Protein AF-A0AAU9ISC3-F1 (afdb_monomer_lite)

Sequence (437 aa):
MNGVTPTNCNSCTNGCVRNTSCNVCDDPLCSICSGFLVGLCTQCILNASGTPCICNLGYYWDLTSNKCLPCDHSCETCTSSTSGDCIVCASGFYMYLEWCVDKCPDGFIESGSLCVENDPFIFYLSFDTLVGVVFDKQSKIPALTGNSTAFYPNYDEFDPIAALYRGFYFNGVSSVMHLPVYTGYSSPVLSFGDSFTFSIWVNIENGFGTIVSKQDLLYNPIFSLQLAGGAVIVSLNFKTSRLNSFLYLQSLESYEWSHIAFKAEYSNLKQTKISLYLNGNLDHESNIGSDYFEDSKTDITFTLGAEKGSSGYKNHFQGFIYDIKGYKSVKSILALVMPAAQCTENCKACLTNGVCIPNCLISQYWIGPEYNKCSKCSSGCLSCRDSNEFCNLCANPKCVSCYDFTVQSCLECASGASNTTNCQCDHSLAGNIFFTI

Radius of gyration: 32.85 Å; chains: 1; bounding box: 79×47×110 Å

Secondary structure (DSSP, 8-state):
------SSGGG-TT--SBTTBS---SSTTEEEESSSSTT-EEEEPTTEETTTTEEPTTEEEETTTTEEEEPPTTEEEESSSSTTSEEEEPTT-EEETTEEESSPPTTEEEETTEEEE---EEEEEE--B-SSEEE-TTT--EEEETTSS--SSS--TTSPEEETTTEEEEESSS--EEESSBTTB--S-----SSEEEEEEEEESSS-EEEEEEEETT--EEEEEEEETTEEEEEE-BTTT-SPEEEEEPPPPBTSEEEEEEEEEE-TTS-EEEEEEETTEEEEEEEEET--B----SSEEEEESSEEETTEEESB-EEEEEEEEEESS---GGGT-EEGGGSSSS-SEE-TTSPPPP---TTEEE-SSSTT-EEEPPTT-SS-SSS-TT---SSSTTEEEESBSSGGGEEEEPTTEE-TTT-EE-TTGGG------

Structure (mmCIF, N/CA/C/O backbone):
data_AF-A0AAU9ISC3-F1
#
_entry.id   AF-A0AAU9ISC3-F1
#
loop_
_atom_site.group_PDB
_atom_site.id
_atom_site.type_symbol
_atom_site.label_atom_id
_atom_site.label_alt_id
_atom_site.label_comp_id
_atom_site.label_asym_id
_atom_site.label_entity_id
_atom_site.label_seq_id
_atom_site.pdbx_PDB_ins_code
_atom_site.Cartn_x
_atom_site.Cartn_y
_atom_site.Cartn_z
_atom_site.occupancy
_atom_site.B_iso_or_equiv
_atom_site.auth_seq_id
_atom_site.auth_comp_id
_atom_site.auth_asym_id
_atom_site.auth_atom_id
_atom_site.pdbx_PDB_model_num
ATOM 1 N N . MET A 1 1 ? 27.958 -15.464 -66.096 1.00 28.39 1 MET A N 1
ATOM 2 C CA . MET A 1 1 ? 28.260 -14.069 -66.479 1.00 28.39 1 MET A CA 1
ATOM 3 C C . MET A 1 1 ? 27.032 -13.229 -66.189 1.00 28.39 1 MET A C 1
ATOM 5 O O . MET A 1 1 ? 25.925 -13.712 -66.382 1.00 28.39 1 MET A O 1
ATOM 9 N N . ASN A 1 2 ? 27.274 -12.051 -65.628 1.00 29.44 2 ASN A N 1
ATOM 10 C CA . ASN A 1 2 ? 26.351 -11.156 -64.934 1.00 29.44 2 ASN A CA 1
ATOM 11 C C . ASN A 1 2 ? 25.015 -10.916 -65.656 1.00 29.44 2 ASN A C 1
ATOM 13 O O . ASN A 1 2 ? 24.992 -10.394 -66.769 1.00 29.44 2 ASN A O 1
ATOM 17 N N . GLY A 1 3 ? 23.915 -11.266 -64.983 1.00 35.09 3 GLY A N 1
ATOM 18 C CA . GLY A 1 3 ? 22.566 -10.863 -65.366 1.00 35.09 3 GLY A CA 1
ATOM 19 C C . GLY A 1 3 ? 22.402 -9.370 -65.115 1.00 35.09 3 GLY A C 1
ATOM 20 O O . GLY A 1 3 ? 22.415 -8.925 -63.971 1.00 35.09 3 GLY A O 1
ATOM 21 N N . VAL A 1 4 ? 22.306 -8.605 -66.197 1.00 42.78 4 VAL A N 1
ATOM 22 C CA . VAL A 1 4 ? 22.055 -7.166 -66.157 1.00 42.78 4 VAL A CA 1
ATOM 23 C C . VAL A 1 4 ? 20.628 -6.964 -65.656 1.00 42.78 4 VAL A C 1
ATOM 25 O O . VAL A 1 4 ? 19.671 -7.352 -66.324 1.00 42.78 4 VAL A O 1
ATOM 28 N N . THR A 1 5 ? 20.478 -6.386 -64.467 1.00 46.97 5 THR A N 1
ATOM 29 C CA . THR A 1 5 ? 19.199 -5.836 -64.021 1.00 46.97 5 THR A CA 1
ATOM 30 C C . THR A 1 5 ? 18.807 -4.709 -64.986 1.00 46.97 5 THR A C 1
ATOM 32 O O . THR A 1 5 ? 19.621 -3.810 -65.217 1.00 46.97 5 THR A O 1
ATOM 35 N N . PRO A 1 6 ? 17.613 -4.742 -65.611 1.00 50.41 6 PRO A N 1
ATOM 36 C CA . PRO A 1 6 ? 17.208 -3.698 -66.543 1.00 50.41 6 PRO A CA 1
ATOM 37 C C . PRO A 1 6 ? 17.036 -2.391 -65.770 1.00 50.41 6 PRO A C 1
ATOM 39 O O . PRO A 1 6 ? 16.153 -2.270 -64.928 1.00 50.41 6 PRO A O 1
ATOM 42 N N . THR A 1 7 ? 17.895 -1.414 -66.038 1.00 53.59 7 THR A N 1
ATOM 43 C CA . THR A 1 7 ? 17.814 -0.068 -65.454 1.00 53.59 7 THR A CA 1
ATOM 44 C C . THR A 1 7 ? 16.898 0.866 -66.249 1.00 53.59 7 THR A C 1
ATOM 46 O O . THR A 1 7 ? 16.782 2.041 -65.906 1.00 53.59 7 THR A O 1
ATOM 49 N N . ASN A 1 8 ? 16.263 0.380 -67.324 1.00 61.12 8 ASN A N 1
ATOM 50 C CA . ASN A 1 8 ? 15.352 1.179 -68.138 1.00 61.12 8 ASN A CA 1
ATOM 51 C C . ASN A 1 8 ? 14.390 0.296 -68.952 1.00 61.12 8 ASN A C 1
ATOM 53 O O . ASN A 1 8 ? 14.842 -0.620 -69.638 1.00 61.12 8 ASN A O 1
ATOM 57 N N . CYS A 1 9 ? 13.089 0.610 -68.959 1.00 66.31 9 CYS A N 1
ATOM 58 C CA . CYS A 1 9 ? 12.063 -0.122 -69.731 1.00 66.31 9 CYS A CA 1
ATOM 59 C C . CYS A 1 9 ? 12.384 -0.241 -71.234 1.00 66.31 9 CYS A C 1
ATOM 61 O O . CYS A 1 9 ? 11.969 -1.178 -71.915 1.00 66.31 9 CYS A O 1
ATOM 63 N N . ASN A 1 10 ? 13.164 0.713 -71.747 1.00 67.81 10 ASN A N 1
ATOM 64 C CA . ASN A 1 10 ? 13.528 0.840 -73.157 1.00 67.81 10 ASN A CA 1
ATOM 65 C C . ASN A 1 10 ? 14.380 -0.323 -73.702 1.00 67.81 10 ASN A C 1
ATOM 67 O O . ASN A 1 10 ? 14.542 -0.423 -74.914 1.00 67.81 10 ASN A O 1
ATOM 71 N N . SER A 1 11 ? 14.940 -1.185 -72.846 1.00 72.69 11 SER A N 1
ATOM 72 C CA . SER A 1 11 ? 15.728 -2.358 -73.261 1.00 72.69 11 SER A CA 1
ATOM 73 C C . SER A 1 11 ? 14.955 -3.683 -73.206 1.00 72.69 11 SER A C 1
ATOM 75 O O . SER A 1 11 ? 15.526 -4.735 -73.492 1.00 72.69 11 SER A O 1
ATOM 77 N N . CYS A 1 12 ? 13.664 -3.657 -72.861 1.00 76.00 12 CYS A N 1
ATOM 78 C CA . CYS A 1 12 ? 12.844 -4.855 -72.701 1.00 76.00 12 CYS A CA 1
ATOM 79 C C . CYS A 1 12 ? 12.196 -5.298 -74.023 1.00 76.00 12 CYS A C 1
ATOM 81 O O . CYS A 1 12 ? 11.343 -4.601 -74.566 1.00 76.00 12 CYS A O 1
ATOM 83 N N . THR A 1 13 ? 12.518 -6.505 -74.502 1.00 78.06 13 THR A N 1
ATOM 84 C CA . THR A 1 13 ? 11.984 -7.061 -75.764 1.00 78.06 13 THR A CA 1
ATOM 85 C C . THR A 1 13 ? 10.460 -7.232 -75.768 1.00 78.06 13 THR A C 1
ATOM 87 O O . THR A 1 13 ? 9.833 -7.101 -76.813 1.00 78.06 13 THR A O 1
ATOM 90 N N . ASN A 1 14 ? 9.860 -7.503 -74.604 1.00 73.69 14 ASN A N 1
ATOM 91 C CA . ASN A 1 14 ? 8.430 -7.808 -74.459 1.00 73.69 14 ASN A CA 1
ATOM 92 C C . ASN A 1 14 ? 7.623 -6.671 -73.802 1.00 73.69 14 ASN A C 1
ATOM 94 O O . ASN A 1 14 ? 6.470 -6.880 -73.435 1.00 73.69 14 ASN A O 1
ATOM 98 N N . GLY A 1 15 ? 8.214 -5.481 -73.649 1.00 75.94 15 GLY A N 1
ATOM 99 C CA . GLY A 1 15 ? 7.599 -4.345 -72.957 1.00 75.94 15 GLY A CA 1
ATOM 100 C C . GLY A 1 15 ? 7.668 -4.433 -71.429 1.00 75.94 15 GLY A C 1
ATOM 101 O O . GLY A 1 15 ? 8.126 -5.425 -70.856 1.00 75.94 15 GLY A O 1
ATOM 102 N N . CYS A 1 16 ? 7.244 -3.360 -70.761 1.00 79.69 16 CYS A N 1
ATOM 103 C CA . CYS A 1 16 ? 7.160 -3.304 -69.307 1.00 79.69 16 CYS A CA 1
ATOM 104 C C . CYS A 1 16 ? 6.072 -2.331 -68.828 1.00 79.69 16 CYS A C 1
ATOM 106 O O . CYS A 1 16 ? 5.702 -1.408 -69.553 1.00 79.69 16 CYS A O 1
ATOM 108 N N . VAL A 1 17 ? 5.613 -2.505 -67.585 1.00 78.25 17 VAL A N 1
ATOM 109 C CA . VAL A 1 17 ? 4.772 -1.519 -66.872 1.00 78.25 17 VAL A CA 1
ATOM 110 C C . VAL A 1 17 ? 5.579 -0.727 -65.828 1.00 78.25 17 VAL A C 1
ATOM 112 O O . VAL A 1 17 ? 5.192 0.370 -65.434 1.00 78.25 17 VAL A O 1
ATOM 115 N N . ARG A 1 18 ? 6.743 -1.239 -65.404 1.00 75.06 18 ARG A N 1
ATOM 116 C CA . ARG A 1 18 ? 7.621 -0.628 -64.391 1.00 75.06 18 ARG A CA 1
ATOM 117 C C . ARG A 1 18 ? 9.040 -0.458 -64.911 1.00 75.06 18 ARG A C 1
ATOM 119 O O . ARG A 1 18 ? 9.594 -1.361 -65.522 1.00 75.06 18 ARG A O 1
ATOM 126 N N . ASN A 1 19 ? 9.680 0.657 -64.570 1.00 71.94 19 ASN A N 1
ATOM 127 C CA . ASN A 1 19 ? 11.020 0.976 -65.074 1.00 71.94 19 ASN A CA 1
ATOM 128 C C . ASN A 1 19 ? 12.141 0.036 -64.571 1.00 71.94 19 ASN A C 1
ATOM 130 O O . ASN A 1 19 ? 13.255 0.076 -65.083 1.00 71.94 19 ASN A O 1
ATOM 134 N N . THR A 1 20 ? 11.854 -0.791 -63.562 1.00 67.25 20 THR A N 1
ATOM 135 C CA . THR A 1 20 ? 12.813 -1.677 -62.885 1.00 67.25 20 THR A CA 1
ATOM 136 C C . THR A 1 20 ? 12.654 -3.159 -63.251 1.00 67.25 20 THR A C 1
ATOM 138 O O . THR A 1 20 ? 13.394 -3.996 -62.732 1.00 67.25 20 THR A O 1
ATOM 141 N N . SER A 1 21 ? 11.704 -3.524 -64.123 1.00 73.38 21 SER A N 1
ATOM 142 C CA . SER A 1 21 ? 11.483 -4.921 -64.523 1.00 73.38 21 SER A CA 1
ATOM 143 C C . SER A 1 21 ? 10.926 -5.047 -65.943 1.00 73.38 21 SER A C 1
ATOM 145 O O . SER A 1 21 ? 10.039 -4.302 -66.333 1.00 73.38 21 SER A O 1
ATOM 147 N N . CYS A 1 22 ? 11.397 -6.025 -66.725 1.00 78.00 22 CYS A N 1
ATOM 148 C CA . CYS A 1 22 ? 10.840 -6.347 -68.050 1.00 78.00 22 CYS A CA 1
ATOM 149 C C . CYS A 1 22 ? 9.592 -7.237 -67.936 1.00 78.00 22 CYS A C 1
ATOM 151 O O . CYS A 1 22 ? 9.561 -8.348 -68.466 1.00 78.00 22 CYS A O 1
ATOM 153 N N . ASN A 1 23 ? 8.601 -6.768 -67.178 1.00 79.19 23 ASN A N 1
ATOM 154 C CA . ASN A 1 23 ? 7.341 -7.458 -66.938 1.00 79.19 23 ASN A CA 1
ATOM 155 C C . ASN A 1 23 ? 6.163 -6.527 -67.255 1.00 79.19 23 ASN A C 1
ATOM 157 O O . ASN A 1 23 ? 6.123 -5.380 -66.800 1.00 79.19 23 ASN A O 1
ATOM 161 N N . VAL A 1 24 ? 5.217 -7.026 -68.051 1.00 84.12 24 VAL A N 1
ATOM 162 C CA . VAL A 1 24 ? 4.016 -6.294 -68.481 1.00 84.12 24 VAL A CA 1
ATOM 163 C C . VAL A 1 24 ? 2.821 -6.476 -67.544 1.00 84.12 24 VAL A C 1
ATOM 165 O O . VAL A 1 24 ? 1.800 -5.821 -67.726 1.00 84.12 24 VAL A O 1
ATOM 168 N N . CYS A 1 25 ? 2.924 -7.362 -66.555 1.00 85.69 25 CYS A N 1
ATOM 169 C CA . CYS A 1 25 ? 1.880 -7.539 -65.558 1.00 85.69 25 CYS A CA 1
ATOM 170 C C . CYS A 1 25 ? 1.859 -6.359 -64.579 1.00 85.69 25 CYS A C 1
ATOM 172 O O . CYS A 1 25 ? 2.909 -5.900 -64.120 1.00 85.69 25 CYS A O 1
ATOM 174 N N . ASP A 1 26 ? 0.653 -5.888 -64.252 1.00 82.56 26 ASP A N 1
ATOM 175 C CA . ASP A 1 26 ? 0.431 -4.761 -63.336 1.00 82.56 26 ASP A CA 1
ATOM 176 C C . ASP A 1 26 ? 0.749 -5.119 -61.872 1.00 82.56 26 ASP A C 1
ATOM 178 O O . ASP A 1 26 ? 1.369 -4.342 -61.143 1.00 82.56 26 ASP A O 1
ATOM 182 N N . ASP A 1 27 ? 0.473 -6.357 -61.458 1.00 85.19 27 ASP A N 1
ATOM 183 C CA . ASP A 1 27 ? 0.851 -6.871 -60.137 1.00 85.19 27 ASP A CA 1
ATOM 184 C C . ASP A 1 27 ? 2.368 -7.183 -60.092 1.00 85.19 27 ASP A C 1
ATOM 186 O O . ASP A 1 27 ? 2.854 -7.974 -60.908 1.00 85.19 27 ASP A O 1
ATOM 190 N N . PRO A 1 28 ? 3.148 -6.550 -59.189 1.00 84.06 28 PRO A N 1
ATOM 191 C CA . PRO A 1 28 ? 4.601 -6.749 -59.102 1.00 84.06 28 PRO A CA 1
ATOM 192 C C . PRO A 1 28 ? 5.001 -8.168 -58.704 1.00 84.06 28 PRO A C 1
ATOM 194 O O . PRO A 1 28 ? 6.103 -8.609 -59.033 1.00 84.06 28 PRO A O 1
ATOM 197 N N . LEU A 1 29 ? 4.103 -8.882 -58.031 1.00 89.81 29 LEU A N 1
ATOM 198 C CA . LEU A 1 29 ? 4.289 -10.253 -57.581 1.00 89.81 29 LEU A CA 1
ATOM 199 C C . LEU A 1 29 ? 3.831 -11.273 -58.629 1.00 89.81 29 LEU A C 1
ATOM 201 O O . LEU A 1 29 ? 3.870 -12.476 -58.373 1.00 89.81 29 LEU A O 1
ATOM 205 N N . CYS A 1 30 ? 3.431 -10.821 -59.818 1.00 89.56 30 CYS A N 1
ATOM 206 C CA . CYS A 1 30 ? 2.948 -11.677 -60.887 1.00 89.56 30 CYS A CA 1
ATOM 207 C C . CYS A 1 30 ? 4.022 -11.942 -61.943 1.00 89.56 30 CYS A C 1
ATOM 209 O O . CYS A 1 30 ? 4.520 -11.010 -62.566 1.00 89.56 30 CYS A O 1
ATOM 211 N N . SER A 1 31 ? 4.355 -13.210 -62.191 1.00 88.62 31 SER A N 1
ATOM 212 C CA . SER A 1 31 ? 5.285 -13.601 -63.259 1.00 88.62 31 SER A CA 1
ATOM 213 C C . SER A 1 31 ? 4.593 -13.797 -64.611 1.00 88.62 31 SER A C 1
ATOM 215 O O . SER A 1 31 ? 5.192 -13.494 -65.641 1.00 88.62 31 SER A O 1
ATOM 217 N N . ILE A 1 32 ? 3.340 -14.273 -64.617 1.00 87.81 32 ILE A N 1
ATOM 218 C CA . ILE A 1 32 ? 2.525 -14.466 -65.827 1.00 87.81 32 ILE A CA 1
ATOM 219 C C . ILE A 1 32 ? 1.091 -14.013 -65.558 1.00 87.81 32 ILE A C 1
ATOM 221 O O . ILE A 1 32 ? 0.458 -14.481 -64.609 1.00 87.81 32 ILE A O 1
ATOM 225 N N . CYS A 1 33 ? 0.557 -13.162 -66.431 1.00 88.75 33 CYS A N 1
ATOM 226 C CA . CYS A 1 33 ? -0.811 -12.655 -66.380 1.00 88.75 33 CYS A CA 1
ATOM 227 C C . CYS A 1 33 ? -1.542 -12.876 -67.711 1.00 88.75 33 CYS A C 1
ATOM 229 O O . CYS A 1 33 ? -0.936 -12.864 -68.782 1.00 88.75 33 CYS A O 1
ATOM 231 N N . SER A 1 34 ? -2.866 -13.036 -67.647 1.00 87.12 34 SER A N 1
ATOM 232 C CA . SER A 1 34 ? -3.740 -13.177 -68.819 1.00 87.12 34 SER A CA 1
ATOM 233 C C . SER A 1 34 ? -4.173 -11.834 -69.427 1.00 87.12 34 SER A C 1
ATOM 235 O O . SER A 1 34 ? -4.921 -11.813 -70.402 1.00 87.12 34 SER A O 1
ATOM 237 N N . GLY A 1 35 ? -3.728 -10.711 -68.857 1.00 79.88 35 GLY A N 1
ATOM 238 C CA . GLY A 1 35 ? -3.950 -9.357 -69.364 1.00 79.88 35 GLY A CA 1
ATOM 239 C C . GLY A 1 35 ? -3.311 -8.290 -68.469 1.00 79.88 35 GLY A C 1
ATOM 240 O O . GLY A 1 35 ? -2.783 -8.598 -67.404 1.00 79.88 35 GLY A O 1
ATOM 241 N N . PHE A 1 36 ? -3.370 -7.029 -68.903 1.00 74.25 36 PHE A N 1
ATOM 242 C CA . PHE A 1 36 ? -2.664 -5.898 -68.275 1.00 74.25 36 PHE A CA 1
ATOM 243 C C . PHE A 1 36 ? -3.403 -5.254 -67.087 1.00 74.25 36 PHE A C 1
ATOM 245 O O . PHE A 1 36 ? -2.934 -4.259 -66.548 1.00 74.25 36 PHE A O 1
ATOM 252 N N . LEU A 1 37 ? -4.578 -5.766 -66.713 1.00 71.75 37 LEU A N 1
ATOM 253 C CA . LEU A 1 37 ? -5.409 -5.211 -65.640 1.00 71.75 37 LEU A CA 1
ATOM 254 C C . LEU A 1 37 ? -5.211 -5.977 -64.324 1.00 71.75 37 LEU A C 1
ATOM 256 O O . LEU A 1 37 ? -4.850 -7.157 -64.322 1.00 71.75 37 LEU A O 1
ATOM 260 N N . VAL A 1 38 ? -5.501 -5.303 -63.208 1.00 72.06 38 VAL A N 1
ATOM 261 C CA . VAL A 1 38 ? -5.481 -5.869 -61.850 1.00 72.06 38 VAL A CA 1
ATOM 262 C C . VAL A 1 38 ? -6.316 -7.157 -61.786 1.00 72.06 38 VAL A C 1
ATOM 264 O O . VAL A 1 38 ? -7.414 -7.224 -62.336 1.00 72.06 38 VAL A O 1
ATOM 267 N N . GLY A 1 39 ? -5.809 -8.180 -61.093 1.00 74.38 39 GLY A N 1
ATOM 268 C CA . GLY A 1 39 ? -6.535 -9.435 -60.847 1.00 74.38 39 GLY A CA 1
ATOM 269 C C . GLY A 1 39 ? -6.445 -10.483 -61.963 1.00 74.38 39 GLY A C 1
ATOM 270 O O . GLY A 1 39 ? -7.023 -11.555 -61.825 1.00 74.38 39 GLY A O 1
ATOM 271 N N . LEU A 1 40 ? -5.695 -10.221 -63.038 1.00 84.75 40 LEU A N 1
ATOM 272 C CA . LEU A 1 40 ? -5.463 -11.171 -64.136 1.00 84.75 40 LEU A CA 1
ATOM 273 C C . LEU A 1 40 ? -4.177 -11.996 -63.968 1.00 84.75 40 LEU A C 1
ATOM 275 O O . LEU A 1 40 ? -3.649 -12.527 -64.946 1.00 84.75 40 LEU A O 1
ATOM 279 N N . CYS A 1 41 ? -3.633 -12.083 -62.751 1.00 88.38 41 CYS A N 1
ATOM 280 C CA . CYS A 1 41 ? -2.441 -12.884 -62.515 1.00 88.38 41 CYS A CA 1
ATOM 281 C C . CYS A 1 41 ? -2.764 -14.379 -62.556 1.00 88.38 41 CYS A C 1
ATOM 283 O O . CYS A 1 41 ? -3.630 -14.856 -61.828 1.00 88.38 41 CYS A O 1
ATOM 285 N N . THR A 1 42 ? -2.040 -15.121 -63.392 1.00 89.25 42 THR A N 1
ATOM 286 C CA . THR A 1 42 ? -2.179 -16.578 -63.524 1.00 89.25 42 THR A CA 1
ATOM 287 C C . THR A 1 42 ? -1.037 -17.339 -62.858 1.00 89.25 42 THR A C 1
ATOM 289 O O . THR A 1 42 ? -1.197 -18.511 -62.533 1.00 89.25 42 THR A O 1
ATOM 292 N N . GLN A 1 43 ? 0.112 -16.690 -62.646 1.00 90.56 43 GLN A N 1
ATOM 293 C CA . GLN A 1 43 ? 1.257 -17.287 -61.969 1.00 90.56 43 GLN A CA 1
ATOM 294 C C . GLN A 1 43 ? 2.025 -16.225 -61.180 1.00 90.56 43 GLN A C 1
ATOM 296 O O . GLN A 1 43 ? 2.499 -15.244 -61.755 1.00 90.56 43 GLN A O 1
ATOM 301 N N . CYS A 1 44 ? 2.187 -16.436 -59.874 1.00 92.50 44 CYS A N 1
ATOM 302 C CA . CYS A 1 44 ? 2.993 -15.562 -59.024 1.00 92.50 44 CYS A CA 1
ATOM 303 C C . CYS A 1 44 ? 4.499 -15.763 -59.268 1.00 92.50 44 CYS A C 1
ATOM 305 O O . CYS A 1 44 ? 4.930 -16.723 -59.918 1.00 92.50 44 CYS A O 1
ATOM 307 N N . ILE A 1 45 ? 5.320 -14.837 -58.782 1.00 90.81 45 ILE A N 1
ATOM 308 C CA . ILE A 1 45 ? 6.776 -14.999 -58.724 1.00 90.81 45 ILE A CA 1
ATOM 309 C C . ILE A 1 45 ? 7.174 -16.050 -57.673 1.00 90.81 45 ILE A C 1
ATOM 311 O O . ILE A 1 45 ? 6.351 -16.522 -56.888 1.00 90.81 45 ILE A O 1
ATOM 315 N N . LEU A 1 46 ? 8.457 -16.425 -57.647 1.00 92.75 46 LEU A N 1
ATOM 316 C CA . LEU A 1 46 ? 8.986 -17.340 -56.635 1.00 92.75 46 LEU A CA 1
ATOM 317 C C . LEU A 1 46 ? 8.715 -16.804 -55.218 1.00 92.75 46 LEU A C 1
ATOM 319 O O . LEU A 1 46 ? 8.928 -15.623 -54.952 1.00 92.75 46 LEU A O 1
ATOM 323 N N . ASN A 1 47 ? 8.295 -17.702 -54.322 1.00 94.19 47 ASN A N 1
ATOM 324 C CA . ASN A 1 47 ? 7.922 -17.411 -52.934 1.00 94.19 47 ASN A CA 1
ATOM 325 C C . ASN A 1 47 ? 6.711 -16.476 -52.775 1.00 94.19 47 ASN A C 1
ATOM 327 O O . ASN A 1 47 ? 6.577 -15.835 -51.738 1.00 94.19 47 ASN A O 1
ATOM 331 N N . ALA A 1 48 ? 5.818 -16.424 -53.766 1.00 93.88 48 ALA A N 1
ATOM 332 C CA . ALA A 1 48 ? 4.509 -15.787 -53.662 1.00 93.88 48 ALA A CA 1
ATOM 333 C C . ALA A 1 48 ? 3.389 -16.751 -54.081 1.00 93.88 48 ALA A C 1
ATOM 335 O O . ALA A 1 48 ? 3.603 -17.658 -54.891 1.00 93.88 48 ALA A O 1
ATOM 336 N N . SER A 1 49 ? 2.191 -16.555 -53.536 1.00 92.81 49 SER A N 1
ATOM 337 C CA . SER A 1 49 ? 0.996 -17.339 -53.862 1.00 92.81 49 SER A CA 1
ATOM 338 C C . SER A 1 49 ? -0.292 -16.535 -53.635 1.00 92.81 49 SER A C 1
ATOM 340 O O . SER A 1 49 ? -0.258 -15.427 -53.102 1.00 92.81 49 SER A O 1
ATOM 342 N N . GLY A 1 50 ? -1.433 -17.080 -54.070 1.00 87.00 50 GLY A N 1
ATOM 343 C CA . GLY A 1 50 ? -2.753 -16.453 -53.925 1.00 87.00 50 GLY A CA 1
ATOM 344 C C . GLY A 1 50 ? -3.224 -15.659 -55.149 1.00 87.00 50 GLY A C 1
ATOM 345 O O . GLY A 1 50 ? -2.546 -15.586 -56.172 1.00 87.00 50 GLY A O 1
ATOM 346 N N . THR A 1 51 ? -4.431 -15.096 -55.044 1.00 83.44 51 THR A N 1
ATOM 347 C CA . THR A 1 51 ? -5.058 -14.222 -56.052 1.00 83.44 51 THR A CA 1
ATOM 348 C C . THR A 1 51 ? -5.799 -13.078 -55.338 1.00 83.44 51 THR A C 1
ATOM 350 O O . THR A 1 51 ? -6.905 -13.314 -54.842 1.00 83.44 51 THR A O 1
ATOM 353 N N . PRO A 1 52 ? -5.247 -11.852 -55.251 1.00 84.69 52 PRO A N 1
ATOM 354 C CA . PRO A 1 52 ? -3.970 -11.381 -55.812 1.00 84.69 52 PRO A CA 1
ATOM 355 C C . PRO A 1 52 ? -2.742 -12.056 -55.179 1.00 84.69 52 PRO A C 1
ATOM 357 O O . PRO A 1 52 ? -2.848 -12.648 -54.106 1.00 84.69 52 PRO A O 1
ATOM 360 N N . CYS A 1 53 ? -1.591 -11.992 -55.855 1.00 89.69 53 CYS A N 1
ATOM 361 C CA . CYS A 1 53 ? -0.363 -12.610 -55.357 1.00 89.69 53 CYS A CA 1
ATOM 362 C C . CYS A 1 53 ? 0.154 -11.863 -54.123 1.00 89.69 53 CYS A C 1
ATOM 364 O O . CYS A 1 53 ? 0.227 -10.637 -54.119 1.00 89.69 53 CYS A O 1
ATOM 366 N N . ILE A 1 54 ? 0.552 -12.605 -53.091 1.00 91.19 54 ILE A N 1
ATOM 367 C CA . ILE A 1 54 ? 1.197 -12.086 -51.878 1.00 91.19 54 ILE A CA 1
ATOM 368 C C . ILE A 1 54 ? 2.433 -12.952 -51.611 1.00 91.19 54 ILE A C 1
ATOM 370 O O . ILE A 1 54 ? 2.423 -14.147 -51.914 1.00 91.19 54 ILE A O 1
ATOM 374 N N . CYS A 1 55 ? 3.515 -12.370 -51.083 1.00 94.31 55 CYS A N 1
ATOM 375 C CA . CYS A 1 55 ? 4.650 -13.173 -50.627 1.00 94.31 55 CYS A CA 1
ATOM 376 C C . CYS A 1 55 ? 4.184 -14.208 -49.588 1.00 94.31 55 CYS A C 1
ATOM 378 O O . CYS A 1 55 ? 3.332 -13.928 -48.746 1.00 94.31 55 CYS A O 1
ATOM 380 N N . ASN A 1 56 ? 4.724 -15.421 -49.680 1.00 94.88 56 ASN A N 1
ATOM 381 C CA . ASN A 1 56 ? 4.424 -16.510 -48.758 1.00 94.88 56 ASN A CA 1
ATOM 382 C C . ASN A 1 56 ? 4.899 -16.158 -47.340 1.00 94.88 56 ASN A C 1
ATOM 384 O O . ASN A 1 56 ? 5.815 -15.354 -47.178 1.00 94.88 56 ASN A O 1
ATOM 388 N N . LEU A 1 57 ? 4.332 -16.818 -46.323 1.00 91.75 57 LEU A N 1
ATOM 389 C CA . LEU A 1 57 ? 4.820 -16.705 -44.943 1.00 91.75 57 LEU A CA 1
ATOM 390 C C . LEU A 1 57 ? 6.336 -16.954 -44.878 1.00 91.75 57 LEU A C 1
ATOM 392 O O . LEU A 1 57 ? 6.860 -17.843 -45.556 1.00 91.75 57 LEU A O 1
ATOM 396 N N . GLY A 1 58 ? 7.029 -16.136 -44.088 1.00 91.62 58 GLY A N 1
ATOM 397 C CA . GLY A 1 58 ? 8.486 -16.087 -44.012 1.00 91.62 58 GLY A CA 1
ATOM 398 C C . GLY A 1 58 ? 9.161 -15.285 -45.129 1.00 91.62 58 GLY A C 1
ATOM 399 O O . GLY A 1 58 ? 10.386 -15.313 -45.211 1.00 91.62 58 GLY A O 1
ATOM 400 N N . TYR A 1 59 ? 8.411 -14.582 -45.989 1.00 94.25 59 TYR A N 1
ATOM 401 C CA . TYR A 1 59 ? 8.957 -13.722 -47.042 1.00 94.25 59 TYR A CA 1
ATOM 402 C C . TYR A 1 59 ? 8.272 -12.350 -47.096 1.00 94.25 59 TYR A C 1
ATOM 404 O O . TYR A 1 59 ? 7.059 -12.244 -46.934 1.00 94.25 59 TYR A O 1
ATOM 412 N N . TYR A 1 60 ? 9.037 -11.306 -47.423 1.00 93.19 60 TYR A N 1
ATOM 413 C CA . TYR A 1 60 ? 8.542 -9.947 -47.658 1.00 93.19 60 TYR A CA 1
ATOM 414 C C . TYR A 1 60 ? 8.886 -9.458 -49.066 1.00 93.19 60 TYR A C 1
ATOM 416 O O . TYR A 1 60 ? 9.842 -9.920 -49.692 1.00 93.19 60 TYR A O 1
ATOM 424 N N . TRP A 1 61 ? 8.106 -8.504 -49.572 1.00 92.31 61 TRP A N 1
ATOM 425 C CA . TRP A 1 61 ? 8.345 -7.895 -50.877 1.00 92.31 61 TRP A CA 1
ATOM 426 C C . TRP A 1 61 ? 9.423 -6.810 -50.797 1.00 92.31 61 TRP A C 1
ATOM 428 O O . TRP A 1 61 ? 9.205 -5.755 -50.203 1.00 92.31 61 TRP A O 1
ATOM 438 N N . ASP A 1 62 ? 10.564 -7.038 -51.448 1.00 89.81 62 ASP A N 1
ATOM 439 C CA . ASP A 1 62 ? 11.611 -6.031 -51.592 1.00 89.81 62 ASP A CA 1
ATOM 440 C C . ASP A 1 62 ? 11.464 -5.266 -52.915 1.00 89.81 62 ASP A C 1
ATOM 442 O O . ASP A 1 62 ? 11.666 -5.807 -54.007 1.00 89.81 62 ASP A O 1
ATOM 446 N N . LEU A 1 63 ? 11.157 -3.972 -52.809 1.00 83.56 63 LEU A N 1
ATOM 447 C CA . LEU A 1 63 ? 10.962 -3.070 -53.949 1.00 83.56 63 LEU A CA 1
ATOM 448 C C . LEU A 1 63 ? 12.238 -2.856 -54.778 1.00 83.56 63 LEU A C 1
ATOM 450 O O . LEU A 1 63 ? 12.150 -2.503 -55.953 1.00 83.56 63 LEU A O 1
ATOM 454 N N . THR A 1 64 ? 13.419 -3.055 -54.186 1.00 84.25 64 THR A N 1
ATOM 455 C CA . THR A 1 64 ? 14.700 -2.810 -54.866 1.00 84.25 64 THR A CA 1
ATOM 456 C C . THR A 1 64 ? 15.050 -3.950 -55.815 1.00 84.25 64 THR A C 1
ATOM 458 O O . THR A 1 64 ? 15.430 -3.726 -56.965 1.00 84.25 64 THR A O 1
ATOM 461 N N . SER A 1 65 ? 14.918 -5.189 -55.342 1.00 84.56 65 SER A N 1
ATOM 462 C CA . SER A 1 65 ? 15.202 -6.396 -56.116 1.00 84.56 65 SER A CA 1
ATOM 463 C C . SER A 1 65 ? 13.993 -6.927 -56.886 1.00 84.56 65 SER A C 1
ATOM 465 O O . SER A 1 65 ? 14.173 -7.803 -57.736 1.00 84.56 65 SER A O 1
ATOM 467 N N . ASN A 1 66 ? 12.794 -6.393 -56.622 1.00 84.00 66 ASN A N 1
ATOM 468 C CA . ASN A 1 66 ? 11.518 -6.885 -57.137 1.00 84.00 66 ASN A CA 1
ATOM 469 C C . ASN A 1 66 ? 11.332 -8.393 -56.866 1.00 84.00 66 ASN A C 1
ATOM 471 O O . ASN A 1 66 ? 10.993 -9.163 -57.772 1.00 84.00 66 ASN A O 1
ATOM 475 N N . LYS A 1 67 ? 11.600 -8.838 -55.631 1.00 90.00 67 LYS A N 1
ATOM 476 C CA . LYS A 1 67 ? 11.484 -10.246 -55.215 1.00 90.00 67 LYS A CA 1
ATOM 477 C C . LYS A 1 67 ? 10.881 -10.378 -53.822 1.00 90.00 67 LYS A C 1
ATOM 479 O O . LYS A 1 67 ? 11.026 -9.491 -52.989 1.00 90.00 67 LYS A O 1
ATOM 484 N N . CYS A 1 68 ? 10.277 -11.537 -53.563 1.00 94.25 68 CYS A N 1
ATOM 485 C CA . CYS A 1 68 ? 9.988 -11.982 -52.206 1.00 94.25 68 CYS A CA 1
ATOM 486 C C . CYS A 1 68 ? 11.281 -12.511 -51.566 1.00 94.25 68 CYS A C 1
ATOM 488 O O . CYS A 1 68 ? 11.782 -13.571 -51.960 1.00 94.25 68 CYS A O 1
ATOM 490 N N . LEU A 1 69 ? 11.842 -11.754 -50.626 1.00 94.38 69 LEU A N 1
ATOM 491 C CA . LEU A 1 69 ? 13.054 -12.100 -49.882 1.00 94.38 69 LEU A CA 1
ATOM 492 C C . LEU A 1 69 ? 12.692 -12.676 -48.509 1.00 94.38 69 LEU A C 1
ATOM 494 O O . LEU A 1 69 ? 11.636 -12.331 -47.984 1.00 94.38 69 LEU A O 1
ATOM 498 N N . PRO A 1 70 ? 13.512 -13.579 -47.944 1.00 93.75 70 PRO A N 1
ATOM 499 C CA . PRO A 1 70 ? 13.198 -14.197 -46.663 1.00 93.75 70 PRO A CA 1
ATOM 500 C C . PRO A 1 70 ? 13.214 -13.167 -45.526 1.00 93.75 70 PRO A C 1
ATOM 502 O O . PRO A 1 70 ? 14.060 -12.269 -45.502 1.00 93.75 70 PRO A O 1
ATOM 505 N N . CYS A 1 71 ? 12.289 -13.330 -44.585 1.00 92.56 71 CYS A N 1
ATOM 506 C CA . CYS A 1 71 ? 12.320 -12.681 -43.280 1.00 92.56 71 CYS A CA 1
ATOM 507 C C . CYS A 1 71 ? 13.505 -13.184 -42.443 1.00 92.56 71 CYS A C 1
ATOM 509 O O . CYS A 1 71 ? 14.147 -14.187 -42.778 1.00 92.56 71 CYS A O 1
ATOM 511 N N . ASP A 1 72 ? 13.768 -12.518 -41.317 1.00 91.50 72 ASP A N 1
ATOM 512 C CA . ASP A 1 72 ? 14.585 -13.121 -40.266 1.00 91.50 72 ASP A CA 1
ATOM 513 C C . ASP A 1 72 ? 13.963 -14.452 -39.807 1.00 91.50 72 ASP A C 1
ATOM 515 O O . ASP A 1 72 ? 12.743 -14.593 -39.748 1.00 91.50 72 ASP A O 1
ATOM 519 N N . HIS A 1 73 ? 14.800 -15.432 -39.466 1.00 91.44 73 HIS A N 1
ATOM 520 C CA . HIS A 1 73 ? 14.359 -16.767 -39.054 1.00 91.44 73 HIS A CA 1
ATOM 521 C C . HIS A 1 73 ? 13.433 -16.785 -37.823 1.00 91.44 73 HIS A C 1
ATOM 523 O O . HIS A 1 73 ? 12.665 -17.731 -37.656 1.00 91.44 73 HIS A O 1
ATOM 529 N N . SER A 1 74 ? 13.505 -15.757 -36.973 1.00 91.50 74 SER A N 1
ATOM 530 C CA . SER A 1 74 ? 12.643 -15.578 -35.802 1.00 91.50 74 SER A CA 1
ATOM 531 C C . SER A 1 74 ? 11.246 -15.047 -36.157 1.00 91.50 74 SER A C 1
ATOM 533 O O . SER A 1 74 ? 10.356 -15.020 -35.305 1.00 91.50 74 SER A O 1
ATOM 535 N N . CYS A 1 75 ? 11.025 -14.649 -37.415 1.00 90.81 75 CYS A N 1
ATOM 536 C CA . CYS A 1 75 ? 9.843 -13.932 -37.865 1.00 90.81 75 CYS A CA 1
ATOM 537 C C . CYS A 1 75 ? 9.051 -14.687 -38.945 1.00 90.81 75 CYS A C 1
ATOM 539 O O . CYS A 1 75 ? 9.579 -15.073 -39.986 1.00 90.81 75 CYS A O 1
ATOM 541 N N . GLU A 1 76 ? 7.746 -14.844 -38.730 1.00 89.81 76 GLU A N 1
ATOM 542 C CA . GLU A 1 76 ? 6.818 -15.464 -39.680 1.00 89.81 76 GLU A CA 1
ATOM 543 C C . GLU A 1 76 ? 6.248 -14.453 -40.685 1.00 89.81 76 GLU A C 1
ATOM 545 O O . GLU A 1 76 ? 6.035 -14.788 -41.849 1.00 89.81 76 GLU A O 1
ATOM 550 N N . THR A 1 77 ? 6.010 -13.207 -40.263 1.00 88.38 77 THR A N 1
ATOM 551 C CA . THR A 1 77 ? 5.539 -12.120 -41.141 1.00 88.38 77 THR A CA 1
ATOM 552 C C . THR A 1 77 ? 6.326 -10.847 -40.862 1.00 88.38 77 THR A C 1
ATOM 554 O O . THR A 1 77 ? 6.260 -10.335 -39.748 1.00 88.38 77 THR A O 1
ATOM 557 N N . CYS A 1 78 ? 7.029 -10.310 -41.862 1.00 89.25 78 CYS A N 1
ATOM 558 C CA . CYS A 1 78 ? 7.900 -9.139 -41.727 1.00 89.25 78 CYS A CA 1
ATOM 559 C C . CYS A 1 78 ? 7.675 -8.108 -42.845 1.00 89.25 78 CYS A C 1
ATOM 561 O O . CYS A 1 78 ? 7.130 -8.430 -43.904 1.00 89.25 78 CYS A O 1
ATOM 563 N N . THR A 1 79 ? 8.124 -6.869 -42.630 1.00 86.56 79 THR A N 1
ATOM 564 C CA . THR A 1 79 ? 8.169 -5.823 -43.675 1.00 86.56 79 THR A CA 1
ATOM 565 C C . THR A 1 79 ? 9.564 -5.633 -44.272 1.00 86.56 79 THR A C 1
ATOM 567 O O . THR A 1 79 ? 9.691 -5.031 -45.340 1.00 86.56 79 THR A O 1
ATOM 570 N N . SER A 1 80 ? 10.602 -6.170 -43.626 1.00 86.25 80 SER A N 1
ATOM 571 C CA . SER A 1 80 ? 11.979 -6.186 -44.119 1.00 86.25 80 SER A CA 1
ATOM 572 C C . SER A 1 80 ? 12.743 -7.416 -43.612 1.00 86.25 80 SER A C 1
ATOM 574 O O . SER A 1 80 ? 12.242 -8.187 -42.796 1.00 86.25 80 SER A O 1
ATOM 576 N N . SER A 1 81 ? 13.984 -7.600 -44.070 1.00 84.75 81 SER A N 1
ATOM 577 C CA . SER A 1 81 ? 14.857 -8.684 -43.608 1.00 84.75 81 SER A CA 1
ATOM 578 C C . SER A 1 81 ? 15.429 -8.466 -42.200 1.00 84.75 81 SER A C 1
ATOM 580 O O . SER A 1 81 ? 16.222 -9.289 -41.749 1.00 84.75 81 SER A O 1
ATOM 582 N N . THR A 1 82 ? 15.146 -7.338 -41.538 1.00 81.12 82 THR A N 1
ATOM 583 C CA . THR A 1 82 ? 15.691 -7.052 -40.204 1.00 81.12 82 THR A CA 1
ATOM 584 C C . THR A 1 82 ? 14.816 -7.649 -39.102 1.00 81.12 82 THR A C 1
ATOM 586 O O . THR A 1 82 ? 13.595 -7.719 -39.222 1.00 81.12 82 THR A O 1
ATOM 589 N N . SER A 1 83 ? 15.441 -8.063 -37.998 1.00 69.81 83 SER A N 1
ATOM 590 C CA . SER A 1 83 ? 14.746 -8.671 -36.856 1.00 69.81 83 SER A CA 1
ATOM 591 C C . SER A 1 83 ? 13.777 -7.725 -36.133 1.00 69.81 83 SER A C 1
ATOM 593 O O . SER A 1 83 ? 12.919 -8.209 -35.404 1.00 69.81 83 SER A O 1
ATOM 595 N N . GLY A 1 84 ? 13.920 -6.406 -36.312 1.00 71.75 84 GLY A N 1
ATOM 596 C CA . GLY A 1 84 ? 13.062 -5.383 -35.698 1.00 71.75 84 GLY A CA 1
ATOM 597 C C . GLY A 1 84 ? 11.840 -4.990 -36.535 1.00 71.75 84 GLY A C 1
ATOM 598 O O . GLY A 1 84 ? 11.021 -4.210 -36.077 1.00 71.75 84 GLY A O 1
ATOM 599 N N . ASP A 1 85 ? 11.709 -5.519 -37.753 1.00 80.19 85 ASP A N 1
ATOM 600 C CA . ASP A 1 85 ? 10.590 -5.240 -38.664 1.00 80.19 85 ASP A CA 1
ATOM 601 C C . ASP A 1 85 ? 9.594 -6.417 -38.709 1.00 80.19 85 ASP A C 1
ATOM 603 O O . ASP A 1 85 ? 8.946 -6.691 -39.730 1.00 80.19 85 ASP A O 1
ATOM 607 N N . CYS A 1 86 ? 9.508 -7.164 -37.604 1.00 84.12 86 CYS A N 1
ATOM 608 C CA . CYS A 1 86 ? 8.655 -8.334 -37.492 1.00 84.12 86 CYS A CA 1
ATOM 609 C C . CYS A 1 86 ? 7.251 -7.981 -36.989 1.00 84.12 86 CYS A C 1
ATOM 611 O O . CYS A 1 86 ? 7.083 -7.329 -35.964 1.00 84.12 86 CYS A O 1
ATOM 613 N N . ILE A 1 87 ? 6.227 -8.469 -37.689 1.00 85.38 87 ILE A N 1
ATOM 614 C CA . ILE A 1 87 ? 4.815 -8.307 -37.320 1.00 85.38 87 ILE A CA 1
ATOM 615 C C . ILE A 1 87 ? 4.328 -9.520 -36.516 1.00 85.38 87 ILE A C 1
ATOM 617 O O . ILE A 1 87 ? 3.584 -9.365 -35.549 1.00 85.38 87 ILE A O 1
ATOM 621 N N . VAL A 1 88 ? 4.734 -10.731 -36.914 1.00 88.19 88 VAL A N 1
ATOM 622 C CA . VAL A 1 88 ? 4.327 -11.994 -36.274 1.00 88.19 88 VAL A CA 1
ATOM 623 C C . VAL A 1 88 ? 5.544 -12.891 -36.101 1.00 88.19 88 VAL A C 1
ATOM 625 O O . VAL A 1 88 ? 6.216 -13.202 -37.085 1.00 88.19 88 VAL A O 1
ATOM 628 N N . CYS A 1 89 ? 5.817 -13.318 -34.868 1.00 90.38 89 CYS A N 1
ATOM 629 C CA . CYS A 1 89 ? 6.925 -14.221 -34.570 1.00 90.38 89 CYS A CA 1
ATOM 630 C C . CYS A 1 89 ? 6.655 -15.644 -35.049 1.00 90.38 89 CYS A C 1
ATOM 632 O O . CYS A 1 89 ? 5.530 -16.136 -34.973 1.00 90.38 89 CYS A O 1
ATOM 634 N N . ALA A 1 90 ? 7.712 -16.312 -35.505 1.00 91.69 90 ALA A N 1
ATOM 635 C CA . ALA A 1 90 ? 7.654 -17.722 -35.849 1.00 91.69 90 ALA A CA 1
ATOM 636 C C . ALA A 1 90 ? 7.382 -18.590 -34.611 1.00 91.69 90 ALA A C 1
ATOM 638 O O . ALA A 1 90 ? 7.682 -18.216 -33.477 1.00 91.69 90 ALA A O 1
ATOM 639 N N . SER A 1 91 ? 6.832 -19.786 -34.833 1.00 91.50 91 SER A N 1
ATOM 640 C CA . SER A 1 91 ? 6.584 -20.752 -33.759 1.00 91.50 91 SER A CA 1
ATOM 641 C C . SER A 1 91 ? 7.860 -21.031 -32.953 1.00 91.50 91 SER A C 1
ATOM 643 O O . SER A 1 91 ? 8.879 -21.420 -33.521 1.00 91.50 91 SER A O 1
ATOM 645 N N . GLY A 1 92 ? 7.776 -20.897 -31.626 1.00 88.38 92 GLY A N 1
ATOM 646 C CA . GLY A 1 92 ? 8.915 -21.045 -30.711 1.00 88.38 92 GLY A CA 1
ATOM 647 C C . GLY A 1 92 ? 9.663 -19.742 -30.403 1.00 88.38 92 GLY A C 1
ATOM 648 O O . GLY A 1 92 ? 10.613 -19.777 -29.631 1.00 88.38 92 GLY A O 1
ATOM 649 N N . PHE A 1 93 ? 9.227 -18.613 -30.969 1.00 92.06 93 PHE A N 1
ATOM 650 C CA . PHE A 1 93 ? 9.701 -17.272 -30.634 1.00 92.06 93 PHE A CA 1
ATOM 651 C C . PHE A 1 93 ? 8.567 -16.426 -30.042 1.00 92.06 93 PHE A C 1
ATOM 653 O O . PHE A 1 93 ? 7.385 -16.653 -30.309 1.00 92.06 93 PHE A O 1
ATOM 660 N N . TYR A 1 94 ? 8.943 -15.416 -29.266 1.00 88.94 94 TYR A N 1
ATOM 661 C CA . TYR A 1 94 ? 8.041 -14.533 -28.538 1.00 88.94 94 TYR A CA 1
ATOM 662 C C . TYR A 1 94 ? 8.301 -13.080 -28.924 1.00 88.94 94 TYR A C 1
ATOM 664 O O . TYR A 1 94 ? 9.453 -12.655 -29.014 1.00 88.94 94 TYR A O 1
ATOM 672 N N . MET A 1 95 ? 7.235 -12.305 -29.127 1.00 85.94 95 MET A N 1
ATOM 673 C CA . MET A 1 95 ? 7.352 -10.879 -29.426 1.00 85.94 95 MET A CA 1
ATOM 674 C C . MET A 1 95 ? 7.754 -10.116 -28.164 1.00 85.94 95 MET A C 1
ATOM 676 O O . MET A 1 95 ? 7.039 -10.130 -27.158 1.00 85.94 95 MET A O 1
ATOM 680 N N . TYR A 1 96 ? 8.878 -9.418 -28.241 1.00 83.31 96 TYR A N 1
ATOM 681 C CA . TYR A 1 96 ? 9.375 -8.489 -27.243 1.00 83.31 96 TYR A CA 1
ATOM 682 C C . TYR A 1 96 ? 9.630 -7.139 -27.915 1.00 83.31 96 TYR A C 1
ATOM 684 O O . TYR A 1 96 ? 10.553 -6.993 -28.717 1.00 83.31 96 TYR A O 1
ATOM 692 N N . LEU A 1 97 ? 8.799 -6.146 -27.584 1.00 81.00 97 LEU A N 1
ATOM 693 C CA . LEU A 1 97 ? 8.726 -4.873 -28.310 1.00 81.00 97 LEU A CA 1
ATOM 694 C C . LEU A 1 97 ? 8.399 -5.114 -29.798 1.00 81.00 97 LEU A C 1
ATOM 696 O O . LEU A 1 97 ? 7.270 -5.484 -30.100 1.00 81.00 97 LEU A O 1
ATOM 700 N N . GLU A 1 98 ? 9.369 -4.936 -30.695 1.00 75.31 98 GLU A N 1
ATOM 701 C CA . GLU A 1 98 ? 9.249 -5.150 -32.154 1.00 75.31 98 GLU A CA 1
ATOM 702 C C . GLU A 1 98 ? 10.134 -6.317 -32.649 1.00 75.31 98 GLU A C 1
ATOM 704 O O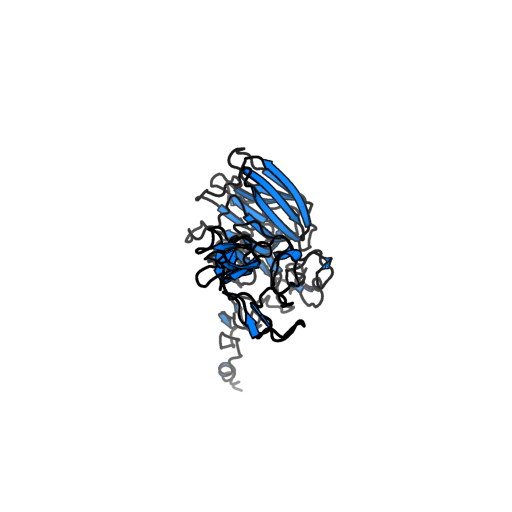 . GLU A 1 98 ? 10.401 -6.458 -33.839 1.00 75.31 98 GLU A O 1
ATOM 709 N N . TRP A 1 99 ? 10.654 -7.130 -31.723 1.00 82.44 99 TRP A N 1
ATOM 710 C CA . TRP A 1 99 ? 11.661 -8.157 -31.986 1.00 82.44 99 TRP A CA 1
ATOM 711 C C . TRP A 1 99 ? 11.141 -9.520 -31.547 1.00 82.44 99 TRP A C 1
ATOM 713 O O . TRP A 1 99 ? 10.476 -9.638 -30.520 1.00 82.44 99 TRP A O 1
ATOM 723 N N . CYS A 1 100 ? 11.506 -10.569 -32.276 1.00 89.56 100 CYS A N 1
ATOM 724 C CA . CYS A 1 100 ? 11.196 -11.940 -31.888 1.00 89.56 100 CYS A CA 1
ATOM 725 C C . CYS A 1 100 ? 12.396 -12.581 -31.194 1.00 89.56 100 CYS A C 1
ATOM 727 O O . CYS A 1 100 ? 13.497 -12.621 -31.741 1.00 89.56 100 CYS A O 1
ATOM 729 N N . VAL A 1 101 ? 12.181 -13.080 -29.978 1.00 89.88 101 VAL A N 1
ATOM 730 C CA . VAL A 1 101 ? 13.217 -13.702 -29.143 1.00 89.88 101 VAL A CA 1
ATOM 731 C C . VAL A 1 101 ? 12.846 -15.144 -28.819 1.00 89.88 101 VAL A C 1
ATOM 733 O O . VAL A 1 101 ? 11.675 -15.465 -28.647 1.00 89.88 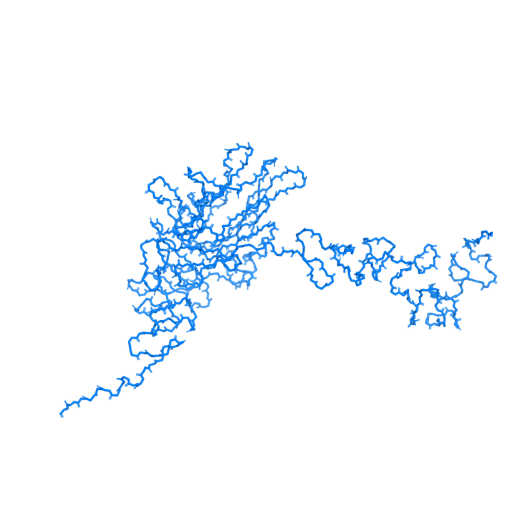101 VAL A O 1
ATOM 736 N N . ASP A 1 102 ? 13.835 -16.027 -28.749 1.00 92.62 102 ASP A N 1
ATOM 737 C CA . ASP A 1 102 ? 13.659 -17.447 -28.407 1.00 92.62 102 ASP A CA 1
ATOM 738 C C . ASP A 1 102 ? 13.428 -17.666 -26.903 1.00 92.62 102 ASP A C 1
ATOM 740 O O . ASP A 1 102 ? 12.884 -18.684 -26.481 1.00 92.62 102 ASP A O 1
ATOM 744 N N . LYS A 1 103 ? 13.813 -16.681 -26.090 1.00 91.06 103 LYS A N 1
ATOM 745 C CA . LYS A 1 103 ? 13.553 -16.617 -24.657 1.00 91.06 103 LYS A CA 1
ATOM 746 C C . LYS A 1 103 ? 13.210 -15.186 -24.260 1.00 91.06 103 LYS A C 1
ATOM 748 O O . LYS A 1 103 ? 13.926 -14.252 -24.624 1.00 91.06 103 LYS A O 1
ATOM 753 N N . CYS A 1 104 ? 12.161 -15.011 -23.457 1.00 83.62 104 CYS A N 1
ATOM 754 C CA . CYS A 1 104 ? 11.842 -13.692 -22.921 1.00 83.62 104 CYS A CA 1
ATOM 755 C C . CYS A 1 104 ? 12.993 -13.139 -22.061 1.00 83.62 104 CYS A C 1
ATOM 757 O O . CYS A 1 104 ? 13.574 -13.890 -21.267 1.00 83.62 104 CYS A O 1
ATOM 759 N N . PRO A 1 105 ? 13.333 -11.841 -22.203 1.00 81.56 105 PRO A N 1
ATOM 760 C CA . PRO A 1 105 ? 14.332 -11.201 -21.359 1.00 81.56 105 PRO A CA 1
ATOM 761 C C . PRO A 1 105 ? 13.960 -11.304 -19.881 1.00 81.56 105 PRO A C 1
ATOM 763 O O . PRO A 1 105 ? 12.782 -11.389 -19.524 1.00 81.56 105 PRO A O 1
ATOM 766 N N . ASP A 1 106 ? 14.964 -11.252 -19.009 1.00 65.06 106 ASP A N 1
ATOM 767 C CA . ASP A 1 106 ? 14.731 -11.280 -17.567 1.00 65.06 106 ASP A CA 1
ATOM 768 C C . ASP A 1 106 ? 13.777 -10.140 -17.152 1.00 65.06 106 ASP A C 1
ATOM 770 O O . ASP A 1 106 ? 13.921 -8.995 -17.583 1.00 65.06 106 ASP A O 1
ATOM 774 N N . GLY A 1 107 ? 12.775 -10.462 -16.328 1.00 60.03 107 GLY A N 1
ATOM 775 C CA . GLY A 1 107 ? 11.692 -9.535 -15.966 1.00 60.03 107 GLY A CA 1
ATOM 776 C C . GLY A 1 107 ? 10.427 -9.663 -16.821 1.00 60.03 107 GLY A C 1
ATOM 777 O O . GLY A 1 107 ? 9.434 -9.005 -16.524 1.00 60.03 107 GLY A O 1
ATOM 778 N N . PHE A 1 108 ? 10.421 -10.545 -17.821 1.00 75.88 108 PHE A N 1
ATOM 779 C CA . PHE A 1 108 ? 9.252 -10.894 -18.628 1.00 75.88 108 PHE A CA 1
ATOM 780 C C . PHE A 1 108 ? 8.974 -12.401 -18.532 1.00 75.88 108 PHE A C 1
ATOM 782 O O . PHE A 1 108 ? 9.884 -13.199 -18.307 1.00 75.88 108 PHE A O 1
ATOM 789 N N . ILE A 1 109 ? 7.710 -12.795 -18.677 1.00 83.19 109 ILE A N 1
ATOM 790 C CA . ILE A 1 109 ? 7.268 -14.191 -18.769 1.00 83.19 109 ILE A CA 1
ATOM 791 C C . ILE A 1 109 ? 6.574 -14.441 -20.109 1.00 83.19 109 ILE A C 1
ATOM 793 O O . ILE A 1 109 ? 6.041 -13.527 -20.741 1.00 83.19 109 ILE A O 1
ATOM 797 N N . GLU A 1 110 ? 6.577 -15.699 -20.536 1.00 86.31 110 GLU A N 1
ATOM 798 C CA . GLU A 1 110 ? 5.917 -16.149 -21.759 1.00 86.31 110 GLU A CA 1
ATOM 799 C C . GLU A 1 110 ? 4.395 -16.185 -21.555 1.00 86.31 110 GLU A C 1
ATOM 801 O O . GLU A 1 110 ? 3.892 -16.834 -20.635 1.00 86.31 110 GLU A O 1
ATOM 806 N N . SER A 1 111 ? 3.647 -15.496 -22.419 1.00 81.06 111 SER A N 1
ATOM 807 C CA . SER A 1 111 ? 2.183 -15.552 -22.450 1.00 81.06 111 SER A CA 1
ATOM 808 C C . SER A 1 111 ? 1.697 -15.621 -23.896 1.00 81.06 111 SER A C 1
ATOM 810 O O . SER A 1 111 ? 1.684 -14.627 -24.624 1.00 81.06 111 SER A O 1
ATOM 812 N N . GLY A 1 112 ? 1.333 -16.826 -24.342 1.00 85.81 112 GLY A N 1
ATOM 813 C CA . GLY A 1 112 ? 1.050 -17.082 -25.755 1.00 85.81 112 GLY A CA 1
ATOM 814 C C . GLY A 1 112 ? 2.298 -16.857 -26.614 1.00 85.81 112 GLY A C 1
ATOM 815 O O . GLY A 1 112 ? 3.328 -17.469 -26.362 1.00 85.81 112 GLY A O 1
ATOM 816 N N . SER A 1 113 ? 2.207 -15.975 -27.614 1.00 85.62 113 SER A N 1
ATOM 817 C CA . SER A 1 113 ? 3.317 -15.587 -28.503 1.00 85.62 113 SER A CA 1
ATOM 818 C C . SER A 1 113 ? 3.995 -14.267 -28.103 1.00 85.62 113 SER A C 1
ATOM 820 O O . SER A 1 113 ? 4.693 -13.663 -28.917 1.00 85.62 113 SER A O 1
ATOM 822 N N . LEU A 1 114 ? 3.751 -13.767 -26.886 1.00 83.12 114 LEU A N 1
ATOM 823 C CA . LEU A 1 114 ? 4.257 -12.481 -26.396 1.00 83.12 114 LEU A CA 1
ATOM 824 C C . LEU A 1 114 ? 5.128 -12.671 -25.148 1.00 83.12 114 LEU A C 1
ATOM 826 O O . LEU A 1 114 ? 4.837 -13.518 -24.300 1.00 83.12 114 LEU A O 1
ATOM 830 N N . CYS A 1 115 ? 6.133 -11.811 -24.997 1.00 81.69 115 CYS A N 1
ATOM 831 C CA . CYS A 1 115 ? 6.788 -11.568 -23.718 1.00 81.69 115 CYS A CA 1
ATOM 832 C C . CYS A 1 115 ? 6.015 -10.496 -22.954 1.00 81.69 115 CYS A C 1
ATOM 834 O O . CYS A 1 115 ? 6.017 -9.324 -23.334 1.00 81.69 115 CYS A O 1
ATOM 836 N N . VAL A 1 116 ? 5.355 -10.890 -21.868 1.00 80.00 116 VAL A N 1
ATOM 837 C CA . VAL A 1 116 ? 4.627 -9.967 -20.988 1.00 80.00 116 VAL A CA 1
ATOM 838 C C . VAL A 1 116 ? 5.455 -9.685 -19.745 1.00 80.00 116 VAL A C 1
ATOM 840 O O . VAL A 1 116 ? 6.188 -10.553 -19.285 1.00 80.00 116 VAL A O 1
ATOM 843 N N . GLU A 1 117 ? 5.381 -8.466 -19.212 1.00 72.31 117 GLU A N 1
ATOM 844 C CA . GLU A 1 117 ? 6.097 -8.108 -17.982 1.00 72.31 117 GLU A CA 1
ATOM 845 C C . GLU A 1 117 ? 5.709 -9.107 -16.877 1.00 72.31 117 GLU A C 1
ATOM 847 O O . GLU A 1 117 ? 4.525 -9.371 -16.655 1.00 72.31 117 GLU A O 1
ATOM 852 N N . ASN A 1 118 ? 6.701 -9.699 -16.211 1.00 70.56 118 ASN A N 1
ATOM 853 C CA . ASN A 1 118 ? 6.475 -10.518 -15.027 1.00 70.56 118 ASN A CA 1
ATOM 854 C C . ASN A 1 118 ? 5.861 -9.594 -13.976 1.00 70.56 118 ASN A C 1
ATOM 856 O O . ASN A 1 118 ? 6.542 -8.654 -13.566 1.00 70.56 118 ASN A O 1
ATOM 860 N N . ASP A 1 119 ? 4.589 -9.792 -13.607 1.00 64.81 119 ASP A N 1
ATOM 861 C CA . ASP A 1 119 ? 3.866 -8.826 -12.777 1.00 64.81 119 ASP A CA 1
ATOM 862 C C . ASP A 1 119 ? 4.685 -8.508 -11.510 1.00 64.81 119 ASP A C 1
ATOM 864 O O . ASP A 1 119 ? 4.866 -9.365 -10.641 1.00 64.81 119 ASP A O 1
ATOM 868 N N . PRO A 1 120 ? 5.226 -7.284 -11.389 1.00 72.50 120 PRO A N 1
ATOM 869 C CA . PRO A 1 120 ? 6.115 -6.906 -10.303 1.00 72.50 120 PRO A CA 1
ATOM 870 C C . PRO A 1 120 ? 5.319 -6.608 -9.032 1.00 72.50 120 PRO A C 1
ATOM 872 O O . PRO A 1 120 ? 5.893 -6.106 -8.065 1.00 72.50 120 PRO A O 1
ATOM 875 N N . PHE A 1 121 ? 4.007 -6.857 -9.018 1.00 86.38 121 PHE A N 1
ATOM 876 C CA . PHE A 1 121 ? 3.192 -6.774 -7.824 1.00 86.38 121 PHE A CA 1
ATOM 877 C C . PHE A 1 121 ? 3.646 -7.803 -6.791 1.00 86.38 121 PHE A C 1
ATOM 879 O O . PHE A 1 121 ? 3.659 -9.009 -7.038 1.00 86.38 121 PHE A O 1
ATOM 886 N N . ILE A 1 122 ? 4.049 -7.317 -5.618 1.00 90.12 122 ILE A N 1
ATOM 887 C CA . ILE A 1 122 ? 4.653 -8.156 -4.573 1.00 90.12 122 ILE A CA 1
ATOM 888 C C . ILE A 1 122 ? 3.980 -8.054 -3.223 1.00 90.12 122 ILE A C 1
ATOM 890 O O . ILE A 1 122 ? 4.263 -8.865 -2.348 1.00 90.12 122 ILE A O 1
ATOM 894 N N . PHE A 1 123 ? 3.119 -7.069 -3.026 1.00 95.00 123 PHE A N 1
ATOM 895 C CA . PHE A 1 123 ? 2.511 -6.852 -1.732 1.00 95.00 123 PHE A CA 1
ATOM 896 C C . PHE A 1 123 ? 1.147 -6.214 -1.900 1.00 95.00 123 PHE A C 1
ATOM 898 O O . PHE A 1 123 ? 1.041 -5.153 -2.517 1.00 95.00 123 PHE A O 1
ATOM 905 N N . TYR A 1 124 ? 0.126 -6.849 -1.327 1.00 96.44 124 TYR A N 1
ATOM 906 C CA . TYR A 1 124 ? -1.215 -6.283 -1.257 1.00 96.44 124 TYR A CA 1
ATOM 907 C C . TYR A 1 124 ? -1.857 -6.549 0.095 1.00 96.44 124 TYR A C 1
ATOM 909 O O . TYR A 1 124 ? -2.490 -7.586 0.299 1.00 96.44 124 TYR A O 1
ATOM 917 N N . LEU A 1 125 ? -1.728 -5.599 1.010 1.00 97.75 125 LEU A N 1
ATOM 918 C CA . LEU A 1 125 ? -2.421 -5.667 2.285 1.00 97.75 125 LEU A CA 1
ATOM 919 C C . LEU A 1 125 ? -3.749 -4.915 2.175 1.00 97.75 125 LEU A C 1
ATOM 921 O O . LEU A 1 125 ? -3.768 -3.703 1.992 1.00 97.75 125 LEU A O 1
ATOM 925 N N . SER A 1 126 ? -4.851 -5.656 2.242 1.00 96.94 126 SER A N 1
ATOM 926 C CA . SER A 1 126 ? -6.221 -5.147 2.185 1.00 96.94 126 SER A CA 1
ATOM 927 C C . SER A 1 126 ? -6.869 -5.365 3.547 1.00 96.94 126 SER A C 1
ATOM 929 O O . SER A 1 126 ? -6.793 -6.471 4.079 1.00 96.94 126 SER A O 1
ATOM 931 N N . PHE A 1 127 ? -7.501 -4.335 4.107 1.00 97.50 127 PHE A N 1
ATOM 932 C CA . PHE A 1 127 ? -8.117 -4.388 5.437 1.00 97.50 127 PHE A CA 1
ATOM 933 C C . PHE A 1 127 ? -9.623 -4.690 5.349 1.00 97.50 127 PHE A C 1
ATOM 935 O O . PHE A 1 127 ? -10.464 -3.969 5.877 1.00 97.50 127 PHE A O 1
ATOM 942 N N . ASP A 1 128 ? -9.974 -5.757 4.629 1.00 95.06 128 ASP A N 1
ATOM 943 C CA . ASP A 1 128 ? -11.350 -6.204 4.357 1.00 95.06 128 ASP A CA 1
ATOM 944 C C . ASP A 1 128 ? -11.760 -7.455 5.158 1.00 95.06 128 ASP A C 1
ATOM 946 O O . ASP A 1 128 ? -12.718 -8.141 4.803 1.00 95.06 128 ASP A O 1
ATOM 950 N N . THR A 1 129 ? -11.054 -7.744 6.253 1.00 95.38 129 THR A N 1
ATOM 951 C CA . THR A 1 129 ? -11.234 -8.946 7.080 1.00 95.38 129 THR A CA 1
ATOM 952 C C . THR A 1 129 ? -11.479 -8.605 8.553 1.00 95.38 129 THR A C 1
ATOM 954 O O . THR A 1 129 ? -11.348 -7.461 8.981 1.00 95.38 129 THR A O 1
ATOM 957 N N . LEU A 1 130 ? -11.858 -9.613 9.337 1.00 96.62 130 LEU A N 1
ATOM 958 C CA . LEU A 1 130 ? -12.124 -9.531 10.776 1.00 96.62 130 LEU A CA 1
ATOM 959 C C . LEU A 1 130 ? -11.233 -10.514 11.557 1.00 96.62 130 LEU A C 1
ATOM 961 O O . LEU A 1 130 ? -11.663 -11.141 12.523 1.00 96.62 130 LEU A O 1
ATOM 965 N N . VAL A 1 131 ? -9.977 -10.661 11.128 1.00 95.69 131 VAL A N 1
ATO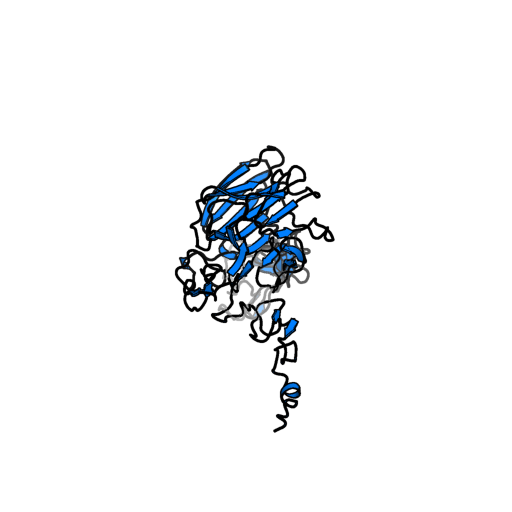M 966 C CA . VAL A 1 131 ? -8.992 -11.576 11.728 1.00 95.69 131 VAL A CA 1
ATOM 967 C C . VAL A 1 131 ? -7.762 -10.822 12.224 1.00 95.69 131 VAL A C 1
ATOM 969 O O . VAL A 1 131 ? -7.344 -9.852 11.600 1.00 95.69 131 VAL A O 1
ATOM 972 N N . GLY A 1 132 ? -7.137 -11.318 13.297 1.00 95.12 132 GLY A N 1
ATOM 973 C CA . GLY A 1 132 ? -5.950 -10.681 13.882 1.00 95.12 132 GLY A CA 1
ATOM 974 C C . GLY A 1 132 ? -4.642 -10.918 13.121 1.00 95.12 132 GLY A C 1
ATOM 975 O O . GLY A 1 132 ? -3.604 -10.365 13.464 1.00 95.12 132 GLY A O 1
ATOM 976 N N . VAL A 1 133 ? -4.659 -11.747 12.071 1.00 96.56 133 VAL A N 1
ATOM 977 C CA . VAL A 1 133 ? -3.527 -11.903 11.146 1.00 96.56 133 VAL A CA 1
ATOM 978 C C . VAL A 1 133 ? -4.022 -11.696 9.725 1.00 96.56 133 VAL A C 1
ATOM 980 O O . VAL A 1 133 ? -4.678 -12.563 9.146 1.00 96.56 133 VAL A O 1
ATOM 983 N N . VAL A 1 134 ? -3.692 -10.543 9.154 1.00 97.25 134 VAL A N 1
ATOM 984 C CA . VAL A 1 134 ? -4.055 -10.184 7.785 1.00 97.25 134 VAL A CA 1
ATOM 985 C C . VAL A 1 134 ? -2.926 -10.617 6.861 1.00 97.25 134 VAL A C 1
ATOM 987 O O . VAL A 1 134 ? -1.834 -10.055 6.883 1.00 97.25 134 VAL A O 1
ATOM 990 N N . PHE A 1 135 ? -3.178 -11.632 6.042 1.00 96.31 135 PHE A N 1
ATOM 991 C CA . PHE A 1 135 ? -2.222 -12.053 5.024 1.00 96.31 135 PHE A CA 1
ATOM 992 C C . PHE A 1 135 ? -2.315 -11.133 3.816 1.00 96.31 135 PHE A C 1
ATOM 994 O O . PHE A 1 135 ? -3.398 -10.941 3.257 1.00 96.31 135 PHE A O 1
ATOM 1001 N N . ASP A 1 136 ? -1.174 -10.618 3.368 1.00 96.12 136 ASP A N 1
ATOM 1002 C CA . ASP A 1 136 ? -1.124 -9.926 2.090 1.00 96.12 136 ASP A CA 1
ATOM 1003 C C . ASP A 1 136 ? -1.565 -10.881 0.960 1.00 96.12 136 ASP A C 1
ATOM 1005 O O . ASP A 1 136 ? -1.240 -12.076 0.942 1.00 96.12 136 ASP A O 1
ATOM 1009 N N . LYS A 1 137 ? -2.354 -10.366 0.017 1.00 94.38 137 LYS A N 1
ATOM 1010 C CA . LYS A 1 137 ? -3.020 -11.178 -1.007 1.00 94.38 137 LYS A CA 1
ATOM 1011 C C . LYS A 1 137 ? -2.033 -11.747 -2.036 1.00 94.38 137 LYS A C 1
ATOM 1013 O O . LYS A 1 137 ? -2.362 -12.774 -2.634 1.00 94.38 137 LYS A O 1
ATOM 1018 N N . GLN A 1 138 ? -0.837 -11.168 -2.163 1.00 92.25 138 GLN A N 1
ATOM 1019 C CA . GLN A 1 138 ? 0.166 -11.504 -3.171 1.00 92.25 138 GLN A CA 1
ATOM 1020 C C . GLN A 1 138 ? 1.238 -12.468 -2.641 1.00 92.25 138 GLN A C 1
ATOM 1022 O O . GLN A 1 138 ? 1.329 -13.600 -3.112 1.00 92.25 138 GLN A O 1
ATOM 1027 N N . SER A 1 139 ? 2.016 -12.056 -1.638 1.00 91.06 139 SER A N 1
ATOM 1028 C CA . SER A 1 139 ? 3.176 -12.810 -1.133 1.00 91.06 139 SER A CA 1
ATOM 1029 C C . SER A 1 139 ? 2.891 -13.628 0.129 1.00 91.06 139 SER A C 1
ATOM 1031 O O . SER A 1 139 ? 3.774 -14.340 0.605 1.00 91.06 139 SER A O 1
ATOM 1033 N N . LYS A 1 140 ? 1.663 -13.566 0.662 1.00 94.12 140 LYS A N 1
ATOM 1034 C CA . LYS A 1 140 ? 1.243 -14.238 1.905 1.00 94.12 140 LYS A CA 1
ATOM 1035 C C . LYS A 1 140 ? 2.080 -13.838 3.129 1.00 94.12 140 LYS A C 1
ATOM 1037 O O . LYS A 1 140 ? 2.278 -14.637 4.039 1.00 94.12 140 LYS A O 1
ATOM 1042 N N . ILE A 1 141 ? 2.544 -12.595 3.161 1.00 95.25 141 ILE A N 1
ATOM 1043 C CA . ILE A 1 141 ? 3.179 -11.935 4.298 1.00 95.25 141 ILE A CA 1
ATOM 1044 C C . ILE A 1 141 ? 2.104 -11.705 5.371 1.00 95.25 141 ILE A C 1
ATOM 1046 O O . ILE A 1 141 ? 1.114 -11.022 5.097 1.00 95.25 141 ILE A O 1
ATOM 1050 N N . PRO A 1 142 ? 2.263 -12.269 6.578 1.00 96.62 142 PRO A N 1
ATOM 1051 C CA . PRO A 1 142 ? 1.295 -12.120 7.657 1.00 96.62 142 PRO A CA 1
ATOM 1052 C C . PRO A 1 142 ? 1.516 -10.806 8.411 1.00 96.62 142 PRO A C 1
ATOM 1054 O O . PRO A 1 142 ? 2.583 -10.589 8.976 1.00 96.62 142 PRO A O 1
ATOM 1057 N N . ALA A 1 143 ? 0.513 -9.933 8.446 1.00 97.44 143 ALA A N 1
ATOM 1058 C CA . ALA A 1 143 ? 0.506 -8.744 9.289 1.00 97.44 143 ALA A CA 1
ATOM 1059 C C . ALA A 1 143 ? -0.341 -9.004 10.543 1.00 97.44 143 ALA A C 1
ATOM 1061 O O . ALA A 1 143 ? -1.553 -9.200 10.445 1.00 97.44 143 ALA A O 1
ATOM 1062 N N . LEU A 1 144 ? 0.296 -9.017 11.711 1.00 97.19 144 LEU A N 1
ATOM 1063 C CA . LEU A 1 144 ? -0.354 -9.181 13.012 1.00 97.19 144 LEU A CA 1
ATOM 1064 C C . LEU A 1 144 ? -0.991 -7.859 13.458 1.00 97.19 144 LEU A C 1
ATOM 1066 O O . LEU A 1 144 ? -0.340 -6.814 13.375 1.00 97.19 144 LEU A O 1
ATOM 1070 N N . THR A 1 145 ? -2.231 -7.900 13.939 1.00 96.56 145 THR A N 1
ATOM 1071 C CA . THR A 1 145 ? -2.876 -6.776 14.626 1.00 96.56 145 THR A CA 1
ATOM 1072 C C . THR A 1 145 ? -2.514 -6.791 16.107 1.00 96.56 145 THR A C 1
ATOM 1074 O O . THR A 1 145 ? -2.473 -7.852 16.723 1.00 96.56 145 THR A O 1
ATOM 1077 N N . GLY A 1 146 ? -2.194 -5.626 16.671 1.00 95.12 146 GLY A N 1
ATOM 1078 C CA . GLY A 1 146 ? -1.910 -5.506 18.095 1.00 95.12 146 GLY A CA 1
ATOM 1079 C C . GLY A 1 146 ? -0.820 -6.469 18.568 1.00 95.12 146 GLY A C 1
ATOM 1080 O O . GLY A 1 146 ? 0.248 -6.575 17.962 1.00 95.12 146 GLY A O 1
ATOM 1081 N N . ASN A 1 147 ? -1.094 -7.179 19.665 1.00 92.44 147 ASN A N 1
ATOM 1082 C CA . ASN A 1 147 ? -0.131 -8.087 20.297 1.00 92.44 147 ASN A CA 1
ATOM 1083 C C . ASN A 1 147 ? -0.514 -9.571 20.189 1.00 92.44 147 ASN A C 1
ATOM 1085 O O . ASN A 1 147 ? 0.226 -10.430 20.681 1.00 92.44 147 ASN A O 1
ATOM 1089 N N . SER A 1 148 ? -1.660 -9.896 19.591 1.00 93.31 148 SER A N 1
ATOM 1090 C CA . SER A 1 148 ? -2.188 -11.258 19.560 1.00 93.31 148 SER A CA 1
ATOM 1091 C C . SER A 1 148 ? -2.971 -11.546 18.281 1.00 93.31 148 SER A C 1
ATOM 1093 O O . SER A 1 148 ? -3.189 -10.678 17.453 1.00 93.31 148 SER A O 1
ATOM 1095 N N . THR A 1 149 ? -3.383 -12.799 18.083 1.00 93.38 149 THR A N 1
ATOM 1096 C CA . THR A 1 149 ? -4.247 -13.162 16.948 1.00 93.38 149 THR A CA 1
ATOM 1097 C C . THR A 1 149 ? -5.738 -12.995 17.257 1.00 93.38 149 THR A C 1
ATOM 1099 O O . THR A 1 149 ? -6.564 -13.256 16.380 1.00 93.38 149 THR A O 1
ATOM 1102 N N . ALA A 1 150 ? -6.096 -12.658 18.503 1.00 94.88 150 ALA A N 1
ATOM 1103 C CA . ALA A 1 150 ? -7.466 -12.315 18.872 1.00 94.88 150 ALA A CA 1
ATOM 1104 C C . ALA A 1 150 ? -7.789 -10.925 18.313 1.00 94.88 150 ALA A C 1
ATOM 1106 O O . ALA A 1 150 ? -6.916 -10.072 18.299 1.00 94.88 150 ALA A O 1
ATOM 1107 N N . PHE A 1 151 ? -9.004 -10.733 17.795 1.00 95.88 151 PHE A N 1
ATOM 1108 C CA . PHE A 1 151 ? -9.364 -9.490 17.110 1.00 95.88 151 PHE A CA 1
ATOM 1109 C C . PHE A 1 151 ? -10.864 -9.201 17.192 1.00 95.88 151 PHE A C 1
ATOM 1111 O O . PHE A 1 151 ? -11.317 -8.482 18.068 1.00 95.88 151 PHE A O 1
ATOM 1118 N N . TYR A 1 152 ? -11.687 -9.806 16.334 1.00 95.38 152 TYR A N 1
ATOM 1119 C CA . TYR A 1 152 ? -13.136 -9.620 16.373 1.00 95.38 152 TYR A CA 1
ATOM 1120 C C . TYR A 1 152 ? -13.831 -10.878 16.920 1.00 95.38 152 TYR A C 1
ATOM 1122 O O . TYR A 1 152 ? -13.503 -11.986 16.489 1.00 95.38 152 TYR A O 1
ATOM 1130 N N . PRO A 1 153 ? -14.799 -10.755 17.848 1.00 93.44 153 PRO A N 1
ATOM 1131 C CA . PRO A 1 153 ? -15.338 -9.521 18.443 1.00 93.44 153 PRO A CA 1
ATOM 1132 C C . PRO A 1 153 ? -14.529 -8.969 19.631 1.00 93.44 153 PRO A C 1
ATOM 1134 O O . PRO A 1 153 ? -14.863 -7.912 20.163 1.00 93.44 153 PRO A O 1
ATOM 1137 N N . ASN A 1 154 ? -13.494 -9.687 20.068 1.00 93.00 154 ASN A N 1
ATOM 1138 C CA . ASN A 1 154 ? -12.749 -9.396 21.291 1.00 93.00 154 ASN A CA 1
ATOM 1139 C C . ASN A 1 154 ? -11.419 -8.701 20.979 1.00 93.00 154 ASN A C 1
ATOM 1141 O O . ASN A 1 154 ? -10.380 -9.361 20.956 1.00 93.00 154 ASN A O 1
ATOM 1145 N N . TYR A 1 155 ? -11.480 -7.392 20.736 1.00 95.06 155 TYR A N 1
ATOM 1146 C CA . TYR A 1 155 ? -10.302 -6.579 20.439 1.00 95.06 155 TYR A CA 1
ATOM 1147 C C . TYR A 1 155 ? -9.408 -6.457 21.674 1.00 95.06 155 TYR A C 1
ATOM 1149 O O . TYR A 1 155 ? -9.907 -6.254 22.787 1.00 95.06 155 TYR A O 1
ATOM 1157 N N . ASP A 1 156 ? -8.096 -6.534 21.479 1.00 94.44 156 ASP A N 1
ATOM 1158 C CA . ASP A 1 156 ? -7.129 -6.081 22.470 1.00 94.44 156 ASP A CA 1
ATOM 1159 C C . ASP A 1 156 ? -6.899 -4.558 22.374 1.00 94.44 156 ASP A C 1
ATOM 1161 O O . ASP A 1 156 ? -7.374 -3.881 21.461 1.00 94.44 156 ASP A O 1
ATOM 1165 N N . GLU A 1 157 ? -6.223 -3.972 23.366 1.00 95.44 157 GLU A N 1
ATOM 1166 C CA . GLU A 1 157 ? -6.031 -2.514 23.419 1.00 95.44 157 GLU A CA 1
ATOM 1167 C C . GLU A 1 157 ? -5.085 -1.971 22.332 1.00 95.44 157 GLU A C 1
ATOM 1169 O O . GLU A 1 157 ? -5.057 -0.762 22.101 1.00 95.44 157 GLU A O 1
ATOM 1174 N N . PHE A 1 158 ? -4.296 -2.833 21.688 1.00 97.44 158 PHE A N 1
ATOM 1175 C CA . PHE A 1 158 ? -3.330 -2.495 20.640 1.00 97.44 158 PHE A CA 1
ATOM 1176 C C . PHE A 1 158 ? -3.872 -2.777 19.237 1.00 97.44 158 PHE A C 1
ATOM 1178 O O . PHE A 1 158 ? -3.230 -2.407 18.249 1.00 97.44 158 PHE A O 1
ATOM 1185 N N . ASP A 1 159 ? -5.042 -3.398 19.127 1.00 98.12 159 ASP A N 1
ATOM 1186 C CA . ASP A 1 159 ? -5.678 -3.629 17.846 1.00 98.12 159 ASP A CA 1
ATOM 1187 C C . ASP A 1 159 ? -6.136 -2.309 17.198 1.00 98.12 159 ASP A C 1
ATOM 1189 O O . ASP A 1 159 ? -6.578 -1.361 17.866 1.00 98.12 159 ASP A O 1
ATOM 1193 N N . PRO A 1 160 ? -6.048 -2.203 15.865 1.00 98.38 160 PRO A N 1
ATOM 1194 C CA . PRO A 1 160 ? -6.887 -1.278 15.129 1.00 98.38 160 PRO A CA 1
ATOM 1195 C C . PRO A 1 160 ? -8.341 -1.781 15.105 1.00 98.38 160 PRO A C 1
ATOM 1197 O O . PRO A 1 160 ? -8.626 -2.964 15.257 1.00 98.38 160 PRO A O 1
ATOM 1200 N N . ILE A 1 161 ? -9.288 -0.881 14.866 1.00 98.12 161 ILE A N 1
ATOM 1201 C CA . ILE A 1 161 ? -10.717 -1.199 14.826 1.00 98.12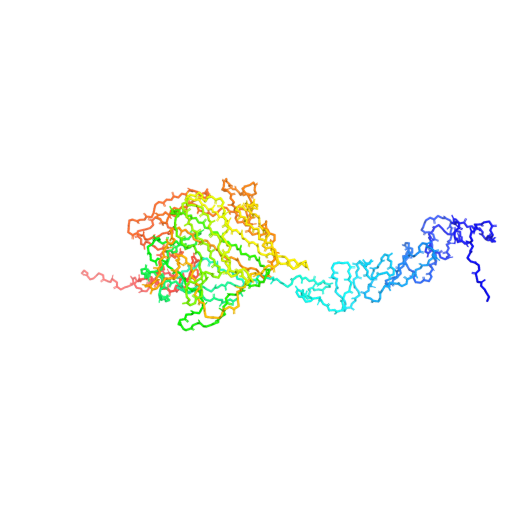 161 ILE A CA 1
ATOM 1202 C C . ILE A 1 161 ? -11.130 -1.434 13.372 1.00 98.12 161 ILE A C 1
ATOM 1204 O O . ILE A 1 161 ? -10.921 -0.570 12.520 1.00 98.12 161 ILE A O 1
ATOM 1208 N N . ALA A 1 162 ? -11.746 -2.576 13.068 1.00 98.00 162 ALA A N 1
ATOM 1209 C CA . ALA A 1 162 ? -12.233 -2.843 11.719 1.00 98.00 162 ALA A CA 1
ATOM 1210 C C . ALA A 1 162 ? -13.485 -2.016 11.390 1.00 98.00 162 ALA A C 1
ATOM 1212 O O . ALA A 1 162 ? -14.429 -1.951 12.179 1.00 98.00 162 ALA A O 1
ATOM 1213 N N . ALA A 1 163 ? -13.517 -1.426 10.194 1.00 97.00 163 ALA A N 1
ATOM 1214 C CA . ALA A 1 163 ? -14.627 -0.620 9.707 1.00 97.00 163 ALA A CA 1
ATOM 1215 C C . ALA A 1 163 ? -15.066 -1.088 8.314 1.00 97.00 163 ALA A C 1
ATOM 1217 O O . ALA A 1 163 ? -14.325 -0.988 7.332 1.00 97.00 163 ALA A O 1
ATOM 1218 N N . LEU A 1 164 ? -16.309 -1.566 8.208 1.00 96.19 164 LEU A N 1
ATOM 1219 C CA . LEU A 1 164 ? -16.866 -2.066 6.950 1.00 96.19 164 LEU A CA 1
ATOM 1220 C C . LEU A 1 164 ? -16.725 -1.023 5.823 1.00 96.19 164 LEU A C 1
ATOM 1222 O O . LEU A 1 164 ? -17.184 0.115 5.962 1.00 96.19 164 LEU A O 1
ATOM 1226 N N . TYR A 1 165 ? -16.114 -1.445 4.710 1.00 95.81 165 TYR A N 1
ATOM 1227 C CA . TYR A 1 165 ? -15.777 -0.649 3.516 1.00 95.81 165 TYR A CA 1
ATOM 1228 C C . TYR A 1 165 ? -14.731 0.459 3.708 1.00 95.81 165 TYR A C 1
ATOM 1230 O O . TYR A 1 165 ? -14.427 1.160 2.747 1.00 95.81 165 TYR A O 1
ATOM 1238 N N . ARG A 1 166 ? -14.176 0.628 4.912 1.00 97.12 166 ARG A N 1
ATOM 1239 C CA . ARG A 1 166 ? -13.250 1.722 5.262 1.00 97.12 166 ARG A CA 1
ATOM 1240 C C . ARG A 1 166 ? -11.900 1.236 5.792 1.00 97.12 166 ARG A C 1
ATOM 1242 O O . ARG A 1 166 ? -11.075 2.053 6.181 1.00 97.12 166 ARG A O 1
ATOM 1249 N N . GLY A 1 167 ? -11.656 -0.070 5.770 1.00 98.00 167 GLY A N 1
ATOM 1250 C CA . GLY A 1 167 ? -10.398 -0.644 6.224 1.00 98.00 167 GLY A CA 1
ATOM 1251 C C . GLY A 1 167 ? -10.298 -0.706 7.744 1.00 98.00 167 GLY A C 1
ATOM 1252 O O . GLY A 1 167 ? -11.289 -0.949 8.436 1.00 98.00 167 GLY A O 1
ATOM 1253 N N . PHE A 1 168 ? -9.093 -0.486 8.261 1.00 98.69 168 PHE A N 1
ATOM 1254 C CA . PHE A 1 168 ? -8.793 -0.508 9.691 1.00 98.69 168 PHE A CA 1
ATOM 1255 C C . PHE A 1 168 ? -8.530 0.904 10.216 1.00 98.69 168 PHE A C 1
ATOM 1257 O O . PHE A 1 168 ? -7.830 1.693 9.582 1.00 98.69 168 PHE A O 1
ATOM 1264 N N . TYR A 1 169 ? -9.084 1.209 11.387 1.00 98.69 169 TYR A N 1
ATOM 1265 C CA . TYR A 1 169 ? -8.933 2.478 12.087 1.00 98.69 169 TYR A CA 1
ATOM 1266 C C . TYR A 1 169 ? -7.936 2.362 13.241 1.00 98.69 169 TYR A C 1
ATOM 1268 O O . TYR A 1 169 ? -8.096 1.530 14.131 1.00 98.69 169 TYR A O 1
ATOM 1276 N N . PHE A 1 170 ? -6.934 3.231 13.256 1.00 98.75 170 PHE A N 1
ATOM 1277 C CA . PHE A 1 170 ? -5.936 3.340 14.312 1.00 98.75 170 PHE A CA 1
ATOM 1278 C C . PHE A 1 170 ? -6.334 4.455 15.279 1.00 98.75 170 PHE A C 1
ATOM 1280 O O . PHE A 1 170 ? -6.736 5.541 14.861 1.00 98.75 170 PHE A O 1
ATOM 1287 N N . ASN A 1 171 ? -6.234 4.188 16.581 1.00 97.81 171 ASN A N 1
ATOM 1288 C CA . ASN A 1 171 ? -6.821 5.043 17.614 1.00 97.81 171 ASN A CA 1
ATOM 1289 C C . ASN A 1 171 ? -5.972 6.260 18.033 1.00 97.81 171 ASN A C 1
ATOM 1291 O O . ASN A 1 171 ? -6.434 7.054 18.849 1.00 97.81 171 ASN A O 1
ATOM 1295 N N . GLY A 1 172 ? -4.746 6.419 17.521 1.00 97.88 172 GLY A N 1
ATOM 1296 C CA . GLY A 1 172 ? -3.836 7.503 17.916 1.00 97.88 172 GLY A CA 1
ATOM 1297 C C . GLY A 1 172 ? -3.186 7.357 19.294 1.00 97.88 172 GLY A C 1
ATOM 1298 O O . GLY A 1 172 ? -2.482 8.266 19.728 1.00 97.88 172 GLY A O 1
ATOM 1299 N N . VAL A 1 173 ? -3.403 6.237 19.988 1.00 97.44 173 VAL A N 1
ATOM 1300 C CA . VAL A 1 173 ? -2.949 6.013 21.371 1.00 97.44 173 VAL A CA 1
ATOM 1301 C C . VAL A 1 173 ? -2.063 4.777 21.487 1.00 97.44 173 VAL A C 1
ATOM 1303 O O . VAL A 1 173 ? -0.981 4.862 22.058 1.00 97.44 173 VAL A O 1
ATOM 1306 N N . SER A 1 174 ? -2.522 3.644 20.962 1.00 97.44 174 SER A N 1
ATOM 1307 C CA . SER A 1 174 ? -1.914 2.322 21.166 1.00 97.44 174 SER A CA 1
ATOM 1308 C C . SER A 1 174 ? -1.969 1.434 19.927 1.00 97.44 174 SER A C 1
ATOM 1310 O O . SER A 1 174 ? -1.124 0.547 19.807 1.00 97.44 174 SER A O 1
ATOM 1312 N N . SER A 1 175 ? -2.914 1.674 19.003 1.00 98.38 175 SER A N 1
ATOM 1313 C CA . SER A 1 175 ? -3.110 0.809 17.840 1.00 98.38 175 SER A CA 1
ATOM 1314 C C . SER A 1 175 ? -1.824 0.662 17.031 1.00 98.38 175 SER A C 1
ATOM 1316 O O . SER A 1 175 ? -1.172 1.658 16.696 1.00 98.38 175 SER A O 1
ATOM 1318 N N . VAL A 1 176 ? -1.471 -0.578 16.705 1.00 98.12 176 VAL A N 1
ATOM 1319 C CA . VAL A 1 176 ? -0.294 -0.903 15.901 1.00 98.12 176 VAL A CA 1
ATOM 1320 C C . VAL A 1 176 ? -0.506 -2.233 15.179 1.00 98.12 176 VAL A C 1
ATOM 1322 O O . VAL A 1 176 ? -1.210 -3.116 15.659 1.00 98.12 176 VAL A O 1
ATOM 1325 N N . MET A 1 177 ? 0.099 -2.382 14.006 1.00 97.94 177 MET A N 1
ATOM 1326 C CA . MET A 1 177 ? 0.241 -3.683 13.352 1.00 97.94 177 MET A CA 1
ATOM 1327 C C . MET A 1 177 ? 1.707 -3.978 13.082 1.00 97.94 177 MET A C 1
ATOM 1329 O O . MET A 1 177 ? 2.505 -3.054 12.905 1.00 97.94 177 MET A O 1
ATOM 1333 N N . HIS A 1 178 ? 2.056 -5.259 13.009 1.00 94.94 178 HIS A N 1
ATOM 1334 C CA . HIS A 1 178 ? 3.423 -5.727 12.806 1.00 94.94 178 HIS A CA 1
ATOM 1335 C C . HIS A 1 178 ? 3.501 -6.657 11.603 1.00 94.94 178 HIS A C 1
ATOM 1337 O O . HIS A 1 178 ? 2.805 -7.667 11.540 1.00 94.94 178 HIS A O 1
ATOM 1343 N N . LEU A 1 179 ? 4.375 -6.328 10.658 1.00 95.62 179 LEU A N 1
ATOM 1344 C CA . LEU A 1 179 ? 4.818 -7.253 9.622 1.00 95.62 179 LEU A CA 1
ATOM 1345 C C . LEU A 1 179 ? 6.073 -7.996 10.119 1.00 95.62 179 LEU A C 1
ATOM 1347 O O . LEU A 1 179 ? 6.739 -7.510 11.039 1.00 95.62 179 LEU A O 1
ATOM 1351 N N . PRO A 1 180 ? 6.426 -9.157 9.534 1.00 93.12 180 PRO A N 1
ATOM 1352 C CA . PRO A 1 180 ? 7.593 -9.925 9.951 1.00 93.12 180 PRO A CA 1
ATOM 1353 C C . PRO A 1 180 ? 8.877 -9.078 9.902 1.00 93.12 180 PRO A C 1
ATOM 1355 O O . PRO A 1 180 ? 9.031 -8.220 9.031 1.00 93.12 180 PRO A O 1
ATOM 1358 N N . VAL A 1 181 ? 9.835 -9.292 10.807 1.00 91.00 181 VAL A N 1
ATOM 1359 C CA . VAL A 1 181 ? 9.997 -10.472 11.681 1.00 91.00 181 VAL A CA 1
ATOM 1360 C C . VAL A 1 181 ? 9.410 -10.265 13.085 1.00 91.00 181 VAL A C 1
ATOM 1362 O O . VAL A 1 181 ? 9.741 -9.300 13.769 1.00 91.00 181 VAL A O 1
ATOM 1365 N N . TYR A 1 182 ? 8.589 -11.210 13.551 1.00 89.38 182 TYR A N 1
ATOM 1366 C CA . TYR A 1 182 ? 8.066 -11.255 14.924 1.00 89.38 182 TYR A CA 1
ATOM 1367 C C . TYR A 1 182 ? 7.884 -12.706 15.402 1.00 89.38 182 TYR A C 1
ATOM 1369 O O . TYR A 1 182 ? 8.126 -13.658 14.659 1.00 89.38 182 TYR A O 1
ATOM 1377 N N . THR A 1 183 ? 7.509 -12.904 16.669 1.00 86.00 183 THR A N 1
ATOM 1378 C CA . THR A 1 183 ? 7.409 -14.237 17.286 1.00 86.00 183 THR A CA 1
ATOM 1379 C C . THR A 1 183 ? 6.544 -15.187 16.452 1.00 86.00 183 THR A C 1
ATOM 1381 O O . THR A 1 183 ? 5.361 -14.938 16.239 1.00 86.00 183 THR A O 1
ATOM 1384 N N . GLY A 1 184 ? 7.138 -16.292 15.991 1.00 83.88 184 GLY A N 1
ATOM 1385 C CA . GLY A 1 184 ? 6.464 -17.307 15.173 1.00 83.88 184 GLY A CA 1
ATOM 1386 C C . GLY A 1 184 ? 6.495 -17.063 13.659 1.00 83.88 184 GLY A C 1
ATOM 1387 O O . GLY A 1 184 ? 6.166 -17.984 12.917 1.00 83.88 184 GLY A O 1
ATOM 1388 N N . TYR A 1 185 ? 6.943 -15.892 13.188 1.00 86.69 185 TYR A N 1
ATOM 1389 C CA . TYR A 1 185 ? 6.993 -15.545 11.764 1.00 86.69 185 TYR A CA 1
ATOM 1390 C C . TYR A 1 185 ? 8.288 -14.814 11.391 1.00 86.69 185 TYR A C 1
ATOM 1392 O O . TYR A 1 185 ? 8.482 -13.637 11.695 1.00 86.69 185 TYR A O 1
ATOM 1400 N N . SER A 1 186 ? 9.169 -15.517 10.677 1.00 86.88 186 SER A N 1
ATOM 1401 C CA . SER A 1 186 ? 10.438 -14.984 10.158 1.00 86.88 186 SER A CA 1
ATOM 1402 C C . SER A 1 186 ? 10.458 -14.776 8.641 1.00 86.88 186 SER A C 1
ATOM 1404 O O . SER A 1 186 ? 11.418 -14.221 8.114 1.00 86.88 186 SER A O 1
ATOM 1406 N N . SER A 1 187 ? 9.425 -15.231 7.929 1.00 85.19 187 SER A N 1
ATOM 1407 C CA . SER A 1 187 ? 9.307 -15.175 6.469 1.00 85.19 187 SER A CA 1
ATOM 1408 C C . SER A 1 187 ? 7.836 -15.360 6.057 1.00 85.19 187 SER A C 1
ATOM 1410 O O . SER A 1 187 ? 7.114 -16.054 6.783 1.00 85.19 187 SER A O 1
ATOM 1412 N N . PRO A 1 188 ? 7.378 -14.800 4.920 1.00 88.44 188 PRO A N 1
ATOM 1413 C CA . PRO A 1 188 ? 8.104 -13.896 4.022 1.00 88.44 188 PRO A CA 1
ATOM 1414 C C . PRO A 1 188 ? 8.248 -12.480 4.597 1.00 88.44 188 PRO A C 1
ATOM 1416 O O . PRO A 1 188 ? 7.385 -12.005 5.329 1.00 88.44 188 PRO A O 1
ATOM 1419 N N . VAL A 1 189 ? 9.355 -11.806 4.267 1.00 87.75 189 VAL A N 1
ATOM 1420 C CA . VAL A 1 189 ? 9.638 -10.415 4.668 1.00 87.75 189 VAL A CA 1
ATOM 1421 C C . VAL A 1 189 ? 9.545 -9.522 3.435 1.00 87.75 189 VAL A C 1
ATOM 1423 O O . VAL A 1 189 ? 10.129 -9.836 2.397 1.00 87.75 189 VAL A O 1
ATOM 1426 N N . LEU A 1 190 ? 8.826 -8.404 3.543 1.00 90.12 190 LEU A N 1
ATOM 1427 C CA . LEU A 1 190 ? 8.731 -7.426 2.462 1.00 90.12 190 LEU A CA 1
ATOM 1428 C C . LEU A 1 190 ? 10.043 -6.650 2.352 1.00 90.12 190 LEU A C 1
ATOM 1430 O O . LEU A 1 190 ? 10.418 -5.960 3.300 1.00 90.12 190 LEU A O 1
ATOM 1434 N N . SER A 1 191 ? 10.700 -6.716 1.197 1.00 88.56 191 SER A N 1
ATOM 1435 C CA . SER A 1 191 ? 11.841 -5.869 0.850 1.00 88.56 191 SER A CA 1
ATOM 1436 C C . SER A 1 191 ? 11.665 -5.240 -0.528 1.00 88.56 191 SER A C 1
ATOM 1438 O O . SER A 1 191 ? 11.111 -5.858 -1.445 1.00 88.56 191 SER A O 1
ATOM 1440 N N . PHE A 1 192 ? 12.129 -4.000 -0.665 1.00 87.44 192 PHE A N 1
ATOM 1441 C CA . PHE A 1 192 ? 12.122 -3.274 -1.933 1.00 87.44 192 PHE A CA 1
ATOM 1442 C C . PHE A 1 192 ? 13.527 -3.203 -2.543 1.00 87.44 192 PHE A C 1
ATOM 1444 O O . PHE A 1 192 ? 14.533 -3.179 -1.836 1.00 87.44 192 PHE A O 1
ATOM 1451 N N . GLY A 1 193 ? 13.586 -3.212 -3.876 1.00 83.25 193 GLY A N 1
ATOM 1452 C CA . GLY A 1 193 ? 14.822 -2.998 -4.627 1.00 83.25 193 GLY A CA 1
ATOM 1453 C C . GLY A 1 193 ? 15.166 -1.516 -4.769 1.00 83.25 193 GLY A C 1
ATOM 1454 O O . GLY A 1 193 ? 14.542 -0.651 -4.162 1.00 83.25 193 GLY A O 1
ATOM 1455 N N . ASP A 1 194 ? 16.141 -1.224 -5.622 1.00 80.50 194 ASP A N 1
ATOM 1456 C CA . ASP A 1 194 ? 16.544 0.135 -6.002 1.00 80.50 194 ASP A CA 1
ATOM 1457 C C . ASP A 1 194 ? 15.497 0.861 -6.867 1.00 80.50 194 ASP A C 1
ATOM 1459 O O . ASP A 1 194 ? 15.432 2.091 -6.855 1.00 80.50 194 ASP A O 1
ATOM 1463 N N . SER A 1 195 ? 14.649 0.106 -7.568 1.00 87.06 195 SER A N 1
ATOM 1464 C CA . SER A 1 195 ? 13.465 0.607 -8.265 1.00 87.06 195 SER A CA 1
ATOM 1465 C C . SER A 1 195 ? 12.198 -0.046 -7.725 1.00 87.06 195 SER A C 1
ATOM 1467 O O . SER A 1 195 ? 12.098 -1.271 -7.675 1.00 87.06 195 SER A O 1
ATOM 1469 N N . PHE A 1 196 ? 11.213 0.754 -7.316 1.00 91.56 196 PHE A N 1
ATOM 1470 C CA . PHE A 1 196 ? 9.956 0.244 -6.765 1.00 91.56 196 PHE A CA 1
ATOM 1471 C C . PHE A 1 196 ? 8.848 1.301 -6.745 1.00 91.56 196 PHE A C 1
ATOM 1473 O O . PHE A 1 196 ? 9.093 2.502 -6.872 1.00 91.56 196 PHE A O 1
ATOM 1480 N N . THR A 1 197 ? 7.615 0.838 -6.535 1.00 93.94 197 THR A N 1
ATOM 1481 C CA . THR A 1 197 ? 6.455 1.697 -6.263 1.00 93.94 197 THR A CA 1
ATOM 1482 C C . THR A 1 197 ? 5.757 1.240 -4.994 1.00 93.94 197 THR A C 1
ATOM 1484 O O . THR A 1 197 ? 5.478 0.052 -4.830 1.00 93.94 197 THR A O 1
ATOM 1487 N N . PHE A 1 198 ? 5.422 2.187 -4.126 1.00 95.56 198 PHE A N 1
ATOM 1488 C CA . PHE A 1 198 ? 4.594 1.967 -2.946 1.00 95.56 198 PHE A CA 1
ATOM 1489 C C . PHE A 1 198 ? 3.368 2.877 -3.007 1.00 95.56 198 PHE A C 1
ATOM 1491 O O . PHE A 1 198 ? 3.461 4.026 -3.442 1.00 95.56 198 PHE A O 1
ATOM 1498 N N . SER A 1 199 ? 2.219 2.362 -2.581 1.00 96.75 199 SER A N 1
ATOM 1499 C CA . SER A 1 199 ? 0.933 3.057 -2.599 1.00 96.75 199 SER A CA 1
ATOM 1500 C C . SER A 1 199 ? 0.130 2.703 -1.352 1.00 96.75 199 SER A C 1
ATOM 1502 O O . SER A 1 199 ? 0.162 1.563 -0.888 1.00 96.75 199 SER A O 1
ATOM 1504 N N . ILE A 1 200 ? -0.562 3.695 -0.799 1.00 98.38 200 ILE A N 1
ATOM 1505 C CA . ILE A 1 200 ? -1.387 3.558 0.397 1.00 98.38 200 ILE A CA 1
ATOM 1506 C C . ILE A 1 200 ? -2.577 4.515 0.334 1.00 98.38 200 ILE A C 1
ATOM 1508 O O . ILE A 1 200 ? -2.448 5.666 -0.094 1.00 98.38 200 ILE A O 1
ATOM 1512 N N . TRP A 1 201 ? -3.730 4.044 0.799 1.00 98.62 201 TRP A N 1
ATOM 1513 C CA . TRP A 1 201 ? -4.913 4.868 1.034 1.00 98.62 201 TRP A CA 1
ATOM 1514 C C . TRP A 1 201 ? -5.092 5.137 2.523 1.00 98.62 201 TRP A C 1
ATOM 1516 O O . TRP A 1 201 ? -5.204 4.196 3.313 1.00 98.62 201 TRP A O 1
ATOM 1526 N N . VAL A 1 202 ? -5.165 6.416 2.895 1.00 98.38 202 VAL A N 1
ATOM 1527 C CA . VAL A 1 202 ? -5.351 6.852 4.285 1.00 98.38 202 VAL A CA 1
ATOM 1528 C C . VAL A 1 202 ? -6.443 7.901 4.419 1.00 98.38 202 VAL A C 1
ATOM 1530 O O . VAL A 1 202 ? -6.672 8.688 3.505 1.00 98.38 202 VAL A O 1
ATOM 1533 N N . ASN A 1 203 ? -7.075 7.948 5.584 1.00 98.06 203 ASN A N 1
ATOM 1534 C CA . ASN A 1 203 ? -7.914 9.061 6.015 1.00 98.06 203 ASN A CA 1
ATOM 1535 C C . ASN A 1 203 ? -7.435 9.483 7.400 1.00 98.06 203 ASN A C 1
ATOM 1537 O O . ASN A 1 203 ? -7.467 8.672 8.323 1.00 98.06 203 ASN A O 1
ATOM 1541 N N . ILE A 1 204 ? -6.912 10.700 7.530 1.00 97.19 204 ILE A N 1
ATOM 1542 C CA . ILE A 1 204 ? -6.248 11.135 8.763 1.00 97.19 204 ILE A CA 1
ATOM 1543 C C . ILE A 1 204 ? -7.226 11.907 9.650 1.00 97.19 204 ILE A C 1
ATOM 1545 O O . ILE A 1 204 ? -7.924 12.792 9.169 1.00 97.19 204 ILE A O 1
ATOM 1549 N N . GLU A 1 205 ? -7.249 11.639 10.952 1.00 96.75 205 GLU A N 1
ATOM 1550 C CA . GLU A 1 205 ? -7.999 12.473 11.910 1.00 96.75 205 GLU A CA 1
ATOM 1551 C C . GLU A 1 205 ? -7.075 13.419 12.683 1.00 96.75 205 GLU A C 1
ATOM 1553 O O . GLU A 1 205 ? -7.474 14.512 13.087 1.00 96.75 205 GLU A O 1
ATOM 1558 N N . ASN A 1 206 ? -5.813 13.016 12.849 1.00 94.69 206 ASN A N 1
ATOM 1559 C CA . ASN A 1 206 ? -4.771 13.795 13.498 1.00 94.69 206 ASN A CA 1
ATOM 1560 C C . ASN A 1 206 ? -3.625 14.062 12.512 1.00 94.69 206 ASN A C 1
ATOM 1562 O O . ASN A 1 206 ? -3.174 13.167 11.801 1.00 94.69 206 ASN A O 1
ATOM 1566 N N . GLY A 1 207 ? -3.136 15.304 12.483 1.00 94.56 207 GLY A N 1
ATOM 1567 C CA . GLY A 1 207 ? -2.012 15.722 11.642 1.00 94.56 207 GLY A CA 1
ATOM 1568 C C . GLY A 1 207 ? -0.636 15.256 12.133 1.00 94.56 207 GLY A C 1
ATOM 1569 O O . GLY A 1 207 ? 0.372 15.699 11.585 1.00 94.56 207 GLY A O 1
ATOM 1570 N N . PHE A 1 208 ? -0.570 14.418 13.166 1.00 96.31 208 PHE A N 1
ATOM 1571 C CA . PHE A 1 208 ? 0.660 13.866 13.726 1.00 96.31 208 PHE A CA 1
ATOM 1572 C C . PHE A 1 208 ? 0.568 12.345 13.858 1.00 96.31 208 PHE A C 1
ATOM 1574 O O . PHE A 1 208 ? -0.505 11.799 14.109 1.00 96.31 208 PHE A O 1
ATOM 1581 N N . GLY A 1 209 ? 1.710 11.671 13.726 1.00 97.06 209 GLY A N 1
ATOM 1582 C CA . GLY A 1 209 ? 1.837 10.229 13.946 1.00 97.06 209 GLY A CA 1
ATOM 1583 C C . GLY A 1 209 ? 2.560 9.512 12.810 1.00 97.06 209 GLY A C 1
ATOM 1584 O O . GLY A 1 209 ? 2.894 10.105 11.787 1.00 97.06 209 GLY A O 1
ATOM 1585 N N . THR A 1 210 ? 2.811 8.222 12.993 1.00 98.00 210 THR A N 1
ATOM 1586 C CA . THR A 1 210 ? 3.516 7.380 12.025 1.00 98.00 210 THR A CA 1
ATOM 1587 C C . THR A 1 210 ? 2.547 6.406 11.375 1.00 98.00 210 THR A C 1
ATOM 1589 O O . THR A 1 210 ? 2.036 5.505 12.033 1.00 98.00 210 THR A O 1
ATOM 1592 N N . ILE A 1 211 ? 2.319 6.558 10.071 1.00 98.31 211 ILE A N 1
ATOM 1593 C CA . ILE A 1 211 ? 1.433 5.674 9.304 1.00 98.31 211 ILE A CA 1
ATOM 1594 C C . ILE A 1 211 ? 2.153 4.352 9.018 1.00 98.31 211 ILE A C 1
ATOM 1596 O O . ILE A 1 211 ? 1.605 3.276 9.245 1.00 98.31 211 ILE A O 1
ATOM 1600 N N . VAL A 1 212 ? 3.400 4.437 8.546 1.00 98.00 212 VAL A N 1
ATOM 1601 C CA . VAL A 1 212 ? 4.235 3.285 8.184 1.00 98.00 212 VAL A CA 1
ATOM 1602 C C . VAL A 1 212 ? 5.645 3.497 8.716 1.00 98.00 212 VAL A C 1
ATOM 1604 O O . VAL A 1 212 ? 6.216 4.572 8.532 1.00 98.00 212 VAL A O 1
ATOM 1607 N N . SER A 1 213 ? 6.228 2.476 9.341 1.00 97.19 213 SER A N 1
ATOM 1608 C CA . SER A 1 213 ? 7.612 2.509 9.811 1.00 97.19 213 SER A CA 1
ATOM 1609 C C . SER A 1 213 ? 8.305 1.183 9.554 1.00 97.19 213 SER A C 1
ATOM 1611 O O . SER A 1 213 ? 7.884 0.148 10.058 1.00 97.19 213 SER A O 1
ATOM 1613 N N . LYS A 1 214 ? 9.408 1.214 8.815 1.00 95.31 214 LYS A N 1
ATOM 1614 C CA . LYS A 1 214 ? 10.371 0.125 8.705 1.00 95.31 214 LYS A CA 1
ATOM 1615 C C . LYS A 1 214 ? 11.701 0.622 9.251 1.00 95.31 214 LYS A C 1
ATOM 1617 O O . LYS A 1 214 ? 12.296 1.541 8.689 1.00 95.31 214 LYS A O 1
ATOM 1622 N N . GLN A 1 215 ? 12.152 0.040 10.354 1.00 94.00 215 GLN A N 1
ATOM 1623 C CA . GLN A 1 215 ? 13.328 0.474 11.106 1.00 94.00 215 GLN A CA 1
ATOM 1624 C C . GLN A 1 215 ? 14.332 -0.662 11.276 1.00 94.00 215 GLN A C 1
ATOM 1626 O O . GLN A 1 215 ? 13.960 -1.835 11.292 1.00 94.00 215 GLN A O 1
ATOM 1631 N N . ASP A 1 216 ? 15.604 -0.308 11.442 1.00 90.00 216 ASP A N 1
ATOM 1632 C CA . ASP A 1 216 ? 16.614 -1.247 11.930 1.00 90.00 216 ASP A CA 1
ATOM 1633 C C . ASP A 1 216 ? 16.554 -1.421 13.462 1.00 90.00 216 ASP A C 1
ATOM 1635 O O . ASP A 1 216 ? 15.782 -0.757 14.157 1.00 90.00 216 ASP A O 1
ATOM 1639 N N . LEU A 1 217 ? 17.393 -2.308 14.006 1.00 85.69 217 LEU A N 1
ATOM 1640 C CA . LEU A 1 217 ? 17.483 -2.573 15.452 1.00 85.69 217 LEU A CA 1
ATOM 1641 C C . LEU A 1 217 ? 17.889 -1.360 16.307 1.00 85.69 217 LEU A C 1
ATOM 1643 O O . LEU A 1 217 ? 17.736 -1.391 17.526 1.00 85.69 217 LEU A O 1
ATOM 1647 N N . LEU A 1 218 ? 18.428 -0.307 15.690 1.00 89.31 218 LEU A N 1
ATOM 1648 C CA . LEU A 1 218 ? 18.790 0.944 16.355 1.00 89.31 218 LEU A CA 1
ATOM 1649 C C . LEU A 1 218 ? 17.700 2.013 16.191 1.00 89.31 218 LEU A C 1
ATOM 1651 O O . LEU A 1 218 ? 17.927 3.175 16.523 1.00 89.31 218 LEU A O 1
ATOM 1655 N N . TYR A 1 219 ? 16.519 1.623 15.702 1.00 90.81 219 TYR A N 1
ATOM 1656 C CA . TYR A 1 219 ? 15.365 2.484 15.452 1.00 90.81 219 TYR A CA 1
ATOM 1657 C C . TYR A 1 219 ? 15.581 3.524 14.343 1.00 90.81 219 TYR A C 1
ATOM 1659 O O . TYR A 1 219 ? 14.775 4.449 14.215 1.00 90.81 219 TYR A O 1
ATOM 1667 N N . ASN A 1 220 ? 16.619 3.380 13.511 1.00 88.25 220 ASN A N 1
ATOM 1668 C CA . ASN A 1 220 ? 16.799 4.262 12.361 1.00 88.25 220 ASN A CA 1
ATOM 1669 C C . ASN A 1 220 ? 15.801 3.878 11.264 1.00 88.25 220 ASN A C 1
ATOM 1671 O O . ASN A 1 220 ? 15.680 2.686 10.959 1.00 88.25 220 ASN A O 1
ATOM 1675 N N . PRO A 1 221 ? 15.113 4.847 10.635 1.00 89.88 221 PRO A N 1
ATOM 1676 C CA . PRO A 1 221 ? 14.201 4.545 9.546 1.00 89.88 221 PRO A CA 1
ATOM 1677 C C . PRO A 1 221 ? 14.986 4.043 8.326 1.00 89.88 221 PRO A C 1
ATOM 1679 O O . PRO A 1 221 ? 15.979 4.635 7.902 1.00 89.88 221 PRO A O 1
ATOM 1682 N N . ILE A 1 222 ? 14.529 2.923 7.778 1.00 89.81 222 ILE A N 1
ATOM 1683 C CA . ILE A 1 222 ? 14.885 2.418 6.448 1.00 89.81 222 ILE A CA 1
ATOM 1684 C C . ILE A 1 222 ? 13.894 3.007 5.442 1.00 89.81 222 ILE A C 1
ATOM 1686 O O . ILE A 1 222 ? 14.277 3.590 4.431 1.00 89.81 222 ILE A O 1
ATOM 1690 N N . PHE A 1 223 ? 12.610 2.902 5.781 1.00 90.75 223 PHE A N 1
ATOM 1691 C CA . PHE A 1 223 ? 11.486 3.468 5.055 1.00 90.75 223 PHE A CA 1
ATOM 1692 C C . PHE A 1 223 ? 10.427 3.901 6.073 1.00 90.75 223 PHE A C 1
ATOM 1694 O O . PHE A 1 223 ? 10.036 3.102 6.922 1.00 90.75 223 PHE A O 1
ATOM 1701 N N . SER A 1 224 ? 9.951 5.143 6.020 1.00 94.19 224 SER A N 1
ATOM 1702 C CA . SER A 1 224 ? 8.817 5.564 6.846 1.00 94.19 224 SER A CA 1
ATOM 1703 C C . SER A 1 224 ? 7.936 6.607 6.172 1.00 94.19 224 SER A C 1
ATOM 1705 O O . SER A 1 224 ? 8.380 7.369 5.309 1.00 94.19 224 SER A O 1
ATOM 1707 N N . LEU A 1 225 ? 6.677 6.628 6.606 1.00 96.12 225 LEU A N 1
ATOM 1708 C CA . LEU A 1 225 ? 5.659 7.606 6.256 1.00 96.12 225 LEU A CA 1
ATOM 1709 C C . LEU A 1 225 ? 5.100 8.203 7.552 1.00 96.12 225 LEU A C 1
ATOM 1711 O O . LEU A 1 225 ? 4.402 7.516 8.305 1.00 96.12 225 LEU A O 1
ATOM 1715 N N . GLN A 1 226 ? 5.425 9.464 7.823 1.00 96.12 226 GLN A N 1
ATOM 1716 C CA . GLN A 1 226 ? 5.060 10.164 9.057 1.00 96.12 226 GLN A CA 1
ATOM 1717 C C . GLN A 1 226 ? 4.269 11.437 8.763 1.00 96.12 226 GLN A C 1
ATOM 1719 O O . GLN A 1 226 ? 4.397 12.021 7.692 1.00 96.12 226 GLN A O 1
ATOM 1724 N N . LEU A 1 227 ? 3.465 11.875 9.724 1.00 95.62 227 LEU A N 1
ATOM 1725 C CA . LEU A 1 227 ? 2.705 13.117 9.683 1.00 95.62 227 LEU A CA 1
ATOM 1726 C C . LEU A 1 227 ? 3.285 14.116 10.687 1.00 95.62 227 LEU A C 1
ATOM 1728 O O . LEU A 1 227 ? 3.522 13.774 11.849 1.00 95.62 227 LEU A O 1
ATOM 1732 N N . ALA A 1 228 ? 3.472 15.358 10.245 1.00 93.88 228 ALA A N 1
ATOM 1733 C CA . ALA A 1 228 ? 3.862 16.477 11.096 1.00 93.88 228 ALA A CA 1
ATOM 1734 C C . ALA A 1 228 ? 3.060 17.731 10.723 1.00 93.88 228 ALA A C 1
ATOM 1736 O O . ALA A 1 228 ? 3.324 18.375 9.709 1.00 93.88 228 ALA A O 1
ATOM 1737 N N . GLY A 1 229 ? 2.054 18.078 11.529 1.00 90.12 229 GLY A N 1
ATOM 1738 C CA . GLY A 1 229 ? 1.148 19.192 11.225 1.00 90.12 229 GLY A CA 1
ATOM 1739 C C . GLY A 1 229 ? 0.340 18.982 9.935 1.00 90.12 229 GLY A C 1
ATOM 1740 O O . GLY A 1 229 ? 0.053 19.940 9.223 1.00 90.12 229 GLY A O 1
ATOM 1741 N N . GLY A 1 230 ? 0.026 17.726 9.603 1.00 86.81 230 GLY A N 1
ATOM 1742 C CA . GLY A 1 230 ? -0.686 17.318 8.389 1.00 86.81 230 GLY A CA 1
ATOM 1743 C C . GLY A 1 230 ? 0.210 17.109 7.166 1.00 86.81 230 GLY A C 1
ATOM 1744 O O . GLY A 1 230 ? -0.197 16.391 6.255 1.00 86.81 230 GLY A O 1
ATOM 1745 N N . ALA A 1 231 ? 1.424 17.670 7.145 1.00 90.50 231 ALA A N 1
ATOM 1746 C CA . ALA A 1 231 ? 2.405 17.405 6.094 1.00 90.50 231 ALA A CA 1
ATOM 1747 C C . ALA A 1 231 ? 2.910 15.963 6.191 1.00 90.50 231 ALA A C 1
ATOM 1749 O O . ALA A 1 231 ? 3.191 15.477 7.291 1.00 90.50 231 ALA A O 1
ATOM 1750 N N . VAL A 1 232 ? 3.047 15.294 5.045 1.00 92.44 232 VAL A N 1
ATOM 1751 C CA . VAL A 1 232 ? 3.563 13.924 5.006 1.00 92.44 232 VAL A CA 1
ATOM 1752 C C . VAL A 1 232 ? 5.066 13.951 4.777 1.00 92.44 232 VAL A C 1
ATOM 1754 O O . VAL A 1 232 ? 5.548 14.517 3.797 1.00 92.44 232 VAL A O 1
ATOM 1757 N N . ILE A 1 233 ? 5.796 13.314 5.682 1.00 92.19 233 ILE A N 1
ATOM 1758 C CA . ILE A 1 233 ? 7.242 13.152 5.640 1.00 92.19 233 ILE A CA 1
ATOM 1759 C C . ILE A 1 233 ? 7.538 11.718 5.215 1.00 92.19 233 ILE A C 1
ATOM 1761 O O . ILE A 1 233 ? 7.241 10.766 5.941 1.00 92.19 233 ILE A O 1
ATOM 1765 N N . VAL A 1 234 ? 8.144 11.573 4.040 1.00 92.00 234 VAL A N 1
ATOM 1766 C CA . VAL A 1 234 ? 8.679 10.301 3.553 1.00 92.00 234 VAL A CA 1
ATOM 1767 C C . VAL A 1 234 ? 10.162 10.260 3.896 1.00 92.00 234 VAL A C 1
ATOM 1769 O O . VAL A 1 234 ? 10.923 11.112 3.432 1.00 92.00 234 VAL A O 1
ATOM 1772 N N . SER A 1 235 ? 10.572 9.282 4.705 1.00 90.12 235 SER A N 1
ATOM 1773 C CA . SER A 1 235 ? 11.987 9.050 5.014 1.00 90.12 235 SER A CA 1
ATOM 1774 C C . SER A 1 235 ? 12.471 7.798 4.303 1.00 90.12 235 SER A C 1
ATOM 1776 O O . SER A 1 235 ? 11.888 6.726 4.469 1.00 90.12 235 SER A O 1
ATOM 1778 N N . LEU A 1 236 ? 13.546 7.934 3.531 1.00 87.62 236 LEU A N 1
ATOM 1779 C CA . LEU A 1 236 ? 14.174 6.831 2.806 1.00 87.62 236 LEU A CA 1
ATOM 1780 C C . LEU A 1 236 ? 15.666 6.786 3.124 1.00 87.62 236 LEU A C 1
ATOM 1782 O O . LEU A 1 236 ? 16.341 7.821 3.132 1.00 87.62 236 LEU A O 1
ATOM 1786 N N . ASN A 1 237 ? 16.161 5.581 3.395 1.00 83.38 237 ASN A N 1
ATOM 1787 C CA . ASN A 1 237 ? 17.564 5.337 3.687 1.00 83.38 237 ASN A CA 1
ATOM 1788 C C . ASN A 1 237 ? 18.350 5.074 2.400 1.00 83.38 237 ASN A C 1
ATOM 1790 O O . ASN A 1 237 ? 17.977 4.238 1.574 1.00 83.38 237 ASN A O 1
ATOM 1794 N N . PHE A 1 238 ? 19.444 5.813 2.258 1.00 78.31 238 PHE A N 1
ATOM 1795 C CA . PHE A 1 238 ? 20.296 5.828 1.086 1.00 78.31 238 PHE A CA 1
ATOM 1796 C C . PHE A 1 238 ? 21.733 5.457 1.460 1.00 78.31 238 PHE A C 1
ATOM 1798 O O . PHE A 1 238 ? 22.302 5.965 2.433 1.00 78.31 238 PHE A O 1
ATOM 1805 N N . LYS A 1 239 ? 22.331 4.545 0.690 1.00 72.00 239 LYS A N 1
ATOM 1806 C CA . LYS A 1 239 ? 23.552 3.842 1.102 1.00 72.00 239 LYS A CA 1
ATOM 1807 C C . LYS A 1 239 ? 24.800 4.722 1.174 1.00 72.00 239 LYS A C 1
ATOM 1809 O O . LYS A 1 239 ? 25.617 4.562 2.083 1.00 72.00 239 LYS A O 1
ATOM 1814 N N . THR A 1 240 ? 25.008 5.602 0.196 1.00 64.62 240 THR A N 1
ATOM 1815 C CA . THR A 1 240 ? 26.269 6.352 0.053 1.00 64.62 240 THR A CA 1
ATOM 1816 C C . THR A 1 240 ? 26.284 7.645 0.860 1.00 64.62 240 THR A C 1
ATOM 1818 O O . THR A 1 240 ? 27.300 7.948 1.485 1.00 64.62 240 THR A O 1
ATOM 1821 N N . SER A 1 241 ? 25.164 8.365 0.931 1.00 60.28 241 SER A N 1
ATOM 1822 C CA . SER A 1 241 ? 25.020 9.569 1.755 1.00 60.28 241 SER A CA 1
ATOM 1823 C C . SER A 1 241 ? 24.928 9.268 3.254 1.00 60.28 241 SER A C 1
ATOM 1825 O O . SER A 1 241 ? 25.224 10.155 4.053 1.00 60.28 241 SER A O 1
ATOM 1827 N N . ARG A 1 242 ? 24.559 8.036 3.656 1.00 53.97 242 ARG A N 1
ATOM 1828 C CA . ARG A 1 242 ? 24.307 7.623 5.058 1.00 53.97 242 ARG A CA 1
ATOM 1829 C C . ARG A 1 242 ? 23.376 8.577 5.828 1.00 53.97 242 ARG A C 1
ATOM 1831 O O . ARG A 1 242 ? 23.364 8.570 7.059 1.00 53.97 242 ARG A O 1
ATOM 1838 N N . LEU A 1 243 ? 22.612 9.401 5.116 1.00 52.53 243 LEU A N 1
ATOM 1839 C CA . LEU A 1 243 ? 21.679 10.378 5.657 1.00 52.53 243 LEU A CA 1
ATOM 1840 C C . LEU A 1 243 ? 20.287 10.031 5.136 1.00 52.53 243 LEU A C 1
ATOM 1842 O O . LEU A 1 243 ? 20.106 9.758 3.950 1.00 52.53 243 LEU A O 1
ATOM 1846 N N . ASN A 1 244 ? 19.297 10.049 6.027 1.00 58.12 244 ASN A N 1
ATOM 1847 C CA . ASN A 1 244 ? 17.904 9.893 5.628 1.00 58.12 244 ASN A CA 1
ATOM 1848 C C . ASN A 1 244 ? 17.509 11.102 4.782 1.00 58.12 244 ASN A C 1
ATOM 1850 O O . ASN A 1 244 ? 17.626 12.244 5.235 1.00 58.12 244 ASN A O 1
ATOM 1854 N N . SER A 1 245 ? 17.046 10.854 3.560 1.00 68.38 245 SER A N 1
ATOM 1855 C CA . SER A 1 245 ? 16.439 11.912 2.760 1.00 68.38 245 SER A CA 1
ATOM 1856 C C . SER A 1 245 ? 15.000 12.084 3.223 1.00 68.38 245 SER A C 1
ATOM 1858 O O . SER A 1 245 ? 14.221 11.131 3.182 1.00 68.38 245 SER A O 1
ATOM 1860 N N . PHE A 1 246 ? 14.671 13.289 3.685 1.00 76.00 246 PHE A N 1
ATOM 1861 C CA . PHE A 1 246 ? 13.312 13.673 4.046 1.00 76.00 246 PHE A CA 1
ATOM 1862 C C . PHE A 1 246 ? 12.672 14.372 2.857 1.00 76.00 246 PHE A C 1
ATOM 1864 O O . PHE A 1 246 ? 13.151 15.419 2.414 1.00 76.00 246 PHE A O 1
ATOM 1871 N N . LEU A 1 247 ? 11.595 13.792 2.347 1.00 79.56 247 LEU A N 1
ATOM 1872 C CA . LEU A 1 247 ? 10.782 14.400 1.308 1.00 79.56 247 LEU A CA 1
ATOM 1873 C C . LEU A 1 247 ? 9.433 14.790 1.904 1.00 79.56 247 LEU A C 1
ATOM 1875 O O . LEU A 1 247 ? 8.859 14.038 2.692 1.00 79.56 247 LEU A O 1
ATOM 1879 N N . TYR A 1 248 ? 8.948 15.967 1.526 1.00 84.19 248 TYR A N 1
ATOM 1880 C CA . TYR A 1 248 ? 7.736 16.558 2.078 1.00 84.19 248 TYR A CA 1
ATOM 1881 C C . TYR A 1 248 ? 6.669 16.606 0.993 1.00 84.19 248 TYR A C 1
ATOM 1883 O O . TYR A 1 248 ? 6.897 17.192 -0.066 1.00 84.19 248 TYR A O 1
ATOM 1891 N N . LEU A 1 249 ? 5.522 15.996 1.269 1.00 82.12 249 LEU A N 1
ATOM 1892 C CA . LEU A 1 249 ? 4.301 16.195 0.492 1.00 82.12 249 LEU A CA 1
ATOM 1893 C C . LEU A 1 249 ? 3.498 17.364 1.059 1.00 82.12 249 LEU A C 1
ATOM 1895 O O . LEU A 1 249 ? 3.639 17.726 2.234 1.00 82.12 249 LEU A O 1
ATOM 1899 N N . GLN A 1 250 ? 2.588 17.889 0.241 1.00 86.19 250 GLN A N 1
ATOM 1900 C CA . GLN A 1 250 ? 1.519 18.765 0.716 1.00 86.19 250 GLN A CA 1
ATOM 1901 C C . GLN A 1 250 ? 0.743 18.158 1.895 1.00 86.19 250 GLN A C 1
ATOM 1903 O O . GLN A 1 250 ? 0.607 16.938 2.029 1.00 86.19 250 GLN A O 1
ATOM 1908 N N . SER A 1 251 ? 0.214 19.038 2.750 1.00 90.62 251 SER A N 1
ATOM 1909 C CA . SER A 1 251 ? -0.595 18.627 3.893 1.00 90.62 251 SER A CA 1
ATOM 1910 C C . SER A 1 251 ? -1.864 17.908 3.452 1.00 90.62 251 SER A C 1
ATOM 1912 O O . SER A 1 251 ? -2.588 18.377 2.571 1.00 90.62 251 SER A O 1
ATOM 1914 N N . LEU A 1 252 ? -2.151 16.788 4.108 1.00 93.69 252 LEU A N 1
ATOM 1915 C CA . LEU A 1 252 ? -3.400 16.064 3.920 1.00 93.69 252 LEU A CA 1
ATOM 1916 C C . LEU A 1 252 ? -4.541 16.809 4.616 1.00 93.69 252 LEU A C 1
ATOM 1918 O O . LEU A 1 252 ? -4.361 17.388 5.690 1.00 93.69 252 LEU A O 1
ATOM 1922 N N . GLU A 1 253 ? -5.726 16.766 4.015 1.00 93.06 253 GLU A N 1
ATOM 1923 C CA . GLU A 1 253 ? -6.937 17.249 4.673 1.00 93.06 253 GLU A CA 1
ATOM 1924 C C . GLU A 1 253 ? -7.415 16.210 5.689 1.00 93.06 253 GLU A C 1
ATOM 1926 O O . GLU A 1 253 ? -7.454 15.014 5.399 1.00 93.06 253 GLU A O 1
ATOM 1931 N N . SER A 1 254 ? -7.750 16.669 6.893 1.00 94.62 254 SER A N 1
ATOM 1932 C CA . SER A 1 254 ? -8.291 15.796 7.931 1.00 94.62 254 SER A CA 1
ATOM 1933 C C . SER A 1 254 ? -9.706 15.347 7.588 1.00 94.62 254 SER A C 1
ATOM 1935 O O . SER A 1 254 ? -10.485 16.123 7.040 1.00 94.62 254 SER A O 1
ATOM 1937 N N . TYR A 1 255 ? -10.048 14.123 7.981 1.00 95.31 255 TYR A N 1
ATOM 1938 C CA . TYR A 1 255 ? -11.342 13.488 7.740 1.00 95.31 255 TYR A CA 1
ATOM 1939 C C . TYR A 1 255 ? -11.676 13.321 6.253 1.00 95.31 255 TYR A C 1
ATOM 1941 O O . TYR A 1 255 ? -12.845 13.277 5.891 1.00 95.31 255 TYR A O 1
ATOM 1949 N N . GLU A 1 256 ? -10.668 13.221 5.385 1.00 95.88 256 GLU A N 1
ATOM 1950 C CA . GLU A 1 256 ? -10.832 12.974 3.953 1.00 95.88 256 GLU A CA 1
ATOM 1951 C C . GLU A 1 256 ? -9.875 11.877 3.478 1.00 95.88 256 GLU A C 1
ATOM 1953 O O . GLU A 1 256 ? -8.723 11.781 3.914 1.00 95.88 256 GLU A O 1
ATOM 1958 N N . TRP A 1 257 ? -10.348 11.045 2.548 1.00 97.88 257 TRP A N 1
ATOM 1959 C CA . TRP A 1 257 ? -9.523 10.001 1.947 1.00 97.88 257 TRP A CA 1
ATOM 1960 C C . TRP A 1 257 ? -8.474 10.607 1.018 1.00 97.88 257 TRP A C 1
ATOM 1962 O O . TRP A 1 257 ? -8.776 11.406 0.131 1.00 97.88 257 TRP A O 1
ATOM 1972 N N . SER A 1 258 ? -7.230 10.181 1.208 1.00 97.06 258 SER A N 1
ATOM 1973 C CA . SER A 1 258 ? -6.090 10.554 0.386 1.00 97.06 258 SER A CA 1
ATOM 1974 C C . SER A 1 258 ? -5.322 9.314 -0.049 1.00 97.06 258 SER A C 1
ATOM 1976 O O . SER A 1 258 ? -5.013 8.434 0.757 1.00 97.06 258 SER A O 1
ATOM 1978 N N . HIS A 1 259 ? -4.978 9.266 -1.330 1.00 97.69 259 HIS A N 1
ATOM 1979 C CA . HIS A 1 259 ? -4.060 8.277 -1.869 1.00 97.69 259 HIS A CA 1
ATOM 1980 C C . HIS A 1 259 ? -2.658 8.862 -1.935 1.00 97.69 259 HIS A C 1
ATOM 1982 O O . HIS A 1 259 ? -2.430 9.864 -2.618 1.00 97.69 259 HIS A O 1
ATOM 1988 N N . ILE A 1 260 ? -1.715 8.200 -1.278 1.00 97.19 260 ILE A N 1
ATOM 1989 C CA . ILE A 1 260 ? -0.304 8.565 -1.292 1.00 97.19 260 ILE A CA 1
ATOM 1990 C C . ILE A 1 260 ? 0.439 7.476 -2.047 1.00 97.19 260 ILE A C 1
ATOM 1992 O O . ILE A 1 260 ? 0.294 6.290 -1.754 1.00 97.19 260 ILE A O 1
ATOM 1996 N N . ALA A 1 261 ? 1.261 7.872 -3.010 1.00 95.56 261 ALA A N 1
ATOM 1997 C CA . ALA A 1 261 ? 2.178 6.954 -3.661 1.00 95.56 261 ALA A CA 1
ATOM 1998 C C . ALA A 1 261 ? 3.550 7.583 -3.820 1.00 95.56 261 ALA A C 1
ATOM 2000 O O . ALA A 1 261 ? 3.679 8.790 -4.015 1.00 95.56 261 ALA A O 1
ATOM 2001 N N . PHE A 1 262 ? 4.579 6.752 -3.784 1.00 91.94 262 PHE A N 1
ATOM 2002 C CA . PHE A 1 262 ? 5.920 7.184 -4.120 1.00 91.94 262 PHE A CA 1
ATOM 2003 C C . PHE A 1 262 ? 6.640 6.134 -4.949 1.00 91.94 262 PHE A C 1
ATOM 2005 O O . PHE A 1 262 ? 6.391 4.931 -4.834 1.00 91.94 262 PHE A O 1
ATOM 2012 N N . LYS A 1 263 ? 7.514 6.625 -5.820 1.00 91.62 263 LYS A N 1
ATOM 2013 C CA . LYS A 1 263 ? 8.308 5.822 -6.741 1.00 91.62 263 LYS A CA 1
ATOM 2014 C C . LYS A 1 263 ? 9.770 6.118 -6.506 1.00 91.62 263 LYS A C 1
ATOM 2016 O O . LYS A 1 263 ? 10.135 7.291 -6.491 1.00 91.62 263 LYS A O 1
ATOM 2021 N N . ALA A 1 264 ? 10.576 5.078 -6.374 1.00 89.88 264 ALA A N 1
ATOM 2022 C CA . ALA A 1 264 ? 12.014 5.176 -6.558 1.00 89.88 264 ALA A CA 1
ATOM 2023 C C . ALA A 1 264 ? 12.348 4.569 -7.922 1.00 89.88 264 ALA A C 1
ATOM 2025 O O . ALA A 1 264 ? 11.908 3.463 -8.234 1.00 89.88 264 ALA A O 1
ATOM 2026 N N . GLU A 1 265 ? 13.083 5.309 -8.740 1.00 88.94 265 GLU A N 1
ATOM 2027 C CA . GLU A 1 265 ? 13.509 4.894 -10.072 1.00 88.94 265 GLU A CA 1
ATOM 2028 C C . GLU A 1 265 ? 15.028 5.027 -10.166 1.00 88.94 265 GLU A C 1
ATOM 2030 O O . GLU A 1 265 ? 15.566 6.137 -10.129 1.00 88.94 265 GLU A O 1
ATOM 2035 N N . TYR A 1 266 ? 15.721 3.894 -10.280 1.00 83.88 266 TYR A N 1
ATOM 2036 C CA . TYR A 1 266 ? 17.156 3.858 -10.533 1.00 83.88 266 TYR A CA 1
ATOM 2037 C C . TYR A 1 266 ? 17.410 3.760 -12.037 1.00 83.88 266 TYR A C 1
ATOM 2039 O O . TYR A 1 266 ? 17.087 2.769 -12.687 1.00 83.88 266 TYR A O 1
ATOM 2047 N N . SER A 1 267 ? 17.972 4.820 -12.612 1.00 78.50 267 SER A N 1
ATOM 2048 C CA . SER A 1 267 ? 18.189 4.927 -14.056 1.00 78.50 267 SER A CA 1
ATOM 2049 C C . SER A 1 267 ? 19.476 4.239 -14.526 1.00 78.50 267 SER A C 1
ATOM 2051 O O . SER A 1 267 ? 20.442 4.084 -13.778 1.00 78.50 267 SER A O 1
ATOM 2053 N N . ASN A 1 268 ? 19.554 3.954 -15.832 1.00 74.69 268 ASN A N 1
ATOM 2054 C CA . ASN A 1 268 ? 20.758 3.426 -16.496 1.00 74.69 268 ASN A CA 1
ATOM 2055 C C . ASN A 1 268 ? 21.994 4.336 -16.353 1.00 74.69 268 ASN A C 1
ATOM 2057 O O . ASN A 1 268 ? 23.128 3.876 -16.472 1.00 74.69 268 ASN A O 1
ATOM 2061 N N . LEU A 1 269 ? 21.787 5.627 -16.070 1.00 74.06 269 LEU A N 1
ATOM 2062 C CA . LEU A 1 269 ? 22.852 6.591 -15.775 1.00 74.06 269 LEU A CA 1
ATOM 2063 C C . LEU A 1 269 ? 23.358 6.491 -14.327 1.00 74.06 269 LEU A C 1
ATOM 2065 O O . LEU A 1 269 ? 24.142 7.335 -13.896 1.00 74.06 269 LEU A O 1
ATOM 2069 N N . LYS A 1 270 ? 22.925 5.461 -13.586 1.00 75.94 270 LYS A N 1
ATOM 2070 C CA . LYS A 1 270 ? 23.207 5.247 -12.165 1.00 75.94 270 LYS A CA 1
ATOM 2071 C C . LYS A 1 270 ? 22.740 6.414 -11.311 1.00 75.94 270 LYS A C 1
ATOM 2073 O O . LYS A 1 270 ? 23.477 6.850 -10.436 1.00 75.94 270 LYS A O 1
ATOM 2078 N N . GLN A 1 271 ? 21.555 6.945 -11.598 1.00 81.81 271 GLN A N 1
ATOM 2079 C CA . GLN A 1 271 ? 20.952 8.020 -10.816 1.00 81.81 271 GLN A CA 1
ATOM 2080 C C . GLN A 1 271 ? 19.601 7.587 -10.258 1.00 81.81 271 GLN A C 1
ATOM 2082 O O . GLN A 1 271 ? 18.789 7.068 -11.025 1.00 81.81 271 GLN A O 1
ATOM 2087 N N . THR A 1 272 ? 19.354 7.841 -8.969 1.00 83.75 272 THR A N 1
ATOM 2088 C CA . THR A 1 272 ? 18.044 7.627 -8.341 1.00 83.75 272 THR A CA 1
ATOM 2089 C C . THR A 1 272 ? 17.194 8.881 -8.421 1.00 83.75 272 THR A C 1
ATOM 2091 O O . THR A 1 272 ? 17.599 9.969 -7.996 1.00 83.75 272 THR A O 1
ATOM 2094 N N . LYS A 1 273 ? 15.974 8.691 -8.901 1.00 88.94 273 LYS A N 1
ATOM 2095 C CA . LYS A 1 273 ? 14.913 9.682 -8.924 1.00 88.94 273 LYS A CA 1
ATOM 2096 C C . LYS A 1 273 ? 13.788 9.232 -7.996 1.00 88.94 273 LYS A C 1
ATOM 2098 O O . LYS A 1 273 ? 13.393 8.069 -8.034 1.00 88.94 273 LYS A O 1
ATOM 2103 N N . ILE A 1 274 ? 13.280 10.143 -7.168 1.00 90.31 274 ILE A N 1
ATOM 2104 C CA . ILE A 1 274 ? 12.084 9.906 -6.357 1.00 90.31 274 ILE A CA 1
ATOM 2105 C C . ILE A 1 274 ? 10.975 10.846 -6.782 1.00 90.31 274 ILE A C 1
ATOM 2107 O O . ILE A 1 274 ? 11.172 12.059 -6.818 1.00 90.31 274 ILE A O 1
ATOM 2111 N N . SER A 1 275 ? 9.796 10.281 -7.014 1.00 92.38 275 SER A N 1
ATOM 2112 C CA . SER A 1 275 ? 8.580 11.026 -7.323 1.00 92.38 275 SER A CA 1
ATOM 2113 C C . SER A 1 275 ? 7.500 10.670 -6.301 1.00 92.38 275 SER A C 1
ATOM 2115 O O . SER A 1 275 ? 7.198 9.491 -6.103 1.00 92.38 275 SER A O 1
ATOM 2117 N N . LEU A 1 276 ? 6.923 11.681 -5.653 1.00 93.62 276 LEU A N 1
ATOM 2118 C CA . LEU A 1 276 ? 5.828 11.556 -4.696 1.00 93.62 276 LEU A CA 1
ATOM 2119 C C . LEU A 1 276 ? 4.527 12.058 -5.319 1.00 93.62 276 LEU A C 1
ATOM 2121 O O . LEU A 1 276 ? 4.507 13.074 -6.015 1.00 93.62 276 LEU A O 1
ATOM 2125 N N . TYR A 1 277 ? 3.438 11.357 -5.037 1.00 94.75 277 TYR A N 1
ATOM 2126 C CA . TYR A 1 277 ? 2.131 11.616 -5.613 1.00 94.75 277 TYR A CA 1
ATOM 2127 C C . TYR A 1 277 ? 1.061 11.674 -4.533 1.00 94.75 277 TYR A C 1
ATOM 2129 O O . TYR A 1 277 ? 1.019 10.823 -3.641 1.00 94.75 277 TYR A O 1
ATOM 2137 N N . LEU A 1 278 ? 0.150 12.629 -4.690 1.00 95.38 278 LEU A N 1
ATOM 2138 C CA . LEU A 1 278 ? -1.040 12.784 -3.868 1.00 95.38 278 LEU A CA 1
ATOM 2139 C C . LEU A 1 278 ? -2.275 12.758 -4.770 1.00 95.38 278 LEU A C 1
ATOM 2141 O O . LEU A 1 278 ? -2.382 13.530 -5.724 1.00 95.38 278 LEU A O 1
ATOM 2145 N N . ASN A 1 279 ? -3.216 11.857 -4.483 1.00 94.94 279 ASN A N 1
ATOM 2146 C CA . ASN A 1 279 ? -4.493 11.744 -5.200 1.00 94.94 279 ASN A CA 1
ATOM 2147 C C . ASN A 1 279 ? -4.331 11.608 -6.725 1.00 94.94 279 ASN A C 1
ATOM 2149 O O . ASN A 1 279 ? -5.110 12.142 -7.510 1.00 94.94 279 ASN A O 1
ATOM 2153 N N . GLY A 1 280 ? -3.274 10.907 -7.142 1.00 91.31 280 GLY A N 1
ATOM 2154 C CA . GLY A 1 280 ? -2.952 10.649 -8.545 1.00 91.31 280 GLY A CA 1
ATOM 2155 C C . GLY A 1 280 ? -2.068 11.703 -9.215 1.00 91.31 280 GLY A C 1
ATOM 2156 O O . GLY A 1 280 ? -1.507 11.437 -10.276 1.00 91.31 280 GLY A O 1
ATOM 2157 N N . ASN A 1 281 ? -1.890 12.865 -8.588 1.00 91.19 281 ASN A N 1
ATOM 2158 C CA . ASN A 1 281 ? -1.117 13.974 -9.137 1.00 91.19 281 ASN A CA 1
ATOM 2159 C C . ASN A 1 281 ? 0.314 13.954 -8.606 1.00 91.19 281 ASN A C 1
ATOM 2161 O O . ASN A 1 281 ? 0.535 13.617 -7.443 1.00 91.19 281 ASN A O 1
ATOM 2165 N N . LEU A 1 282 ? 1.282 14.308 -9.457 1.00 93.31 282 LEU A N 1
ATOM 2166 C CA . LEU A 1 282 ? 2.665 14.505 -9.026 1.00 93.31 282 LEU A CA 1
ATOM 2167 C C . LEU A 1 282 ? 2.714 15.714 -8.091 1.00 93.31 282 LEU A C 1
ATOM 2169 O O . LEU A 1 282 ? 2.290 16.800 -8.478 1.00 93.31 282 LEU A O 1
ATOM 2173 N N . ASP A 1 283 ? 3.232 15.509 -6.888 1.00 92.62 283 ASP A N 1
ATOM 2174 C CA . ASP A 1 283 ? 3.321 16.547 -5.862 1.00 92.62 283 ASP A CA 1
ATOM 2175 C C . ASP A 1 283 ? 4.763 17.022 -5.669 1.00 92.62 283 ASP A C 1
ATOM 2177 O O . ASP A 1 283 ? 5.045 18.219 -5.683 1.00 92.62 283 ASP A O 1
ATOM 2181 N N . HIS A 1 284 ? 5.697 16.075 -5.563 1.00 90.31 284 HIS A N 1
ATOM 2182 C CA . HIS A 1 284 ? 7.110 16.371 -5.376 1.00 90.31 284 HIS A CA 1
ATOM 2183 C C . HIS A 1 284 ? 7.987 15.430 -6.193 1.00 90.31 284 HIS A C 1
ATOM 2185 O O . HIS A 1 284 ? 7.659 14.263 -6.397 1.00 90.31 284 HIS A O 1
ATOM 2191 N N . GLU A 1 285 ? 9.138 15.927 -6.629 1.00 90.69 285 GLU A N 1
ATOM 2192 C CA . GLU A 1 285 ? 10.123 15.140 -7.349 1.00 90.69 285 GLU A CA 1
ATOM 2193 C C . GLU A 1 285 ? 11.533 15.598 -6.987 1.00 90.69 285 GLU A C 1
ATOM 2195 O O . GLU A 1 285 ? 11.814 16.795 -6.943 1.00 90.69 285 GLU A O 1
ATOM 2200 N N . SER A 1 286 ? 12.423 14.641 -6.732 1.00 86.75 286 SER A N 1
ATOM 2201 C CA . SER A 1 286 ? 13.808 14.905 -6.361 1.00 86.75 286 SER A CA 1
ATOM 2202 C C . SER A 1 286 ? 14.758 13.920 -7.034 1.00 86.75 286 SER A C 1
ATOM 2204 O O . SER A 1 286 ? 14.466 12.731 -7.157 1.00 86.75 286 SER A O 1
ATOM 2206 N N . ASN A 1 287 ? 15.920 14.419 -7.455 1.00 85.19 287 ASN A N 1
ATOM 2207 C CA . ASN A 1 287 ? 17.013 13.599 -7.964 1.00 85.19 287 ASN A CA 1
ATOM 2208 C C . ASN A 1 287 ? 18.071 13.462 -6.868 1.00 85.19 287 ASN A C 1
ATOM 2210 O O . ASN A 1 287 ? 18.688 14.449 -6.473 1.00 85.19 287 ASN A O 1
ATOM 2214 N N . ILE A 1 288 ? 18.302 12.234 -6.408 1.00 79.00 288 ILE A N 1
ATOM 2215 C CA . ILE A 1 288 ? 19.251 11.922 -5.326 1.00 79.00 288 ILE A CA 1
ATOM 2216 C C . ILE A 1 288 ? 20.672 11.686 -5.885 1.00 79.00 288 ILE A C 1
ATOM 2218 O O . ILE A 1 288 ? 21.636 11.490 -5.149 1.00 79.00 288 ILE A O 1
ATOM 2222 N N . GLY A 1 289 ? 20.842 11.756 -7.210 1.00 76.62 289 GLY A N 1
ATOM 2223 C CA . GLY A 1 289 ? 22.128 11.530 -7.865 1.00 76.62 289 GLY A CA 1
ATOM 2224 C C . GLY A 1 289 ? 22.517 10.056 -7.808 1.00 76.62 289 GLY A C 1
ATOM 2225 O O . GLY A 1 289 ? 21.655 9.197 -7.952 1.00 76.62 289 GLY A O 1
ATOM 2226 N N . SER A 1 290 ? 23.803 9.754 -7.616 1.00 77.69 290 SER A N 1
ATOM 2227 C CA . SER A 1 290 ? 24.322 8.381 -7.703 1.00 77.69 290 SER A CA 1
ATOM 2228 C C . SER A 1 290 ? 24.027 7.472 -6.513 1.00 77.69 290 SER A C 1
ATOM 2230 O O . SER A 1 290 ? 24.467 6.320 -6.502 1.00 77.69 290 SER A O 1
ATOM 2232 N N . ASP A 1 291 ? 23.340 7.989 -5.498 1.00 76.38 291 ASP A N 1
ATOM 2233 C CA . ASP A 1 291 ? 22.904 7.183 -4.367 1.00 76.38 291 ASP A CA 1
ATOM 2234 C C . ASP A 1 291 ? 21.771 6.235 -4.772 1.00 76.38 291 ASP A C 1
ATOM 2236 O O . ASP A 1 291 ? 21.122 6.454 -5.793 1.00 76.38 291 ASP A O 1
ATOM 2240 N N . TYR A 1 292 ? 21.518 5.193 -3.982 1.00 78.12 292 TYR A N 1
ATOM 2241 C CA . TYR A 1 292 ? 20.406 4.266 -4.206 1.00 78.12 292 TYR A CA 1
ATOM 2242 C C . TYR A 1 292 ? 19.764 3.826 -2.895 1.00 78.12 292 TYR A C 1
ATOM 2244 O O . TYR A 1 292 ? 20.417 3.781 -1.846 1.00 78.12 292 TYR A O 1
ATOM 2252 N N . PHE A 1 293 ? 18.465 3.542 -2.972 1.00 81.00 293 PHE A N 1
ATOM 2253 C CA . PHE A 1 293 ? 17.690 3.065 -1.838 1.00 81.00 293 PHE A CA 1
ATOM 2254 C C . PHE A 1 293 ? 18.173 1.671 -1.428 1.00 81.00 293 PHE A C 1
ATOM 2256 O O . PHE A 1 293 ? 18.344 0.792 -2.274 1.00 81.00 293 PHE A O 1
ATOM 2263 N N . GLU A 1 294 ? 18.405 1.472 -0.131 1.00 80.38 294 GLU A N 1
ATOM 2264 C CA . GLU A 1 294 ? 18.875 0.196 0.403 1.00 80.38 294 GLU A CA 1
ATOM 2265 C C . GLU A 1 294 ? 17.906 -0.363 1.445 1.00 80.38 294 GLU A C 1
ATOM 2267 O O . GLU A 1 294 ? 17.747 0.183 2.536 1.00 80.38 294 GLU A O 1
ATOM 2272 N N . ASP A 1 295 ? 17.334 -1.523 1.127 1.00 83.75 295 ASP A N 1
ATOM 2273 C CA . ASP A 1 295 ? 16.463 -2.296 2.012 1.00 83.75 295 ASP A CA 1
ATOM 2274 C C . ASP A 1 295 ? 16.928 -3.759 2.105 1.00 83.75 295 ASP A C 1
ATOM 2276 O O . ASP A 1 295 ? 16.212 -4.713 1.804 1.00 83.75 295 ASP A O 1
ATOM 2280 N N . SER A 1 296 ? 18.203 -3.920 2.468 1.00 76.56 296 SER A N 1
ATOM 2281 C CA . SER A 1 296 ? 18.904 -5.210 2.537 1.00 76.56 296 SER A CA 1
ATOM 2282 C C . SER A 1 296 ? 19.028 -5.779 3.957 1.00 76.56 296 SER A C 1
ATOM 2284 O O . SER A 1 296 ? 19.508 -6.899 4.132 1.00 76.56 296 SER A O 1
ATOM 2286 N N . LYS A 1 297 ? 18.620 -5.020 4.984 1.00 78.06 297 LYS A N 1
ATOM 2287 C CA . LYS A 1 297 ? 18.725 -5.436 6.390 1.00 78.06 297 LYS A CA 1
ATOM 2288 C C . LYS A 1 297 ? 17.699 -6.528 6.706 1.00 78.06 297 LYS A C 1
ATOM 2290 O O . LYS A 1 297 ? 16.527 -6.400 6.368 1.00 78.06 297 LYS A O 1
ATOM 2295 N N . THR A 1 298 ? 18.143 -7.577 7.396 1.00 72.75 298 THR A N 1
ATOM 2296 C CA . THR A 1 298 ? 17.301 -8.717 7.802 1.00 72.75 298 THR A CA 1
ATOM 2297 C C . THR A 1 298 ? 16.700 -8.544 9.193 1.00 72.75 298 THR A C 1
ATOM 2299 O O . THR A 1 298 ? 15.575 -8.973 9.429 1.00 72.75 298 THR A O 1
ATOM 2302 N N . ASP A 1 299 ? 17.420 -7.879 10.099 1.00 83.12 299 ASP A N 1
ATOM 2303 C CA . ASP A 1 299 ? 16.943 -7.573 11.448 1.00 83.12 299 ASP A CA 1
ATOM 2304 C C . ASP A 1 299 ? 16.231 -6.219 11.450 1.00 83.12 299 ASP A C 1
ATOM 2306 O O . ASP A 1 299 ? 16.832 -5.161 11.671 1.00 83.12 299 ASP A O 1
ATOM 2310 N N . ILE A 1 300 ? 14.940 -6.261 11.128 1.00 91.56 300 ILE A N 1
ATOM 2311 C CA . ILE A 1 300 ? 14.102 -5.077 10.952 1.00 91.56 300 ILE A CA 1
ATOM 2312 C C . ILE A 1 300 ? 12.830 -5.170 11.782 1.00 91.56 300 ILE A C 1
ATOM 2314 O O . ILE A 1 300 ? 12.330 -6.251 12.082 1.00 91.56 300 ILE A O 1
ATOM 2318 N N . THR A 1 301 ? 12.294 -4.010 12.142 1.00 93.88 301 THR A N 1
ATOM 2319 C CA . THR A 1 301 ? 10.942 -3.865 12.680 1.00 93.88 301 THR A CA 1
ATOM 2320 C C . THR A 1 301 ? 10.102 -3.141 11.642 1.00 93.88 301 THR A C 1
ATOM 2322 O O . THR A 1 301 ? 10.440 -2.020 11.270 1.00 93.88 301 THR A O 1
ATOM 2325 N N . PHE A 1 302 ? 9.024 -3.769 11.175 1.00 95.75 302 PHE A N 1
ATOM 2326 C CA . PHE A 1 302 ? 8.083 -3.160 10.240 1.00 95.75 302 PHE A CA 1
ATOM 2327 C C . PHE A 1 302 ? 6.712 -3.049 10.903 1.00 95.75 302 PHE A C 1
ATOM 2329 O O . PHE A 1 302 ? 6.041 -4.050 11.144 1.00 95.75 302 PHE A O 1
ATOM 2336 N N . THR A 1 303 ? 6.301 -1.820 11.200 1.00 97.62 303 THR A N 1
ATOM 2337 C CA . THR A 1 303 ? 5.022 -1.498 11.821 1.00 97.62 303 THR A CA 1
ATOM 2338 C C . THR A 1 303 ? 4.141 -0.596 10.966 1.00 97.62 303 THR A C 1
ATOM 2340 O O . THR A 1 303 ? 4.617 0.229 10.183 1.00 97.62 303 THR A O 1
ATOM 2343 N N . LEU A 1 304 ? 2.832 -0.739 11.161 1.00 98.56 304 LEU A N 1
ATOM 2344 C CA . LEU A 1 304 ? 1.817 0.206 10.704 1.00 98.56 304 LEU A CA 1
ATOM 2345 C C . LEU A 1 304 ? 1.190 0.876 11.925 1.00 98.56 304 LEU A C 1
ATOM 2347 O O . LEU A 1 304 ? 0.978 0.224 12.947 1.00 98.56 304 LEU A O 1
ATOM 2351 N N . GLY A 1 305 ? 0.902 2.168 11.820 1.00 98.19 305 GLY A N 1
ATOM 2352 C CA . GLY A 1 305 ? 0.206 2.936 12.851 1.00 98.19 305 GLY A CA 1
ATOM 2353 C C . GLY A 1 305 ? 1.056 3.436 14.023 1.00 98.19 305 GLY A C 1
ATOM 2354 O O . GLY A 1 305 ? 0.542 4.172 14.860 1.00 98.19 305 GLY A O 1
ATOM 2355 N N . ALA A 1 306 ? 2.340 3.078 14.095 1.00 98.00 306 ALA A N 1
ATOM 2356 C CA . ALA A 1 306 ? 3.300 3.620 15.058 1.00 98.00 306 ALA A CA 1
ATOM 2357 C C . ALA A 1 306 ? 4.742 3.366 14.592 1.00 98.00 306 ALA A C 1
ATOM 2359 O O . ALA A 1 306 ? 4.973 2.580 13.671 1.00 98.00 306 ALA A O 1
ATOM 2360 N N . GLU A 1 307 ? 5.724 3.976 15.260 1.00 96.94 307 GLU A N 1
ATOM 2361 C CA . GLU A 1 307 ? 7.139 3.593 15.142 1.00 96.94 307 GLU A CA 1
ATOM 2362 C C . GLU A 1 307 ? 7.652 2.937 16.429 1.00 96.94 307 GLU A C 1
ATOM 2364 O O . GLU A 1 307 ? 7.158 3.205 17.530 1.00 96.94 307 GLU A O 1
ATOM 2369 N N . LYS A 1 308 ? 8.679 2.092 16.308 1.00 95.62 308 LYS A N 1
ATOM 2370 C CA . LYS A 1 308 ? 9.358 1.496 17.458 1.00 95.62 308 LYS A CA 1
ATOM 2371 C C . LYS A 1 308 ? 10.327 2.504 18.077 1.00 95.62 308 LYS A C 1
ATOM 2373 O O . LYS A 1 308 ? 11.105 3.158 17.380 1.00 95.62 308 LYS A O 1
ATOM 2378 N N . GLY A 1 309 ? 10.289 2.614 19.400 1.00 93.94 309 GLY A N 1
ATOM 2379 C CA . GLY A 1 309 ? 11.263 3.331 20.216 1.00 93.94 309 GLY A CA 1
ATOM 2380 C C . GLY A 1 309 ? 11.868 2.442 21.304 1.00 93.94 309 GLY A C 1
ATOM 2381 O O . GLY A 1 309 ? 11.539 1.264 21.440 1.00 93.94 309 GLY A O 1
ATOM 2382 N N . SER A 1 310 ? 12.732 3.037 22.128 1.00 92.00 310 SER A N 1
ATOM 2383 C CA . SER A 1 310 ? 13.476 2.343 23.190 1.00 92.00 310 SER A CA 1
ATOM 2384 C C . SER A 1 310 ? 12.606 1.713 24.281 1.00 92.00 310 SER A C 1
ATOM 2386 O O . SER A 1 310 ? 13.050 0.789 24.953 1.00 92.00 310 SER A O 1
ATOM 2388 N N . SER A 1 311 ? 11.392 2.229 24.483 1.00 91.50 311 SER A N 1
ATOM 2389 C CA . SER A 1 311 ? 10.511 1.866 25.603 1.00 91.50 311 SER A CA 1
ATOM 2390 C C . SER A 1 311 ? 9.155 1.320 25.151 1.00 91.50 311 SER A C 1
ATOM 2392 O O . SER A 1 311 ? 8.239 1.229 25.958 1.00 91.50 311 SER A O 1
ATOM 2394 N N . GLY A 1 312 ? 9.011 0.976 23.868 1.00 93.75 312 GLY A N 1
ATOM 2395 C CA . GLY A 1 312 ? 7.737 0.564 23.281 1.00 93.75 312 GLY A CA 1
ATOM 2396 C C . GLY A 1 312 ? 7.477 1.247 21.945 1.00 93.75 312 GLY A C 1
ATOM 2397 O O . GLY A 1 312 ? 8.413 1.679 21.271 1.00 93.75 312 GLY A O 1
ATOM 2398 N N . TYR A 1 313 ? 6.210 1.316 21.556 1.00 96.38 313 TYR A N 1
ATOM 2399 C CA . TYR A 1 313 ? 5.775 2.081 20.390 1.00 96.38 313 TYR A CA 1
ATOM 2400 C C . TYR A 1 313 ? 5.520 3.543 20.767 1.00 96.38 313 TYR A C 1
ATOM 2402 O O . TYR A 1 313 ? 5.259 3.861 21.927 1.00 96.38 313 TYR A O 1
ATOM 2410 N N . LYS A 1 314 ? 5.685 4.442 19.799 1.00 96.69 314 LYS A N 1
ATOM 2411 C CA . LYS A 1 314 ? 5.463 5.885 19.950 1.00 96.69 314 LYS A CA 1
ATOM 2412 C C . LYS A 1 314 ? 4.931 6.480 18.649 1.00 96.69 314 LYS A C 1
ATOM 2414 O O . LYS A 1 314 ? 4.982 5.833 17.603 1.00 96.69 314 LYS A O 1
ATOM 2419 N N . ASN A 1 315 ? 4.490 7.739 18.716 1.00 96.81 315 ASN A N 1
ATOM 2420 C CA . ASN A 1 315 ? 3.958 8.491 17.575 1.00 96.81 315 ASN A CA 1
ATOM 2421 C C . ASN A 1 315 ? 2.813 7.735 16.882 1.00 96.81 315 ASN A C 1
ATOM 2423 O O . ASN A 1 315 ? 2.864 7.477 15.682 1.00 96.81 315 ASN A O 1
ATOM 2427 N N . HIS A 1 316 ? 1.804 7.343 17.660 1.00 98.19 316 HIS A N 1
ATOM 2428 C CA . HIS A 1 316 ? 0.671 6.575 17.157 1.00 98.19 316 HIS A CA 1
ATOM 2429 C C . HIS A 1 316 ? -0.165 7.393 16.166 1.00 98.19 316 HIS A C 1
ATOM 2431 O O . HIS A 1 316 ? -0.467 8.563 16.398 1.00 98.19 316 HIS A O 1
ATOM 2437 N N . PHE A 1 317 ? -0.521 6.768 15.049 1.00 98.56 317 PHE A N 1
ATOM 2438 C CA . PHE A 1 317 ? -1.377 7.331 14.013 1.00 98.56 317 PHE A CA 1
ATOM 2439 C C . PHE A 1 317 ? -2.847 7.262 14.428 1.00 98.56 317 PHE A C 1
ATOM 2441 O O . PHE A 1 317 ? -3.298 6.250 14.968 1.00 98.56 317 PHE A O 1
ATOM 2448 N N . GLN A 1 318 ? -3.590 8.331 14.139 1.00 98.50 318 GLN A N 1
ATOM 2449 C CA . GLN A 1 318 ? -5.040 8.370 14.285 1.00 98.50 318 GLN A CA 1
ATOM 2450 C C . GLN A 1 318 ? -5.706 8.550 12.922 1.00 98.50 318 GLN A C 1
ATOM 2452 O O . GLN A 1 318 ? -5.534 9.587 12.270 1.00 98.50 318 GLN A O 1
ATOM 2457 N N . GLY A 1 319 ? -6.486 7.556 12.516 1.00 98.44 319 GLY A N 1
ATOM 2458 C CA . GLY A 1 319 ? -7.169 7.559 11.231 1.00 98.44 319 GLY A CA 1
ATOM 2459 C C . GLY A 1 319 ? -7.282 6.172 10.618 1.00 98.44 319 GLY A C 1
ATOM 2460 O O . GLY A 1 319 ? -6.936 5.164 11.231 1.00 98.44 319 GLY A O 1
ATOM 2461 N N . PHE A 1 320 ? -7.768 6.121 9.387 1.00 98.75 320 PHE A N 1
ATOM 2462 C CA . PHE A 1 320 ? -7.982 4.883 8.655 1.00 98.75 320 PHE A CA 1
ATOM 2463 C C . PHE A 1 320 ? -6.832 4.572 7.705 1.00 98.75 320 PHE A C 1
ATOM 2465 O O . PHE A 1 320 ? -6.258 5.474 7.090 1.00 98.75 320 PHE A O 1
ATOM 2472 N N . ILE A 1 321 ? -6.571 3.280 7.525 1.00 98.75 321 ILE A N 1
ATOM 2473 C CA . ILE A 1 321 ? -5.820 2.739 6.394 1.00 98.75 321 ILE A CA 1
ATOM 2474 C C . ILE A 1 321 ? -6.737 1.761 5.655 1.00 98.75 321 ILE A C 1
ATOM 2476 O O . ILE A 1 321 ? -7.269 0.828 6.257 1.00 98.75 321 ILE A O 1
ATOM 2480 N N . TYR A 1 322 ? -6.930 1.982 4.354 1.00 98.56 322 TYR A N 1
ATOM 2481 C CA . TYR A 1 322 ? -7.820 1.162 3.523 1.00 98.56 322 TYR A CA 1
ATOM 2482 C C . TYR A 1 322 ? -7.092 -0.021 2.878 1.00 98.56 322 TYR A C 1
ATOM 2484 O O . TYR A 1 322 ? -7.495 -1.173 3.050 1.00 98.56 322 TYR A O 1
ATOM 2492 N N . ASP A 1 323 ? -5.998 0.257 2.170 1.00 98.19 323 ASP A N 1
ATOM 2493 C CA . ASP A 1 323 ? -5.099 -0.755 1.632 1.00 98.19 323 ASP A CA 1
ATOM 2494 C C . ASP A 1 323 ? -3.666 -0.225 1.465 1.00 98.19 323 ASP A C 1
ATOM 2496 O O . ASP A 1 323 ? -3.404 0.979 1.549 1.00 98.19 323 ASP A O 1
ATOM 2500 N N . ILE A 1 324 ? -2.732 -1.157 1.263 1.00 98.31 324 ILE A N 1
ATOM 2501 C CA . ILE A 1 324 ? -1.324 -0.897 0.960 1.00 98.31 324 ILE A CA 1
ATOM 2502 C C . ILE A 1 324 ? -0.894 -1.801 -0.195 1.00 98.31 324 ILE A C 1
ATOM 2504 O O . ILE A 1 324 ? -1.133 -3.012 -0.172 1.00 98.31 324 ILE A O 1
ATOM 2508 N N . LYS A 1 325 ? -0.219 -1.224 -1.190 1.00 96.81 325 LYS A N 1
ATOM 2509 C CA . LYS A 1 325 ? 0.288 -1.924 -2.374 1.00 96.81 325 LYS A CA 1
ATOM 2510 C C . LYS A 1 325 ? 1.774 -1.658 -2.581 1.00 96.81 325 LYS A C 1
ATOM 2512 O O . LYS A 1 325 ? 2.230 -0.521 -2.473 1.00 96.81 325 LYS A O 1
ATOM 2517 N N . GLY A 1 326 ? 2.521 -2.706 -2.918 1.00 95.75 326 GLY A N 1
ATOM 2518 C CA . GLY A 1 326 ? 3.952 -2.642 -3.211 1.00 95.75 326 GLY A CA 1
ATOM 2519 C C . GLY A 1 326 ? 4.307 -3.359 -4.512 1.00 95.75 326 GLY A C 1
ATOM 2520 O O . GLY A 1 326 ? 3.825 -4.462 -4.777 1.00 95.75 326 GLY A O 1
ATOM 2521 N N . TYR A 1 327 ? 5.183 -2.739 -5.302 1.00 92.81 327 TYR A N 1
ATOM 2522 C CA . TYR A 1 327 ? 5.638 -3.237 -6.598 1.00 92.81 327 TYR A CA 1
ATOM 2523 C C . TYR A 1 327 ? 7.162 -3.178 -6.693 1.00 92.81 327 TYR A C 1
ATOM 2525 O O . TYR A 1 327 ? 7.757 -2.171 -6.322 1.00 92.81 327 TYR A O 1
ATOM 2533 N N . LYS A 1 328 ? 7.785 -4.212 -7.264 1.00 89.50 328 LYS A N 1
ATOM 2534 C CA . LYS A 1 328 ? 9.230 -4.283 -7.565 1.00 89.50 328 LYS A CA 1
ATOM 2535 C C . LYS A 1 328 ? 9.668 -3.431 -8.758 1.00 89.50 328 LYS A C 1
ATOM 2537 O O . LYS A 1 328 ? 10.825 -3.488 -9.150 1.00 89.50 328 LYS A O 1
ATOM 2542 N N . SER A 1 329 ? 8.753 -2.694 -9.375 1.00 85.38 329 SER A N 1
ATOM 2543 C CA . SER A 1 329 ? 9.070 -1.801 -10.482 1.00 85.38 329 SER A CA 1
ATOM 2544 C C . SER A 1 329 ? 8.282 -0.501 -10.378 1.00 85.38 329 SER A C 1
ATOM 2546 O O . SER A 1 329 ? 7.388 -0.331 -9.539 1.00 85.38 329 SER A O 1
ATOM 2548 N N . VAL A 1 330 ? 8.647 0.443 -11.236 1.00 87.44 330 VAL A N 1
ATOM 2549 C CA . VAL A 1 330 ? 7.962 1.721 -11.392 1.00 87.44 330 VAL A CA 1
ATOM 2550 C C . VAL A 1 330 ? 6.609 1.471 -12.065 1.00 87.44 330 VAL A C 1
ATOM 2552 O O . VAL A 1 330 ? 6.545 1.002 -13.198 1.00 87.44 330 VAL A O 1
ATOM 2555 N N . LYS A 1 331 ? 5.508 1.798 -11.384 1.00 87.56 331 LYS A N 1
ATOM 2556 C CA . LYS A 1 331 ? 4.147 1.654 -11.915 1.00 87.56 331 LYS A CA 1
ATOM 2557 C C . LYS A 1 331 ? 3.535 2.990 -12.291 1.00 87.56 331 LYS A C 1
ATOM 2559 O O . LYS A 1 331 ? 3.842 4.033 -11.712 1.00 87.56 331 LYS A O 1
ATOM 2564 N N . SER A 1 332 ? 2.653 2.970 -13.288 1.00 86.88 332 SER A N 1
ATOM 2565 C CA . SER A 1 332 ? 1.827 4.134 -13.612 1.00 86.88 332 SER A CA 1
ATOM 2566 C C . SER A 1 332 ? 0.910 4.450 -12.431 1.00 86.88 332 SER A C 1
ATOM 2568 O O . SER A 1 332 ? 0.238 3.560 -11.921 1.00 86.88 332 SER A O 1
ATOM 2570 N N . ILE A 1 333 ? 0.860 5.713 -11.999 1.00 88.00 333 ILE A N 1
ATOM 2571 C CA . ILE A 1 333 ? 0.028 6.108 -10.849 1.00 88.00 333 ILE A CA 1
ATOM 2572 C C . ILE A 1 333 ? -1.458 5.995 -11.168 1.00 88.00 333 ILE A C 1
ATOM 2574 O O . ILE A 1 333 ? -2.238 5.616 -10.301 1.00 88.00 333 ILE A O 1
ATOM 2578 N N . LEU A 1 334 ? -1.842 6.232 -12.423 1.00 83.75 334 LEU A N 1
ATOM 2579 C CA . LEU A 1 334 ? -3.228 6.089 -12.870 1.00 83.75 334 LEU A CA 1
ATOM 2580 C C . LEU A 1 334 ? -3.719 4.632 -12.824 1.00 83.75 334 LEU A C 1
ATOM 2582 O O . LEU A 1 334 ? -4.919 4.390 -12.839 1.00 83.75 334 LEU A O 1
ATOM 2586 N N . ALA A 1 335 ? -2.807 3.656 -12.734 1.00 86.31 335 ALA A N 1
ATOM 2587 C CA . ALA A 1 335 ? -3.162 2.257 -12.499 1.00 86.31 335 ALA A CA 1
ATOM 2588 C C . ALA A 1 335 ? -3.420 1.943 -11.010 1.00 86.31 335 ALA A C 1
ATOM 2590 O O . ALA A 1 335 ? -3.848 0.838 -10.689 1.00 86.31 335 ALA A O 1
ATOM 2591 N N . LEU A 1 336 ? -3.140 2.883 -10.100 1.00 91.19 336 LEU A N 1
ATOM 2592 C CA . LEU A 1 336 ? -3.271 2.718 -8.645 1.00 91.19 336 LEU A CA 1
ATOM 2593 C C . LEU A 1 336 ? -4.438 3.5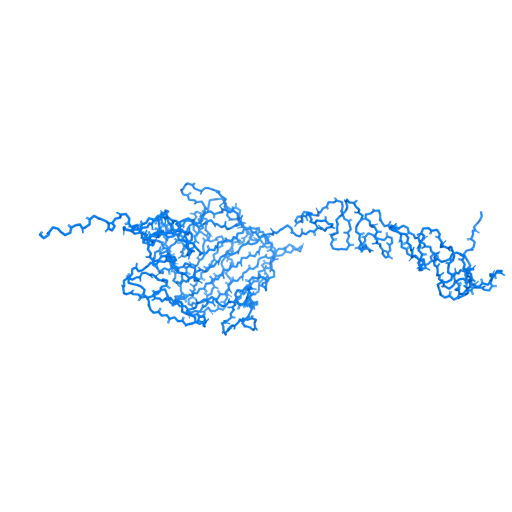28 -8.070 1.00 91.19 336 LEU A C 1
ATOM 2595 O O . LEU A 1 336 ? -5.041 3.122 -7.078 1.00 91.19 336 LEU A O 1
ATOM 2599 N N . VAL A 1 337 ? -4.751 4.662 -8.699 1.00 94.31 337 VAL A N 1
ATOM 2600 C CA . VAL A 1 337 ? -5.758 5.628 -8.254 1.00 94.31 337 VAL A CA 1
ATOM 2601 C C . VAL A 1 337 ? -6.355 6.364 -9.450 1.00 94.31 337 VAL A C 1
ATOM 2603 O O . VAL A 1 337 ? -5.648 6.685 -10.406 1.00 94.31 337 VAL A O 1
ATOM 2606 N N . MET A 1 338 ? -7.646 6.679 -9.370 1.00 91.50 338 MET A N 1
ATOM 2607 C CA . MET A 1 338 ? -8.308 7.592 -10.297 1.00 91.50 338 MET A CA 1
ATOM 2608 C C . MET A 1 338 ? -8.393 9.003 -9.691 1.00 91.50 338 MET A C 1
ATOM 2610 O O . MET A 1 338 ? -8.774 9.145 -8.524 1.00 91.50 338 MET A O 1
ATOM 2614 N N . PRO A 1 339 ? -8.044 10.061 -10.449 1.00 89.19 339 PRO A N 1
ATOM 2615 C CA . PRO A 1 339 ? -8.189 11.440 -9.989 1.00 89.19 339 PRO A CA 1
ATOM 2616 C C . PRO A 1 339 ? -9.671 11.841 -9.910 1.00 89.19 339 PRO A C 1
ATOM 2618 O O . PRO A 1 339 ? -10.494 11.274 -10.626 1.00 89.19 339 PRO A O 1
ATOM 2621 N N . ALA A 1 340 ? -9.996 12.875 -9.120 1.00 90.44 340 ALA A N 1
ATOM 2622 C CA . ALA A 1 340 ? -11.366 13.366 -8.883 1.00 90.44 340 ALA A CA 1
ATOM 2623 C C . ALA A 1 340 ? -12.273 13.416 -10.129 1.00 90.44 340 ALA A C 1
ATOM 2625 O O . ALA A 1 340 ? -13.438 13.040 -10.073 1.00 90.44 340 ALA A O 1
ATOM 2626 N N . ALA A 1 341 ? -11.742 13.858 -11.275 1.00 84.81 341 ALA A N 1
ATOM 2627 C CA . ALA A 1 341 ? -12.505 14.006 -12.518 1.00 84.81 341 ALA A CA 1
ATOM 2628 C C . ALA A 1 341 ? -13.034 12.681 -13.107 1.00 84.81 341 ALA A C 1
ATOM 2630 O O . ALA A 1 341 ? -13.887 12.710 -13.990 1.00 84.81 341 ALA A O 1
ATOM 2631 N N . GLN A 1 342 ? -12.505 11.539 -12.664 1.00 85.56 342 GLN A N 1
ATOM 2632 C CA . GLN A 1 342 ? -12.890 10.198 -13.119 1.00 85.56 342 GLN A CA 1
ATOM 2633 C C . GLN A 1 342 ? -13.696 9.427 -12.064 1.00 85.56 342 GLN A C 1
ATOM 2635 O O . GLN A 1 342 ? -14.030 8.263 -12.279 1.00 85.56 342 GLN A O 1
ATOM 2640 N N . CYS A 1 343 ? -14.007 10.060 -10.934 1.00 90.81 343 CYS A N 1
ATOM 2641 C CA . CYS A 1 343 ? -14.755 9.435 -9.855 1.00 90.81 343 CYS A CA 1
ATOM 2642 C C . CYS A 1 343 ? -16.261 9.489 -10.102 1.00 90.81 343 CYS A C 1
ATOM 2644 O O . CYS A 1 343 ? -16.779 10.417 -10.724 1.00 90.81 343 CYS A O 1
ATOM 2646 N N . THR A 1 344 ? -16.977 8.481 -9.600 1.00 91.69 344 THR A N 1
ATOM 2647 C CA . THR A 1 344 ? -18.444 8.410 -9.695 1.00 91.69 344 THR A CA 1
ATOM 2648 C C . THR A 1 344 ? -19.135 9.490 -8.866 1.00 91.69 344 THR A C 1
ATOM 2650 O O . THR A 1 344 ? -20.296 9.808 -9.109 1.00 91.69 344 THR A O 1
ATOM 2653 N N . GLU A 1 345 ? -18.423 10.046 -7.888 1.00 93.38 345 GLU A N 1
ATOM 2654 C CA . GLU A 1 345 ? -18.878 11.093 -6.979 1.00 93.38 345 GLU A CA 1
ATOM 2655 C C . GLU A 1 345 ? -17.777 12.155 -6.814 1.00 93.38 345 GLU A C 1
ATOM 2657 O O . GLU A 1 345 ? -16.692 12.042 -7.378 1.00 93.38 345 GLU A O 1
ATOM 2662 N N . ASN A 1 346 ? -18.032 13.202 -6.030 1.00 93.31 346 ASN A N 1
ATOM 2663 C CA . ASN A 1 346 ? -17.154 14.370 -5.892 1.00 93.31 346 ASN A CA 1
ATOM 2664 C C . ASN A 1 346 ? -16.004 14.210 -4.873 1.00 93.31 346 ASN A C 1
ATOM 2666 O O . ASN A 1 346 ? -15.508 15.214 -4.359 1.00 93.31 346 ASN A O 1
ATOM 2670 N N . CYS A 1 347 ? -15.568 12.982 -4.580 1.00 94.75 347 CYS A N 1
ATOM 2671 C CA . CYS A 1 347 ? -14.380 12.756 -3.758 1.00 94.75 347 CYS A CA 1
ATOM 2672 C C . CYS A 1 347 ? -13.097 13.204 -4.493 1.00 94.75 347 CYS A C 1
ATOM 2674 O O . CYS A 1 347 ? -13.046 13.288 -5.721 1.00 94.75 347 CYS A O 1
ATOM 2676 N N . LYS A 1 348 ? -12.026 13.499 -3.745 1.00 94.12 348 LYS A N 1
ATOM 2677 C CA . LYS A 1 348 ? -10.765 14.024 -4.316 1.00 94.12 348 LYS A CA 1
ATOM 2678 C C . LYS A 1 348 ? -9.998 13.023 -5.182 1.00 94.12 348 LYS A C 1
ATOM 2680 O O . LYS A 1 348 ? -9.211 13.415 -6.045 1.00 94.12 348 LYS A O 1
ATOM 2685 N N . ALA A 1 349 ? -10.192 11.745 -4.911 1.00 95.81 349 ALA A N 1
ATOM 2686 C CA . ALA A 1 349 ? -9.693 10.626 -5.682 1.00 95.81 349 ALA A CA 1
ATOM 2687 C C . ALA A 1 349 ? -10.504 9.388 -5.304 1.00 95.81 349 ALA A C 1
ATOM 2689 O O . ALA A 1 349 ? -11.088 9.322 -4.222 1.00 95.81 349 ALA A O 1
ATOM 2690 N N . CYS A 1 350 ? -10.486 8.390 -6.173 1.00 95.50 350 CYS A N 1
ATOM 2691 C CA . CYS A 1 350 ? -11.241 7.158 -6.009 1.00 95.50 350 CYS A CA 1
ATOM 2692 C C . CYS A 1 350 ? -10.400 5.944 -6.393 1.00 95.50 350 CYS A C 1
ATOM 2694 O O . CYS A 1 350 ? -9.323 6.040 -6.996 1.00 95.50 350 CYS A O 1
ATOM 2696 N N . LEU A 1 351 ? -10.921 4.777 -6.030 1.00 94.44 351 LEU A N 1
ATOM 2697 C CA . LEU A 1 351 ? -10.381 3.496 -6.453 1.00 94.44 351 LEU A CA 1
ATOM 2698 C C . LEU A 1 351 ? -10.394 3.391 -7.988 1.00 94.44 351 LEU A C 1
ATOM 2700 O O . LEU A 1 351 ? -11.110 4.109 -8.680 1.00 94.44 351 LEU A O 1
ATOM 2704 N N . THR A 1 352 ? -9.628 2.452 -8.542 1.00 91.12 352 THR A N 1
ATOM 2705 C CA . THR A 1 352 ? -9.478 2.262 -10.000 1.00 91.12 352 THR A CA 1
ATOM 2706 C C . THR A 1 352 ? -10.744 1.785 -10.719 1.00 91.12 352 THR A C 1
ATOM 2708 O O . THR A 1 352 ? -10.753 1.658 -11.939 1.00 91.12 352 THR A O 1
ATOM 2711 N N . ASN A 1 353 ? -11.819 1.516 -9.983 1.00 88.12 353 ASN A N 1
ATOM 2712 C CA . ASN A 1 353 ? -13.157 1.256 -10.512 1.00 88.12 353 ASN A CA 1
ATOM 2713 C C . ASN A 1 353 ? -14.066 2.505 -10.474 1.00 88.12 353 ASN A C 1
ATOM 2715 O O . ASN A 1 353 ? -15.263 2.385 -10.719 1.00 88.12 353 ASN A O 1
ATOM 2719 N N . GLY A 1 354 ? -13.521 3.678 -10.135 1.00 89.19 354 GLY A N 1
ATOM 2720 C CA . GLY A 1 354 ? -14.234 4.953 -10.030 1.00 89.19 354 GLY A CA 1
ATOM 2721 C C . GLY A 1 354 ? -14.944 5.187 -8.693 1.00 89.19 354 GLY A C 1
ATOM 2722 O O . GLY A 1 354 ? -15.442 6.288 -8.466 1.00 89.19 354 GLY A O 1
ATOM 2723 N N . VAL A 1 355 ? -14.987 4.194 -7.798 1.00 93.81 355 VAL A N 1
ATOM 2724 C CA . VAL A 1 355 ? -15.761 4.255 -6.549 1.00 93.81 355 VAL A CA 1
ATOM 2725 C C . VAL A 1 355 ? -15.004 5.023 -5.465 1.00 93.81 355 VAL A C 1
ATOM 2727 O O . VAL A 1 355 ? -13.835 4.744 -5.181 1.00 93.81 355 VAL A O 1
ATOM 2730 N N . CYS A 1 356 ? -15.688 5.975 -4.830 1.00 96.94 356 CYS A N 1
ATOM 2731 C CA . CYS A 1 356 ? -15.191 6.686 -3.657 1.00 96.94 356 CYS A CA 1
ATOM 2732 C C . CYS A 1 356 ? -15.256 5.784 -2.416 1.00 96.94 356 CYS A C 1
ATOM 2734 O O . CYS A 1 356 ? -16.263 5.120 -2.165 1.00 96.94 356 CYS A O 1
ATOM 2736 N N . ILE A 1 357 ? -14.192 5.771 -1.610 1.00 98.06 357 ILE A N 1
ATOM 2737 C CA . ILE A 1 357 ? -14.216 5.071 -0.322 1.00 98.06 357 ILE A CA 1
ATOM 2738 C C . ILE A 1 357 ? -15.172 5.839 0.607 1.00 98.06 357 ILE A C 1
ATOM 2740 O O . ILE A 1 357 ? -15.046 7.065 0.703 1.00 98.06 357 ILE A O 1
ATOM 2744 N N . PRO A 1 358 ? -16.119 5.170 1.296 1.00 97.69 358 PRO A N 1
ATOM 2745 C CA . PRO A 1 358 ? -17.035 5.855 2.196 1.00 97.69 358 PRO A CA 1
ATOM 2746 C C . PRO A 1 358 ? -16.302 6.717 3.227 1.00 97.69 358 PRO A C 1
ATOM 2748 O O . PRO A 1 358 ? -15.368 6.253 3.884 1.00 97.69 358 PRO A O 1
ATOM 2751 N N . ASN A 1 359 ? -16.731 7.965 3.390 1.00 97.25 359 ASN A N 1
ATOM 2752 C CA . ASN A 1 359 ? -16.115 8.927 4.294 1.00 97.25 359 ASN A CA 1
ATOM 2753 C C . ASN A 1 359 ? -16.988 9.130 5.540 1.00 97.25 359 ASN A C 1
ATOM 2755 O O . ASN A 1 359 ? -17.707 10.118 5.666 1.00 97.25 359 ASN A O 1
ATOM 2759 N N . CYS A 1 360 ? -16.957 8.138 6.431 1.00 97.38 360 CYS A N 1
ATOM 2760 C CA . CYS A 1 360 ? -17.678 8.137 7.702 1.00 97.38 360 CYS A CA 1
ATOM 2761 C C . CYS A 1 360 ? -16.694 7.969 8.856 1.00 97.38 360 CYS A C 1
ATOM 2763 O O . CYS A 1 360 ? -15.768 7.161 8.756 1.00 97.38 360 CYS A O 1
ATOM 2765 N N . LEU A 1 361 ? -16.944 8.665 9.968 1.00 97.44 361 LEU A N 1
ATOM 2766 C CA . LEU A 1 361 ? -16.166 8.509 11.200 1.00 97.44 361 LEU A CA 1
ATOM 2767 C C . LEU A 1 361 ? -16.223 7.062 11.711 1.00 97.44 361 LEU A C 1
ATOM 2769 O O . LEU A 1 361 ? -17.152 6.320 11.390 1.00 97.44 361 LEU A O 1
ATOM 2773 N N . ILE A 1 362 ? -15.282 6.663 12.572 1.00 97.19 362 ILE A N 1
ATOM 2774 C CA . ILE A 1 362 ? -15.263 5.293 13.123 1.00 97.19 362 ILE A CA 1
ATOM 2775 C C . ILE A 1 362 ? -16.530 4.963 13.933 1.00 97.19 362 ILE A C 1
ATOM 2777 O O . ILE A 1 362 ? -17.023 3.836 13.904 1.00 97.19 362 ILE A O 1
ATOM 2781 N N . SER A 1 363 ? -17.117 5.989 14.558 1.00 96.00 363 SER A N 1
ATOM 2782 C CA . SER A 1 363 ? -18.393 5.950 15.288 1.00 96.00 363 SER A CA 1
ATOM 2783 C C . SER A 1 363 ? -19.636 6.005 14.387 1.00 96.00 363 SER A C 1
ATOM 2785 O O . SER A 1 363 ? -20.760 6.180 14.870 1.00 96.00 363 SER A O 1
ATOM 2787 N N . GLN A 1 364 ? -19.453 5.902 13.072 1.00 96.69 364 GLN A N 1
ATOM 2788 C CA . GLN A 1 364 ? -20.506 5.951 12.071 1.00 96.69 364 GLN A CA 1
ATOM 2789 C C . GLN A 1 364 ? -20.388 4.789 11.082 1.00 96.69 364 GLN A C 1
ATOM 2791 O O . GLN A 1 364 ? -19.315 4.231 10.855 1.00 96.69 364 GLN A O 1
ATOM 2796 N N . TYR A 1 365 ? -21.505 4.473 10.433 1.00 96.31 365 TYR A N 1
ATOM 2797 C CA . TYR A 1 365 ? -21.577 3.537 9.318 1.00 96.31 365 TYR A CA 1
ATOM 2798 C C . TYR A 1 365 ? -22.166 4.213 8.081 1.00 96.31 365 TYR A C 1
ATOM 2800 O O . TYR A 1 365 ? -22.944 5.166 8.174 1.00 96.31 365 TYR A O 1
ATOM 2808 N N . TRP A 1 366 ? -21.766 3.724 6.913 1.00 96.62 366 TRP A N 1
ATOM 2809 C CA . TRP A 1 366 ? -22.205 4.242 5.624 1.00 96.62 366 TRP A CA 1
ATOM 2810 C C . TRP A 1 366 ? -23.587 3.695 5.255 1.00 96.62 366 TRP A C 1
ATOM 2812 O O . TRP A 1 366 ? -23.812 2.489 5.343 1.00 96.62 366 TRP A O 1
ATOM 2822 N N . ILE A 1 367 ? -24.500 4.577 4.832 1.00 95.94 367 ILE A N 1
ATOM 2823 C CA . ILE A 1 367 ? -25.872 4.210 4.422 1.00 95.94 367 ILE A CA 1
ATOM 2824 C C . ILE A 1 367 ? -26.155 4.453 2.936 1.00 95.94 367 ILE A C 1
ATOM 2826 O O . ILE A 1 367 ? -27.174 3.985 2.434 1.00 95.94 367 ILE A O 1
ATOM 2830 N N . GLY A 1 368 ? -25.264 5.165 2.242 1.00 91.44 368 GLY A N 1
ATOM 2831 C CA . GLY A 1 368 ? -25.322 5.386 0.800 1.00 91.44 368 GLY A CA 1
ATOM 2832 C C . GLY A 1 368 ? -26.578 6.108 0.269 1.00 91.44 368 GLY A C 1
ATOM 2833 O O . GLY A 1 368 ? -27.498 6.464 1.019 1.00 91.44 368 GLY A O 1
ATOM 2834 N N . PRO A 1 369 ? -26.642 6.336 -1.054 1.00 92.31 369 PRO A N 1
ATOM 2835 C CA . PRO A 1 369 ? -25.618 5.968 -2.034 1.00 92.31 369 PRO A CA 1
ATOM 2836 C C . PRO A 1 369 ? -24.382 6.876 -2.011 1.00 92.31 369 PRO A C 1
ATOM 2838 O O . PRO A 1 369 ? -23.332 6.427 -2.446 1.00 92.31 369 PRO A O 1
ATOM 2841 N N . GLU A 1 370 ? -24.476 8.099 -1.482 1.00 95.12 370 GLU A N 1
ATOM 2842 C CA . GLU A 1 370 ? -23.345 9.029 -1.470 1.00 95.12 370 GLU A CA 1
ATOM 2843 C C . GLU A 1 370 ? -22.250 8.595 -0.476 1.00 95.12 370 GLU A C 1
ATOM 2845 O O . GLU A 1 370 ? -22.554 8.157 0.639 1.00 95.12 370 GLU A O 1
ATOM 2850 N N . TYR A 1 371 ? -20.972 8.735 -0.838 1.00 95.62 371 TYR A N 1
ATOM 2851 C CA . TYR A 1 371 ? -19.811 8.260 -0.075 1.00 95.62 371 TYR A CA 1
ATOM 2852 C C . TYR A 1 371 ? -19.736 8.853 1.338 1.00 95.62 371 TYR A C 1
ATOM 2854 O O . TYR A 1 371 ? -19.292 8.191 2.272 1.00 95.62 371 TYR A O 1
ATOM 2862 N N . ASN A 1 372 ? -20.207 10.085 1.515 1.00 95.12 372 ASN A N 1
ATOM 2863 C CA . ASN A 1 372 ? -20.210 10.821 2.779 1.00 95.12 372 ASN A CA 1
ATOM 2864 C C . ASN A 1 372 ? -21.546 10.727 3.539 1.00 95.12 372 ASN A C 1
ATOM 2866 O O . ASN A 1 372 ? -21.770 11.456 4.509 1.00 95.12 372 ASN A O 1
ATOM 2870 N N . LYS A 1 373 ? -22.464 9.850 3.115 1.00 97.12 373 LYS A N 1
ATOM 2871 C CA . LYS A 1 373 ? -23.754 9.674 3.779 1.00 97.12 373 LYS A CA 1
ATOM 2872 C C . LYS A 1 373 ? -23.671 8.615 4.871 1.00 97.12 373 LYS A C 1
ATOM 2874 O O . LYS A 1 373 ? -23.640 7.408 4.610 1.00 97.12 373 LYS A O 1
ATOM 2879 N N . CYS A 1 374 ? -23.671 9.095 6.109 1.00 97.44 374 CYS A N 1
ATOM 2880 C CA . CYS A 1 374 ? -23.346 8.308 7.290 1.00 97.44 374 CYS A CA 1
ATOM 2881 C C . CYS A 1 374 ? -24.442 8.384 8.359 1.00 97.44 374 CYS A C 1
ATOM 2883 O O . CYS A 1 374 ? -25.141 9.390 8.490 1.00 97.44 374 CYS A O 1
ATOM 2885 N N . SER A 1 375 ? -24.554 7.332 9.166 1.00 97.00 375 SER A N 1
ATOM 2886 C CA . SER A 1 375 ? -25.409 7.276 10.354 1.00 97.00 375 SER A CA 1
ATOM 2887 C C . SER A 1 375 ? -24.591 6.854 11.575 1.00 97.00 375 SER A C 1
ATOM 2889 O O . SER A 1 375 ? -23.527 6.256 11.435 1.00 97.00 375 SER A O 1
ATOM 2891 N N . LYS A 1 376 ? -25.043 7.210 12.780 1.00 96.00 376 LYS A N 1
ATOM 2892 C CA . LYS A 1 376 ? -24.301 6.949 14.024 1.00 96.00 376 LYS A CA 1
ATOM 2893 C C . LYS A 1 376 ? -24.446 5.495 14.463 1.00 96.00 376 LYS A C 1
ATOM 2895 O O . LYS A 1 376 ? -25.542 4.942 14.409 1.00 96.00 376 LYS A O 1
ATOM 2900 N N . CYS A 1 377 ? -23.355 4.929 14.964 1.00 95.31 377 CYS A N 1
ATOM 2901 C CA . CYS A 1 377 ? -23.386 3.677 15.705 1.00 95.31 377 CYS A CA 1
ATOM 2902 C C . CYS A 1 377 ? -24.128 3.834 17.037 1.00 95.31 377 CYS A C 1
ATOM 2904 O O . CYS A 1 377 ? -24.217 4.932 17.600 1.00 95.31 377 CYS A O 1
ATOM 2906 N N . SER A 1 378 ? -24.620 2.711 17.555 1.00 94.56 378 SER A N 1
ATOM 2907 C CA . SER A 1 378 ? -25.165 2.618 18.909 1.00 94.56 378 SER A CA 1
ATOM 2908 C C . SER A 1 378 ? -24.113 2.989 19.959 1.00 94.56 378 SER A C 1
ATOM 2910 O O . SER A 1 378 ? -22.907 2.826 19.753 1.00 94.56 378 SER A O 1
ATOM 2912 N N . SER A 1 379 ? -24.569 3.525 21.093 1.00 91.06 379 SER A N 1
ATOM 2913 C CA . SER A 1 379 ? -23.673 3.947 22.174 1.00 91.06 379 SER A CA 1
ATOM 2914 C C . SER A 1 379 ? -22.870 2.760 22.714 1.00 91.06 379 SER A C 1
ATOM 2916 O O . SER A 1 379 ? -23.426 1.690 22.937 1.00 91.06 379 SER A O 1
ATOM 2918 N N . GLY A 1 380 ? -21.567 2.955 22.927 1.00 89.31 380 GLY A N 1
ATOM 2919 C CA . GLY A 1 380 ? -20.658 1.917 23.425 1.00 89.31 380 GLY A CA 1
ATOM 2920 C C . GLY A 1 380 ? -20.001 1.055 22.341 1.00 89.31 380 GLY A C 1
ATOM 2921 O O . GLY A 1 380 ? -19.073 0.316 22.656 1.00 89.31 380 GLY A O 1
ATOM 2922 N N . CYS A 1 381 ? -20.410 1.173 21.075 1.00 92.75 381 CYS A N 1
ATOM 2923 C CA . CYS A 1 381 ? -19.758 0.461 19.978 1.00 92.75 381 CYS A CA 1
ATOM 2924 C C . CYS A 1 381 ? -18.446 1.127 19.550 1.00 92.75 381 CYS A C 1
ATOM 2926 O O . CYS A 1 381 ? -18.409 2.335 19.318 1.00 92.75 381 CYS A O 1
ATOM 2928 N N . LEU A 1 382 ? -17.395 0.318 19.368 1.00 93.62 382 LEU A N 1
ATOM 2929 C CA . LEU A 1 382 ? -16.132 0.758 18.760 1.00 93.62 382 LEU A CA 1
ATOM 2930 C C . LEU A 1 382 ? -16.309 1.077 17.269 1.00 93.62 382 LEU A C 1
ATOM 2932 O O . LEU A 1 382 ? -15.832 2.100 16.793 1.00 93.62 382 LEU A O 1
ATOM 2936 N N . SER A 1 383 ? -17.029 0.216 16.550 1.00 94.94 383 SER A N 1
ATOM 2937 C CA . SER A 1 383 ? -17.527 0.440 15.192 1.00 94.94 383 SER A CA 1
ATOM 2938 C C . SER A 1 383 ? -18.819 -0.355 14.990 1.00 94.94 383 SER A C 1
ATOM 2940 O O . SER A 1 383 ? -19.224 -1.129 15.861 1.00 94.94 383 SER A O 1
ATOM 2942 N N . CYS A 1 384 ? -19.491 -0.154 13.862 1.00 94.44 384 CYS A N 1
ATOM 2943 C CA . CYS A 1 384 ? -20.729 -0.847 13.543 1.00 94.44 384 CYS A CA 1
ATOM 2944 C C . CYS A 1 384 ? -20.940 -0.978 12.030 1.00 94.44 384 CYS A C 1
ATOM 2946 O O . CYS A 1 384 ? -20.420 -0.200 11.224 1.00 94.44 384 CYS A O 1
ATOM 2948 N N . ARG A 1 385 ? -21.746 -1.973 11.655 1.00 93.25 385 ARG A N 1
ATOM 2949 C CA . ARG A 1 385 ? -22.247 -2.163 10.290 1.00 93.25 385 ARG A CA 1
ATOM 2950 C C . ARG A 1 385 ? -23.530 -1.373 10.028 1.00 93.25 385 ARG A C 1
ATOM 2952 O O . ARG A 1 385 ? -23.740 -0.915 8.908 1.00 93.25 385 ARG A O 1
ATOM 2959 N N . ASP A 1 386 ? -24.375 -1.254 11.045 1.00 90.44 386 ASP A N 1
ATOM 2960 C CA . ASP A 1 386 ? -25.699 -0.641 10.995 1.00 90.44 386 ASP A CA 1
ATOM 2961 C C . ASP A 1 386 ? -26.102 -0.059 12.369 1.00 90.44 386 ASP A C 1
ATOM 2963 O O . ASP A 1 386 ? -25.289 0.009 13.294 1.00 90.44 386 ASP A O 1
ATOM 2967 N N . SER A 1 387 ? -27.354 0.397 12.512 1.00 84.00 387 SER A N 1
ATOM 2968 C CA . SER A 1 387 ? -27.886 0.970 13.759 1.00 84.00 387 SER A CA 1
ATOM 2969 C C . SER A 1 387 ? -28.225 -0.059 14.843 1.00 84.00 387 SER A C 1
ATOM 2971 O O . SER A 1 387 ? -28.923 0.288 15.793 1.00 84.00 387 SER A O 1
ATOM 2973 N N . ASN A 1 388 ? -27.835 -1.326 14.703 1.00 74.31 388 ASN A N 1
ATOM 2974 C CA . ASN A 1 388 ? -28.149 -2.341 15.701 1.00 74.31 388 ASN A CA 1
ATOM 2975 C C . ASN A 1 388 ? -27.409 -2.068 17.027 1.00 74.31 388 ASN A C 1
ATOM 2977 O O . ASN A 1 388 ? -26.305 -1.520 17.057 1.00 74.31 388 ASN A O 1
ATOM 2981 N N . GLU A 1 389 ? -28.020 -2.444 18.150 1.00 69.88 389 GLU A N 1
ATOM 2982 C CA . GLU A 1 389 ? -27.493 -2.198 19.500 1.00 69.88 389 GLU A CA 1
ATOM 2983 C C . GLU A 1 389 ? -26.334 -3.137 19.879 1.00 69.88 389 GLU A C 1
ATOM 2985 O O . GLU A 1 389 ? -25.632 -2.885 20.850 1.00 69.88 389 GLU A O 1
ATOM 2990 N N . PHE A 1 390 ? -26.088 -4.198 19.101 1.00 80.06 390 PHE A N 1
ATOM 2991 C CA . PHE A 1 390 ? -25.109 -5.242 19.439 1.00 80.06 390 PHE A CA 1
ATOM 2992 C C . PHE A 1 390 ? -23.698 -5.039 18.862 1.00 80.06 390 PHE A C 1
ATOM 2994 O O . PHE A 1 390 ? -22.882 -5.951 18.949 1.00 80.06 390 PHE A O 1
ATOM 3001 N N . CYS A 1 391 ? -23.402 -3.894 18.234 1.00 89.31 391 CYS A N 1
ATOM 3002 C CA . CYS A 1 391 ? -22.084 -3.589 17.641 1.00 89.31 391 CYS A CA 1
ATOM 3003 C C . CYS A 1 391 ? -21.555 -4.649 16.650 1.00 89.31 391 CYS A C 1
ATOM 3005 O O . CYS A 1 391 ? -20.351 -4.755 16.420 1.00 89.31 391 CYS A O 1
ATOM 3007 N N . ASN A 1 392 ? -22.451 -5.452 16.071 1.00 91.62 392 ASN A N 1
ATOM 3008 C CA . ASN A 1 392 ? -22.080 -6.595 15.252 1.00 91.62 392 ASN A CA 1
ATOM 3009 C C . ASN A 1 392 ? -21.607 -6.147 13.858 1.00 91.62 392 ASN A C 1
ATOM 3011 O O . ASN A 1 392 ? -22.306 -5.407 13.163 1.00 91.62 392 ASN A O 1
ATOM 3015 N N . LEU A 1 393 ? -20.428 -6.610 13.441 1.00 94.75 393 LEU A N 1
ATOM 3016 C CA . LEU A 1 393 ? -19.848 -6.361 12.119 1.00 94.75 393 LEU A CA 1
ATOM 3017 C C . LEU A 1 393 ? -20.143 -7.477 11.102 1.00 94.75 393 LEU A C 1
ATOM 3019 O O . LEU A 1 393 ? -20.009 -7.259 9.892 1.00 94.75 393 LEU A O 1
ATOM 3023 N N . CYS A 1 394 ? -20.587 -8.650 11.559 1.00 93.62 394 CYS A N 1
ATOM 3024 C CA . CYS A 1 394 ? -20.921 -9.768 10.683 1.00 93.62 394 CYS A CA 1
ATOM 3025 C C . CYS A 1 394 ? -22.122 -9.447 9.788 1.00 93.62 394 CYS A C 1
ATOM 3027 O O . CYS A 1 394 ? -23.030 -8.707 10.165 1.00 93.62 394 CYS A O 1
ATOM 3029 N N . ALA A 1 395 ? -22.155 -10.022 8.581 1.00 91.56 395 ALA A N 1
ATOM 3030 C CA . ALA A 1 395 ? -23.279 -9.803 7.665 1.00 91.56 395 ALA A CA 1
ATOM 3031 C C . ALA A 1 395 ? -24.594 -10.372 8.180 1.00 91.56 395 ALA A C 1
ATOM 3033 O O . ALA A 1 395 ? -25.657 -9.812 7.919 1.00 91.56 395 ALA A O 1
ATOM 3034 N N . ASN A 1 396 ? -24.520 -11.497 8.886 1.00 88.69 396 ASN A N 1
ATOM 3035 C CA . ASN A 1 396 ? -25.677 -12.082 9.524 1.00 88.69 396 ASN A CA 1
ATOM 3036 C C . ASN A 1 396 ? -25.785 -11.558 10.966 1.00 88.69 396 ASN A C 1
ATOM 3038 O O . ASN A 1 396 ? -24.875 -11.806 11.758 1.00 88.69 396 ASN A O 1
ATOM 3042 N N . PRO A 1 397 ? -26.901 -10.914 11.354 1.00 88.06 397 PRO A N 1
ATOM 3043 C CA . PRO A 1 397 ? -27.064 -10.352 12.695 1.00 88.06 397 PRO A CA 1
ATOM 3044 C C . PRO A 1 397 ? -27.089 -11.408 13.812 1.00 88.06 397 PRO A C 1
ATOM 3046 O O . PRO A 1 397 ? -26.897 -11.063 14.973 1.00 88.06 397 PRO A O 1
ATOM 3049 N N . LYS A 1 398 ? -27.322 -12.686 13.480 1.00 88.94 398 LYS A N 1
ATOM 3050 C CA . LYS A 1 398 ? -27.288 -13.828 14.413 1.00 88.94 398 LYS A CA 1
ATOM 3051 C C . LYS A 1 398 ? -25.905 -14.469 14.526 1.00 88.94 398 LYS A C 1
ATOM 3053 O O . LYS A 1 398 ? -25.740 -15.414 15.292 1.00 88.94 398 LYS A O 1
ATOM 3058 N N . CYS A 1 399 ? -24.939 -14.004 13.744 1.00 91.56 399 CYS A N 1
ATOM 3059 C CA . CYS A 1 399 ? -23.556 -14.430 13.836 1.00 91.56 399 CYS A CA 1
ATOM 3060 C C . CYS A 1 399 ? -22.821 -13.564 14.861 1.00 91.56 399 CYS A C 1
ATOM 3062 O O . CYS A 1 399 ? -22.865 -12.343 14.740 1.00 91.56 399 CYS A O 1
ATOM 3064 N N . VAL A 1 400 ? -22.168 -14.164 15.855 1.00 91.88 400 VAL A N 1
ATOM 3065 C CA . VAL A 1 400 ? -21.449 -13.421 16.909 1.00 91.88 400 VAL A CA 1
ATOM 3066 C C . VAL A 1 400 ? -19.962 -13.245 16.600 1.00 91.88 400 VAL A C 1
ATOM 3068 O O . VAL A 1 400 ? -19.350 -12.300 17.090 1.00 91.88 400 VAL A O 1
ATOM 3071 N N . SER A 1 401 ? -19.385 -14.101 15.751 1.00 93.06 401 SER A N 1
ATOM 3072 C CA . SER A 1 401 ? -18.012 -13.964 15.257 1.00 93.06 401 SER A CA 1
ATOM 3073 C C . SER A 1 401 ? -17.895 -14.428 13.805 1.00 93.06 401 SER A C 1
ATOM 3075 O O . SER A 1 401 ? -18.541 -15.387 13.387 1.00 93.06 401 SER A O 1
ATOM 3077 N N . CYS A 1 402 ? -17.076 -13.740 13.015 1.00 94.81 402 CYS A N 1
ATOM 3078 C CA . CYS A 1 402 ? -16.889 -13.999 11.592 1.00 94.81 402 CYS A CA 1
ATOM 3079 C C . CYS A 1 402 ? -15.483 -13.576 11.157 1.00 94.81 402 CYS A C 1
ATOM 3081 O O . CYS A 1 402 ? -14.889 -12.706 11.788 1.00 94.81 402 CYS A O 1
ATOM 3083 N N . TYR A 1 403 ? -14.947 -14.175 10.090 1.00 94.19 403 TYR A N 1
ATOM 3084 C CA . TYR A 1 403 ? -13.596 -13.847 9.602 1.00 94.19 403 TYR A CA 1
ATOM 3085 C C . TYR A 1 403 ? -13.554 -12.692 8.588 1.00 94.19 403 TYR A C 1
ATOM 3087 O O . TYR A 1 403 ? -12.478 -12.172 8.298 1.00 94.19 403 TYR A O 1
ATOM 3095 N N . ASP A 1 404 ? -14.701 -12.271 8.052 1.00 94.44 404 ASP A N 1
ATOM 3096 C CA . ASP A 1 404 ? -14.851 -11.104 7.175 1.00 94.44 404 ASP A CA 1
ATOM 3097 C C . ASP A 1 404 ? -16.303 -10.582 7.187 1.00 94.44 404 ASP A C 1
ATOM 3099 O O . ASP A 1 404 ? -17.150 -11.059 7.945 1.00 94.44 404 ASP A O 1
ATOM 3103 N N . PHE A 1 405 ? -16.617 -9.613 6.329 1.00 93.38 405 PHE A N 1
ATOM 3104 C CA . PHE A 1 405 ? -17.922 -8.949 6.282 1.00 93.38 405 PHE A CA 1
ATOM 3105 C C . PHE A 1 405 ? -18.993 -9.617 5.397 1.00 93.38 405 PHE A C 1
ATOM 3107 O O . PHE A 1 405 ? -20.047 -9.011 5.160 1.00 93.38 405 PHE A O 1
ATOM 3114 N N . THR A 1 406 ? -18.747 -10.811 4.865 1.00 92.25 406 THR A N 1
ATOM 3115 C CA . THR A 1 406 ? -19.652 -11.545 3.969 1.00 92.25 406 THR A CA 1
ATOM 3116 C C . THR A 1 406 ? -20.632 -12.438 4.738 1.00 92.25 406 THR A C 1
ATOM 3118 O O . THR A 1 406 ? -20.538 -12.626 5.945 1.00 92.25 406 THR A O 1
ATOM 3121 N N . VAL A 1 407 ? -21.642 -12.978 4.049 1.00 87.25 407 VAL A N 1
ATOM 3122 C CA . VAL A 1 407 ? -22.653 -13.856 4.676 1.00 87.25 407 VAL A CA 1
ATOM 3123 C C . VAL A 1 407 ? -22.065 -15.213 5.068 1.00 87.25 407 VAL A C 1
ATOM 3125 O O . VAL A 1 407 ? -22.495 -15.801 6.053 1.00 87.25 407 VAL A O 1
ATOM 3128 N N . GLN A 1 408 ? -21.075 -15.697 4.317 1.00 88.31 408 GLN A N 1
ATOM 3129 C CA . GLN A 1 408 ? -20.492 -17.031 4.487 1.00 88.31 408 GLN A CA 1
ATOM 3130 C C . GLN A 1 408 ? -19.389 -17.078 5.545 1.00 88.31 408 GLN A C 1
ATOM 3132 O O . GLN A 1 408 ? -18.857 -18.150 5.828 1.00 88.31 408 GLN A O 1
ATOM 3137 N N . SER A 1 409 ? -19.026 -15.932 6.116 1.00 92.00 409 SER A N 1
ATOM 3138 C CA . SER A 1 409 ? -17.863 -15.826 6.986 1.00 92.00 409 SER A CA 1
ATOM 3139 C C . SER A 1 409 ? -18.121 -16.144 8.442 1.00 92.00 409 SER A C 1
ATOM 3141 O O . SER A 1 409 ? -17.215 -16.024 9.268 1.00 92.00 409 SER A O 1
ATOM 3143 N N . CYS A 1 410 ? -19.353 -16.525 8.768 1.00 93.12 410 CYS A N 1
ATOM 3144 C CA . CYS A 1 410 ? -19.722 -16.773 10.138 1.00 93.12 410 CYS A CA 1
ATOM 3145 C C . CYS A 1 410 ? -18.980 -17.984 10.719 1.00 93.12 410 CYS A C 1
ATOM 3147 O O . CYS A 1 410 ? -18.945 -19.067 10.135 1.00 93.12 410 CYS A O 1
ATOM 3149 N N . LEU A 1 411 ? -18.375 -17.770 11.885 1.00 91.88 411 LEU A N 1
ATOM 3150 C CA . LEU A 1 411 ? -17.626 -18.767 12.643 1.00 91.88 411 LEU A CA 1
ATOM 3151 C C . LEU A 1 411 ? -18.453 -19.292 13.819 1.00 91.88 411 LEU A C 1
ATOM 3153 O O . LEU A 1 411 ? -18.429 -20.489 14.102 1.00 91.88 411 LEU A O 1
ATOM 3157 N N . GLU A 1 412 ? -19.217 -18.413 14.470 1.00 91.75 412 GLU A N 1
ATOM 3158 C CA . GLU A 1 412 ? -20.007 -18.740 15.655 1.00 91.75 412 GLU A CA 1
ATOM 3159 C C . GLU A 1 412 ? -21.385 -18.073 15.611 1.00 91.75 412 GLU A C 1
ATOM 3161 O O . GLU A 1 412 ? -21.519 -16.878 15.331 1.00 91.75 412 GLU A O 1
ATOM 3166 N N . CYS A 1 413 ? -22.425 -18.848 15.919 1.00 90.94 413 CYS A N 1
ATOM 3167 C CA . CYS A 1 413 ? -23.800 -18.369 15.985 1.00 90.94 413 CYS A CA 1
ATOM 3168 C C . CYS A 1 413 ? -24.203 -18.006 17.415 1.00 90.94 413 CYS A C 1
ATOM 3170 O O . CYS A 1 413 ? -23.794 -18.657 18.374 1.00 90.94 413 CYS A O 1
ATOM 3172 N N . ALA A 1 414 ? -25.075 -17.008 17.549 1.00 89.38 414 ALA A N 1
ATOM 3173 C CA . ALA A 1 414 ? -25.728 -16.693 18.811 1.00 89.38 414 ALA A CA 1
ATOM 3174 C C . ALA A 1 414 ? -26.535 -17.894 19.337 1.00 89.38 414 ALA A C 1
ATOM 3176 O O . ALA A 1 414 ? -27.020 -18.734 18.572 1.00 89.38 414 ALA A O 1
ATOM 3177 N N . SER A 1 415 ? -26.737 -17.941 20.655 1.00 88.00 415 SER A N 1
ATOM 3178 C CA . SER A 1 415 ? -27.566 -18.968 21.297 1.00 88.00 415 SER A CA 1
ATOM 3179 C C . SER A 1 415 ? -28.961 -19.048 20.658 1.00 88.00 415 SER A C 1
ATOM 3181 O O . SER A 1 415 ? -29.612 -18.028 20.442 1.00 88.00 415 SER A O 1
ATOM 3183 N N . GLY A 1 416 ? -29.429 -20.265 20.358 1.00 83.00 416 GLY A N 1
ATOM 3184 C CA . GLY A 1 416 ? -30.711 -20.493 19.676 1.00 83.00 416 GLY A CA 1
ATOM 3185 C C . GLY A 1 416 ? -30.650 -20.432 18.143 1.00 83.00 416 GLY A C 1
ATOM 3186 O O . GLY A 1 416 ? -31.679 -20.596 17.484 1.00 83.00 416 GLY A O 1
ATOM 3187 N N . ALA A 1 417 ? -29.467 -20.227 17.559 1.00 84.75 417 ALA A N 1
ATOM 3188 C CA . ALA A 1 417 ? -29.215 -20.401 16.134 1.00 84.75 417 ALA A CA 1
ATOM 3189 C C . ALA A 1 417 ? -28.246 -21.570 15.879 1.00 84.75 417 ALA A C 1
ATOM 3191 O O . ALA A 1 417 ? -27.328 -21.824 16.652 1.00 84.75 417 ALA A O 1
ATOM 3192 N N . SER A 1 418 ? -28.464 -22.284 14.777 1.00 76.31 418 SER A N 1
ATOM 3193 C CA . SER A 1 418 ? -27.642 -23.387 14.276 1.00 76.31 418 SER A CA 1
ATOM 3194 C C . SER A 1 418 ? -27.268 -23.139 12.806 1.00 76.31 418 SER A C 1
ATOM 3196 O O . SER A 1 418 ? -27.776 -22.204 12.188 1.00 76.31 418 SER A O 1
ATOM 3198 N N . ASN A 1 419 ? -26.381 -23.969 12.242 1.00 76.44 419 ASN A N 1
ATOM 3199 C CA . ASN A 1 419 ? -25.818 -23.839 10.887 1.00 76.44 419 ASN A CA 1
ATOM 3200 C C . ASN A 1 419 ? -24.851 -22.645 10.731 1.00 76.44 419 ASN A C 1
ATOM 3202 O O . ASN A 1 419 ? -25.264 -21.513 10.484 1.00 76.44 419 ASN A O 1
ATOM 3206 N N . THR A 1 420 ? -23.544 -22.914 10.829 1.00 70.38 420 THR A N 1
ATOM 3207 C CA . THR A 1 420 ? -22.483 -21.891 10.831 1.00 70.38 420 THR A CA 1
ATOM 3208 C C . THR A 1 420 ? -22.368 -21.108 9.529 1.00 70.38 420 THR A C 1
ATOM 3210 O O . THR A 1 420 ? -21.813 -20.024 9.541 1.00 70.38 420 THR A O 1
ATOM 3213 N N . THR A 1 421 ? -22.929 -21.569 8.408 1.00 70.38 421 THR A N 1
ATOM 3214 C CA . THR A 1 421 ? -22.837 -20.817 7.145 1.00 70.38 421 THR A CA 1
ATOM 3215 C C . THR A 1 421 ? -23.785 -19.614 7.102 1.00 70.38 421 THR A C 1
ATOM 3217 O O . THR A 1 421 ? -23.557 -18.696 6.321 1.00 70.38 421 THR A O 1
ATOM 3220 N N . ASN A 1 422 ? -24.874 -19.613 7.886 1.00 72.38 422 ASN A N 1
ATOM 3221 C CA . ASN A 1 422 ? -25.859 -18.522 7.858 1.00 72.38 422 ASN A CA 1
ATOM 3222 C C . ASN A 1 422 ? -26.740 -18.415 9.121 1.00 72.38 422 ASN A C 1
ATOM 3224 O O . ASN A 1 422 ? -27.866 -17.925 9.033 1.00 72.38 422 ASN A O 1
ATOM 3228 N N . CYS A 1 423 ? -26.281 -18.928 10.265 1.00 82.62 423 CYS A N 1
ATOM 3229 C CA . CYS A 1 423 ? -26.934 -18.889 11.582 1.00 82.62 423 CYS A CA 1
ATOM 3230 C C . CYS A 1 423 ? -28.466 -18.840 11.534 1.00 82.62 423 CYS A C 1
ATOM 3232 O O . CYS A 1 423 ? -29.100 -17.819 11.819 1.00 82.62 423 CYS A O 1
ATOM 3234 N N . GLN A 1 424 ? -29.074 -19.951 11.126 1.00 84.12 424 GLN A N 1
ATOM 3235 C CA . GLN A 1 424 ? -30.524 -20.092 11.062 1.00 84.12 424 GLN A CA 1
ATOM 3236 C C . GLN A 1 424 ? -31.079 -20.405 12.452 1.00 84.12 424 GLN A C 1
ATOM 3238 O O . GLN A 1 424 ? -30.415 -21.045 13.257 1.00 84.12 424 GLN A O 1
ATOM 3243 N N . CYS A 1 425 ? -32.294 -19.946 12.764 1.00 77.62 425 CYS A N 1
ATOM 3244 C CA . CYS A 1 425 ? -32.905 -20.273 14.054 1.00 77.62 425 CYS A CA 1
ATOM 3245 C C . CYS A 1 425 ? -33.045 -21.788 14.195 1.00 77.62 425 CYS A C 1
ATOM 3247 O O . CYS A 1 425 ? -33.568 -22.453 13.301 1.00 77.62 425 CYS A O 1
ATOM 3249 N N . ASP A 1 426 ? -32.596 -22.317 15.327 1.00 76.56 426 ASP A N 1
ATOM 3250 C CA . ASP A 1 426 ? -32.783 -23.719 15.640 1.00 76.56 426 ASP A CA 1
ATOM 3251 C C . ASP A 1 426 ? -34.206 -23.936 16.165 1.00 76.56 426 ASP A C 1
ATOM 3253 O O . ASP A 1 426 ? -34.531 -23.667 17.324 1.00 76.56 426 ASP A O 1
ATOM 3257 N N . HIS A 1 427 ? -35.080 -24.422 15.285 1.00 65.50 427 HIS A N 1
ATOM 3258 C CA . HIS A 1 427 ? -36.462 -24.742 15.631 1.00 65.50 427 HIS A CA 1
ATOM 3259 C C . HIS A 1 427 ? -36.585 -25.945 16.585 1.00 65.50 427 HIS A C 1
ATOM 3261 O O . HIS A 1 427 ? -37.659 -26.142 17.151 1.00 65.50 427 HIS A O 1
ATOM 3267 N N . SER A 1 428 ? -35.517 -26.720 16.819 1.00 61.31 428 SER A N 1
ATOM 3268 C CA . SER A 1 428 ? -35.531 -27.832 17.782 1.00 61.31 428 SER A CA 1
ATOM 3269 C C . SER A 1 428 ? -35.501 -27.361 19.243 1.00 61.31 428 SER A C 1
ATOM 3271 O O . SER A 1 428 ? -36.040 -28.036 20.119 1.00 61.31 428 SER A O 1
ATOM 3273 N N . LEU A 1 429 ? -34.977 -26.158 19.506 1.00 54.50 429 LEU A N 1
ATOM 3274 C CA . LEU A 1 429 ? -34.976 -25.528 20.834 1.00 54.50 429 LEU A CA 1
ATOM 3275 C C . LEU A 1 429 ? -36.304 -24.828 21.169 1.00 54.50 429 LEU A C 1
ATOM 3277 O O . LEU A 1 429 ? -36.595 -24.584 22.339 1.00 54.50 429 LEU A O 1
ATOM 3281 N N . ALA A 1 430 ? -37.147 -24.552 20.169 1.00 49.31 430 ALA A N 1
ATOM 3282 C CA . ALA A 1 430 ? -38.465 -23.942 20.362 1.00 49.31 430 ALA A CA 1
ATOM 3283 C C . ALA A 1 430 ? -39.522 -24.920 20.925 1.00 49.31 430 ALA A C 1
ATOM 3285 O O . ALA A 1 430 ? -40.594 -24.487 21.341 1.00 49.31 430 ALA A O 1
ATOM 3286 N N . GLY A 1 431 ? -39.235 -26.229 20.950 1.00 44.47 431 GLY A N 1
ATOM 3287 C CA . GLY A 1 431 ? -40.179 -27.278 21.358 1.00 44.47 431 GLY A CA 1
ATOM 3288 C C . GLY A 1 431 ? -40.201 -27.638 22.850 1.00 44.47 431 GLY A C 1
ATOM 3289 O O . GLY A 1 431 ? -41.060 -28.414 23.255 1.00 44.47 431 GLY A O 1
ATOM 3290 N N . ASN A 1 432 ? -39.299 -27.091 23.675 1.00 41.88 432 ASN A N 1
ATOM 3291 C CA . ASN A 1 432 ? -39.142 -27.488 25.086 1.00 41.88 432 ASN A CA 1
ATOM 3292 C C . ASN A 1 432 ? -39.505 -26.392 26.103 1.00 41.88 432 ASN A C 1
ATOM 3294 O O . ASN A 1 432 ? -39.000 -26.389 27.223 1.00 41.88 432 ASN A O 1
ATOM 3298 N N . ILE A 1 433 ? -40.427 -25.491 25.755 1.00 42.31 433 ILE A N 1
ATOM 3299 C CA . ILE A 1 433 ? -41.123 -24.656 26.745 1.00 42.31 433 ILE A CA 1
ATOM 3300 C C . ILE A 1 433 ? -42.579 -25.123 26.805 1.00 42.31 433 ILE A C 1
ATOM 3302 O O . ILE A 1 433 ? -43.495 -24.474 26.307 1.00 42.31 433 ILE A O 1
ATOM 3306 N N . PHE A 1 434 ? -42.791 -26.295 27.409 1.00 37.41 434 PHE A N 1
ATOM 3307 C CA . PHE A 1 434 ? -44.100 -26.627 27.958 1.00 37.41 434 PHE A CA 1
ATOM 3308 C C . PHE A 1 434 ? -44.315 -25.741 29.187 1.00 37.41 434 PHE A C 1
ATOM 3310 O O . PHE A 1 434 ? -43.713 -25.957 30.237 1.00 37.41 434 PHE A O 1
ATOM 3317 N N . PHE A 1 435 ? -45.178 -24.735 29.052 1.00 38.12 435 PHE A N 1
ATOM 3318 C CA . PHE A 1 435 ? -45.843 -24.140 30.203 1.00 38.12 435 PHE A CA 1
ATOM 3319 C C . PHE A 1 435 ? -46.693 -25.234 30.863 1.00 38.12 435 PHE A C 1
ATOM 3321 O O . PHE A 1 435 ? -47.741 -25.609 30.343 1.00 38.12 435 PHE A O 1
ATOM 3328 N N . THR A 1 436 ? -46.239 -25.769 31.995 1.00 38.06 436 THR A N 1
ATOM 3329 C CA . THR A 1 436 ? -47.131 -26.418 32.961 1.00 38.06 436 THR A CA 1
ATOM 3330 C C . THR A 1 436 ? -47.974 -25.332 33.622 1.00 38.06 436 THR A C 1
ATOM 3332 O O . THR A 1 436 ? -47.454 -24.562 34.433 1.00 38.06 436 THR A O 1
ATOM 3335 N N . ILE A 1 437 ? -49.249 -25.263 33.232 1.00 35.19 437 ILE A N 1
ATOM 3336 C CA . ILE A 1 437 ? -50.342 -24.696 34.034 1.00 35.19 437 ILE A CA 1
ATOM 3337 C C . ILE A 1 437 ? -50.996 -25.849 34.786 1.00 35.19 437 ILE A C 1
ATOM 3339 O O . ILE A 1 437 ? -51.212 -26.900 34.136 1.00 35.19 437 ILE A O 1
#

pLDDT: mean 87.09, std 12.38, range [28.39, 98.75]

Foldseek 3Di:
DDDDQQQAQVPQPCGDPDGRDNDQAPQLQAPDAPDNDQQRGPHGDPQWDDGVIDHAFQWEQDPNNSDTDGADPQARDANDNDQQRHPAGDPCWADDPSGTHNDAPPQFDDDPRYTHGPFQWAFKFFQFWFWQWTQTPHPRFTKGWAPDRDGPPDHDPQGFPRAHLFGTWFAQPRHKIWTDDDPPDLDDDDFEDLWKKKKWKWAAQDQFFWQKAKAAPQLHGCWTWTGDNQWTWTWHQWDPVRDTDTDIFDGDDHLAMKMKMKIWDQDPQQKTKIWIDIQLHTGDIDIPGNITRDGPDSRI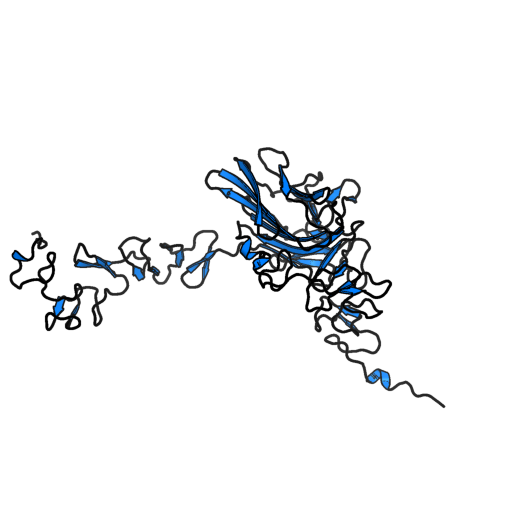IIMGQFGDDPPGTDRGTGTTIRMMIMGNHDDRSLQAWAAQVQAPDRGRIPGNVRYRRARDDQQWEADDPDSPHIDGEAPPASHANDNDNLNDQECAPQARDFTGNDQQGGDHGHPQFDDRRHGHGDVVVVPPPDPDD

InterPro domains:
  IPR006212 Furin-like repeat [SM00261] (65-110)
  IPR006212 Furin-like repeat [cd00064] (70-111)
  IPR009030 Growth factor receptor cysteine-rich domain superfamily [SSF57184] (7-116)
  IPR013320 Concanavalin A-like lectin/glucanase domain superfamily [SSF49899] (166-328)

Organism: NCBI:txid1481888